Protein AF-S5MJY9-F1 (afdb_monomer)

Radius of gyration: 31.31 Å; Cα contacts (8 Å, |Δi|>4): 792; chains: 1; bounding box: 81×75×82 Å

Mean predicted aligned error: 17.92 Å

Foldseek 3Di:
DDPPDVVLVLLLVLLVQQQQQLQHPVFFDDWDDDQFKTKTQGNDRVSHPQVSNCPRPQFVHWDDDPSMIITGRHLCGVSSSVSNVVVVVVVVPPDPDDCPPDDPVRVVLVLLLQLCVVCLVLLLQLLVLQLVLLVCVFPVNNNFPDCPPHDLVVTDPVNSVSNCRNPVSLLLVLLSSQLSLLVVLVHDNVLSSVLSCVLSPPVQVVPWAFPDACPPVPRDTQTQGRPSQASLLSNVLSVQLRVQLVVCVVPDDSVCNVPVSSVRSSVVSSCCSRVPVRSVVLVVLVVVLVVLVVLLPDPLLRSLLVLLLCVVVCVSNSSNSSNVVVVQVCLVPVLDFDLNVLSLQLLLLLLLLLLVLQLVQDPDPVSNVQSVVVSCSSQSQVSRSSSCSSHDVVQVQLNNLSSNLSSVLSSVCSNVVQTFSHQGTHRLSSLSRHPDNVSSVVSVVSSNSSSNSSSVSSNVPDDDDPVRVVVSVVVVVVVVVLVPDPVVVVVVVVVVVVVVVVVVVVVLVVLVVVLVVLVVVQVVCVVVVHDDDPVSVVVSVVSVVVSVVVLVVVVVVLVVVVVVVVVVCVVPVVPDPPCVCVVVVVSVVVVVVSVVVVVVVPVVPPDD

Secondary structure (DSSP, 8-state):
-----HHHHHHHHHHHHHHHHTT-GGGEEEEEE-SSEEEEEES-GGG--HHHHTTSTT--EEEEETTEEEEE--TTHHHHHHHHHHHHHHTT-----------HHHHHHHHHHHHHGGGHHHHHHHHHHHHHHHHHTSTTT-SS---TTS-GGGS-HHHHHHHHHHHHHHHTHHHHHHHHHHHHTT--HHHHHHHHHHHT-GGGTT-EEEEEEEETTTTEEEEEE--TT-HHHHHHHHHHHHHHHHHHHHHS-HHHHHHHHHHHHHHHHHHHIIIIIHHHHHHHHHHHHHHHHHHHTSTTTHHHHHHHHHHHHHHHHTHHHHHHHHHHHHHHHS---BHHHHHHHHHHHHHHHHHHHHHHH--SHHHHHHHHHHHHHHHHH---HHHIIIIIHHHSHHHHHHHHHHHHHHHHHHHTT--BSS---SGGGGGGG-SSHHHHHHHHHHHHHHHHHHHHHHHHH----HHHHHHHHHHHHHHHHHTT-HHHHHHHHHHHHHHHHHHHHHHHHHHHHHHHHHHHHHHHHHTTTPPPPHHHHHHHHHHHHHHHHHHHHHHHHHHHHHHHHHHHHHHTTTT-TTTHHHHHHHHHHHHHHHHHHHHHHHGGGS--

Organism: NCBI:txid1276221

pLDDT: mean 74.19, std 19.92, range [26.19, 97.75]

Nearest PDB structures (foldseek):
  3bp3-assembly2_B  TM=9.284E-01  e=5.208E-05  Escherichia coli
  3bp8-assembly1_C  TM=9.398E-01  e=2.180E-04  unclassified
  1o2f-assembly1_B  TM=9.412E-01  e=4.078E-04  Escherichia coli
  3ipj-assembly2_B  TM=7.601E-01  e=9.317E-05  Clostridioides difficile 630

InterPro domains:
  IPR001996 Phosphotransferase system, IIB component, type 1 [PS51098] (12-94)
  IPR003352 Phosphotransferase system, EIIC [PF02378] (167-403)
  IPR013013 Phosphotransferase system, EIIC component, type 1 [PS51103] (123-477)
  IPR018113 Phosphotransferase system EIIB, cysteine phosphorylation site [PF00367] (17-48)
  IPR018113 Phosphotransferase system EIIB, cysteine phosphorylation site [PS01035] (27-44)
  IPR018113 Phosphotransferase system EIIB, cysteine phosphorylation site [cd00212] (14-88)
  IPR036878 Glucose permease domain IIB [G3DSA:3.30.1360.60] (13-91)
  IPR036878 Glucose permease domain IIB [SSF55604] (15-88)
  IPR050558 Phosphotransferase System Sugar-Specific Components [PTHR30175] (14-471)

Structure (mmCIF, N/CA/C/O backbone):
data_AF-S5MJY9-F1
#
_entry.id   AF-S5MJY9-F1
#
loop_
_atom_site.group_PDB
_atom_site.id
_atom_site.type_symbol
_atom_site.label_atom_id
_atom_site.label_alt_id
_atom_site.label_comp_id
_atom_site.label_asym_id
_atom_site.label_entity_id
_atom_site.label_seq_id
_atom_site.pdbx_PDB_ins_code
_atom_site.Cartn_x
_atom_site.Cartn_y
_atom_site.Cartn_z
_atom_site.occupancy
_atom_site.B_iso_or_equiv
_atom_site.auth_seq_id
_atom_site.auth_comp_id
_atom_site.auth_asym_id
_atom_site.auth_atom_id
_atom_site.pdbx_PDB_model_num
ATOM 1 N N . MET A 1 1 ? -41.085 -11.713 9.126 1.00 28.88 1 MET A N 1
ATOM 2 C CA . MET A 1 1 ? -41.321 -11.732 10.589 1.00 28.88 1 MET A CA 1
ATOM 3 C C . MET A 1 1 ? -40.002 -11.989 11.305 1.00 28.88 1 MET A C 1
ATOM 5 O O . MET A 1 1 ? -39.492 -13.099 11.266 1.00 28.88 1 MET A O 1
ATOM 9 N N . ILE A 1 2 ? -39.405 -10.947 11.882 1.00 28.89 2 ILE A N 1
ATOM 10 C CA . ILE A 1 2 ? -38.107 -11.015 12.566 1.00 28.89 2 ILE A CA 1
ATOM 11 C C . ILE A 1 2 ? -38.368 -11.459 14.010 1.00 28.89 2 ILE A C 1
ATOM 13 O O . ILE A 1 2 ? -38.967 -10.708 14.780 1.00 28.89 2 ILE A O 1
ATOM 17 N N . LYS A 1 3 ? -37.931 -12.665 14.394 1.00 26.31 3 LYS A N 1
ATOM 18 C CA . LYS A 1 3 ? -37.813 -13.045 15.812 1.00 26.31 3 LYS A CA 1
ATOM 19 C C . LYS A 1 3 ? -36.799 -12.090 16.457 1.00 26.31 3 LYS A C 1
ATOM 21 O O . LYS A 1 3 ? -35.594 -12.275 16.306 1.00 26.31 3 LYS A O 1
ATOM 26 N N . LYS A 1 4 ? -37.281 -11.041 17.136 1.00 31.94 4 LYS A N 1
ATOM 27 C CA . LYS A 1 4 ? -36.462 -10.196 18.021 1.00 31.94 4 LYS A CA 1
ATOM 28 C C . LYS A 1 4 ? -35.763 -11.108 19.030 1.00 31.94 4 LYS A C 1
ATOM 30 O O . LYS A 1 4 ? -36.401 -11.892 19.731 1.00 31.94 4 LYS A O 1
ATOM 35 N N . ASN A 1 5 ? -34.440 -11.043 19.036 1.00 39.78 5 ASN A N 1
ATOM 36 C CA . ASN A 1 5 ? -33.565 -11.950 19.756 1.00 39.78 5 ASN A CA 1
ATOM 37 C C . ASN A 1 5 ? -33.589 -11.590 21.258 1.00 39.78 5 ASN A C 1
ATOM 39 O O . ASN A 1 5 ? -32.766 -10.806 21.713 1.00 39.78 5 ASN A O 1
ATOM 43 N N . LYS A 1 6 ? -34.541 -12.134 22.037 1.00 44.94 6 LYS A N 1
ATOM 44 C CA . LYS A 1 6 ? -34.719 -11.844 23.485 1.00 44.94 6 LYS A CA 1
ATOM 45 C C . LYS A 1 6 ? -33.417 -11.921 24.310 1.00 44.94 6 LYS A C 1
ATOM 47 O O . LYS A 1 6 ? -33.302 -11.255 25.334 1.00 44.94 6 LYS A O 1
ATOM 52 N N . ASN A 1 7 ? -32.427 -12.697 23.861 1.00 47.22 7 ASN A N 1
ATOM 53 C CA . ASN A 1 7 ? -31.137 -12.835 24.540 1.00 47.22 7 ASN A CA 1
ATOM 54 C C . ASN A 1 7 ? -30.179 -11.649 24.331 1.00 47.22 7 ASN A C 1
ATOM 56 O O . ASN A 1 7 ? -29.387 -11.378 25.230 1.00 47.22 7 ASN A O 1
ATOM 60 N N . SER A 1 8 ? -30.226 -10.922 23.205 1.00 54.69 8 SER A N 1
ATOM 61 C CA . SER A 1 8 ? -29.362 -9.740 23.018 1.00 54.69 8 SER A CA 1
ATOM 62 C C . SER A 1 8 ? -29.788 -8.570 23.901 1.00 54.69 8 SER A C 1
ATOM 64 O O . SER A 1 8 ? -28.935 -7.823 24.379 1.00 54.69 8 SER A O 1
ATOM 66 N N . ASP A 1 9 ? -31.091 -8.454 24.159 1.00 69.19 9 ASP A N 1
ATOM 67 C CA . ASP A 1 9 ? -31.656 -7.391 24.992 1.00 69.19 9 ASP A CA 1
ATOM 68 C C . ASP A 1 9 ? -31.249 -7.565 26.461 1.00 69.19 9 ASP A C 1
ATOM 70 O O . ASP A 1 9 ? -30.910 -6.587 27.122 1.00 69.19 9 ASP A O 1
ATOM 74 N N . LYS A 1 10 ? -31.156 -8.811 26.951 1.00 80.06 10 LYS A N 1
ATOM 75 C CA . LYS A 1 10 ? -30.715 -9.111 28.323 1.00 80.06 10 LYS A CA 1
ATOM 76 C C . LYS A 1 10 ? -29.320 -8.548 28.627 1.00 80.06 10 LYS A C 1
ATOM 78 O O . LYS A 1 10 ? -29.133 -7.900 29.650 1.00 80.06 10 LYS A O 1
ATOM 83 N N . PHE A 1 11 ? -28.344 -8.764 27.740 1.00 83.00 11 PHE A N 1
ATOM 84 C CA . PHE A 1 11 ? -26.969 -8.292 27.959 1.00 83.00 11 PHE A CA 1
ATOM 85 C C . PHE A 1 11 ? -26.837 -6.771 27.823 1.00 83.00 11 PHE A C 1
ATOM 87 O O . PHE A 1 11 ? -26.055 -6.166 28.551 1.00 83.00 11 PHE A O 1
ATOM 94 N N . LEU A 1 12 ? -27.613 -6.148 26.928 1.00 80.81 12 LEU A N 1
ATOM 95 C CA . LEU A 1 12 ? -27.668 -4.689 26.779 1.00 80.81 12 LEU A CA 1
ATOM 96 C C . LEU A 1 12 ? -28.290 -4.002 27.999 1.00 80.81 12 LEU A C 1
ATOM 98 O O . LEU A 1 12 ? -27.778 -2.976 28.440 1.00 80.81 12 LEU A O 1
ATOM 102 N N . LEU A 1 13 ? -29.355 -4.572 28.566 1.00 83.44 13 LEU A N 1
ATOM 103 C CA . LEU A 1 13 ? -29.974 -4.071 29.796 1.00 83.44 13 LEU A CA 1
ATOM 104 C C . LEU A 1 13 ? -28.995 -4.146 30.969 1.00 83.44 13 LEU A C 1
ATOM 106 O O . LEU A 1 13 ? -28.732 -3.135 31.611 1.00 83.44 13 LEU A O 1
ATOM 110 N N . THR A 1 14 ? -28.366 -5.305 31.171 1.00 83.69 14 THR A N 1
ATOM 111 C CA . THR A 1 14 ? -27.340 -5.491 32.207 1.00 83.69 14 THR A CA 1
ATOM 112 C C . THR A 1 14 ? -26.150 -4.549 32.026 1.00 83.69 14 THR A C 1
ATOM 114 O O . THR A 1 14 ? -25.664 -3.989 33.003 1.00 83.69 14 THR A O 1
ATOM 117 N N . ALA A 1 15 ? -25.685 -4.329 30.795 1.00 86.31 15 ALA A N 1
ATOM 118 C CA . ALA A 1 15 ? -24.607 -3.383 30.519 1.00 86.31 15 ALA A CA 1
ATOM 119 C C . ALA A 1 15 ? -24.987 -1.935 30.884 1.00 86.31 15 ALA A C 1
ATOM 121 O O . ALA A 1 15 ? -24.182 -1.233 31.493 1.00 86.31 15 ALA A O 1
ATOM 122 N N . ASN A 1 16 ? -26.211 -1.502 30.561 1.00 84.56 16 ASN A N 1
ATOM 123 C CA . ASN A 1 16 ? -26.717 -0.178 30.939 1.00 84.56 16 ASN A CA 1
ATOM 124 C C . ASN A 1 16 ? -26.863 -0.023 32.457 1.00 84.56 16 ASN A C 1
ATOM 126 O O . ASN A 1 16 ? -26.457 0.999 33.005 1.00 84.56 16 ASN A O 1
ATOM 130 N N . GLU A 1 17 ? -27.407 -1.028 33.145 1.00 85.50 17 GLU A N 1
ATOM 131 C CA . GLU A 1 17 ? -27.534 -1.015 34.606 1.00 85.50 17 GLU A CA 1
ATOM 132 C C . GLU A 1 17 ? -26.165 -0.925 35.284 1.00 85.50 17 GLU A C 1
ATOM 134 O O . GLU A 1 17 ? -25.964 -0.070 36.146 1.00 85.50 17 GLU A O 1
ATOM 139 N N . ILE A 1 18 ? -25.194 -1.736 34.848 1.00 87.75 18 ILE A N 1
ATOM 140 C CA . ILE A 1 18 ? -23.821 -1.667 35.361 1.00 87.75 18 ILE A CA 1
ATOM 141 C C . ILE A 1 18 ? -23.256 -0.259 35.148 1.00 87.75 18 ILE A C 1
ATOM 143 O O . ILE A 1 18 ? -22.799 0.354 36.108 1.00 87.75 18 ILE A O 1
ATOM 147 N N . LEU A 1 19 ? -23.335 0.284 33.928 1.00 86.44 19 LEU A N 1
ATOM 148 C CA . LEU A 1 19 ? -22.771 1.597 33.599 1.00 86.44 19 LEU A CA 1
ATOM 149 C C . LEU A 1 19 ? -23.392 2.732 34.433 1.00 86.44 19 LEU A C 1
ATOM 151 O O . LEU A 1 19 ? -22.675 3.612 34.910 1.00 86.44 19 LEU A O 1
ATOM 155 N N . ASN A 1 20 ? -24.706 2.695 34.651 1.00 84.94 20 ASN A N 1
ATOM 156 C CA . ASN A 1 20 ? -25.418 3.696 35.446 1.00 84.94 20 ASN A CA 1
ATOM 157 C C . ASN A 1 20 ? -25.049 3.634 36.933 1.00 84.94 20 ASN A C 1
ATOM 159 O O . ASN A 1 20 ? -25.000 4.663 37.606 1.00 84.94 20 ASN A O 1
ATOM 163 N N . HIS A 1 21 ? -24.780 2.439 37.458 1.00 86.50 21 HIS A N 1
ATOM 164 C CA . HIS A 1 21 ? -24.498 2.238 38.878 1.00 86.50 21 HIS A CA 1
ATOM 165 C C . HIS A 1 21 ? -23.015 2.339 39.249 1.00 86.50 21 HIS A C 1
ATOM 167 O O . HIS A 1 21 ? -22.713 2.429 40.436 1.00 86.50 21 HIS A O 1
ATOM 173 N N . ILE A 1 22 ? -22.104 2.400 38.273 1.00 85.12 22 ILE A N 1
ATOM 174 C CA . ILE A 1 22 ? -20.676 2.684 38.501 1.00 85.12 22 ILE A CA 1
ATOM 175 C C . ILE A 1 22 ? -20.312 4.168 38.335 1.00 85.12 22 ILE A C 1
ATOM 177 O O . ILE A 1 22 ? -19.131 4.489 38.296 1.00 85.12 22 ILE A O 1
ATOM 181 N N . GLY A 1 23 ? -21.287 5.076 38.217 1.00 76.50 23 GLY A N 1
ATOM 182 C CA . GLY A 1 23 ? -21.035 6.516 38.050 1.00 76.50 23 GLY A CA 1
ATOM 183 C C . GLY A 1 23 ? -20.932 6.996 36.597 1.00 76.50 23 GLY A C 1
ATOM 184 O O . GLY A 1 23 ? -20.524 8.131 36.352 1.00 76.50 23 GLY A O 1
ATOM 185 N N . GLY A 1 24 ? -21.317 6.161 35.627 1.00 81.19 24 GLY A N 1
ATOM 186 C CA . GLY A 1 24 ? -21.329 6.503 34.205 1.00 81.19 24 GLY A CA 1
ATOM 187 C C . GLY A 1 24 ? -19.962 6.402 33.521 1.00 81.19 24 GLY A C 1
ATOM 188 O O . GLY A 1 24 ? -18.955 6.014 34.111 1.00 81.19 24 GLY A O 1
ATOM 189 N N . LYS A 1 25 ? -19.924 6.771 32.233 1.00 79.00 25 LYS A N 1
ATOM 190 C CA . LYS A 1 25 ? -18.731 6.665 31.369 1.00 79.00 25 LYS A CA 1
ATOM 191 C C . LYS A 1 25 ? -17.527 7.474 31.865 1.00 79.00 25 LYS A C 1
ATOM 193 O O . LYS A 1 25 ? -16.395 7.109 31.582 1.00 79.00 25 LYS A O 1
ATOM 198 N N . ASN A 1 26 ? -17.769 8.553 32.606 1.00 79.94 26 ASN A N 1
ATOM 199 C CA . ASN A 1 26 ? -16.713 9.457 33.061 1.00 79.94 26 ASN A CA 1
ATOM 200 C C . ASN A 1 26 ? -16.031 8.983 34.355 1.00 79.94 26 ASN A C 1
ATOM 202 O O . ASN A 1 26 ? -15.102 9.642 34.808 1.00 79.94 26 ASN A O 1
ATOM 206 N N . ASN A 1 27 ? -16.491 7.880 34.961 1.00 84.25 27 ASN A N 1
ATOM 207 C CA . ASN A 1 27 ? -16.015 7.425 36.267 1.00 84.25 27 ASN A CA 1
ATOM 208 C C . ASN A 1 27 ? -15.015 6.254 36.216 1.00 84.25 27 ASN A C 1
ATOM 210 O O . ASN A 1 27 ? -14.669 5.685 37.250 1.00 84.25 27 ASN A O 1
ATOM 214 N N . PHE A 1 28 ? -14.543 5.871 35.030 1.00 81.69 28 PHE A N 1
ATOM 215 C CA . PHE A 1 28 ? -13.513 4.845 34.878 1.00 81.69 28 PHE A CA 1
ATOM 216 C C . PHE A 1 28 ? -12.541 5.204 33.753 1.00 81.69 28 PHE A C 1
ATOM 218 O O . PHE A 1 28 ? -12.928 5.817 32.759 1.00 81.69 28 PHE A O 1
ATOM 225 N N . SER A 1 29 ? -11.274 4.826 33.911 1.00 75.06 29 SER A N 1
ATOM 226 C CA . SER A 1 29 ? -10.211 5.073 32.926 1.00 75.06 29 SER A CA 1
ATOM 227 C C . SER A 1 29 ? -10.003 3.897 31.974 1.00 75.06 29 SER A C 1
ATOM 229 O O . SER A 1 29 ? -9.661 4.095 30.810 1.00 75.06 29 SER A O 1
ATOM 231 N N . GLU A 1 30 ? -10.252 2.673 32.443 1.00 77.81 30 GLU A N 1
ATOM 232 C CA . GLU A 1 30 ? -10.036 1.441 31.686 1.00 77.81 30 GLU A CA 1
ATOM 233 C C . GLU A 1 30 ? -11.197 0.459 31.902 1.00 77.81 30 GLU A C 1
ATOM 235 O O . GLU A 1 30 ? -11.711 0.319 33.015 1.00 77.81 30 GLU A O 1
ATOM 240 N N . LEU A 1 31 ? -11.588 -0.234 30.828 1.00 82.88 31 LEU A N 1
ATOM 241 C CA . LEU A 1 31 ? -12.566 -1.322 30.827 1.00 82.88 31 LEU A CA 1
ATOM 242 C C . LEU A 1 31 ? -11.971 -2.522 30.094 1.00 82.88 31 LEU A C 1
ATOM 244 O O . LEU A 1 31 ? -11.645 -2.438 28.910 1.00 82.88 31 LEU A O 1
ATOM 248 N N . TYR A 1 32 ? -11.889 -3.655 30.779 1.00 76.50 32 TYR A N 1
ATOM 249 C CA . TYR A 1 32 ? -11.455 -4.915 30.187 1.00 76.50 32 TYR A CA 1
ATOM 250 C C . TYR A 1 32 ? -12.132 -6.104 30.877 1.00 76.50 32 TYR A C 1
ATOM 252 O O . TYR A 1 32 ? -12.863 -5.950 31.855 1.00 76.50 32 TYR A O 1
ATOM 260 N N . ASN A 1 33 ? -11.949 -7.312 30.350 1.00 77.56 33 ASN A N 1
ATOM 261 C CA . ASN A 1 33 ? -12.525 -8.514 30.939 1.00 77.56 33 ASN A CA 1
ATOM 262 C C . ASN A 1 33 ? -11.542 -9.682 30.908 1.00 77.56 33 ASN A C 1
ATOM 264 O O . ASN A 1 33 ? -10.740 -9.805 29.988 1.00 77.56 33 ASN A O 1
ATOM 268 N N . CYS A 1 34 ? -11.629 -10.556 31.907 1.00 75.25 34 CYS A N 1
ATOM 269 C CA . CYS A 1 34 ? -10.997 -11.872 31.877 1.00 75.25 34 CYS A CA 1
ATOM 270 C C . CYS A 1 34 ? -12.037 -12.943 31.501 1.00 75.25 34 CYS A C 1
ATOM 272 O O . CYS A 1 34 ? -13.076 -12.629 30.919 1.00 75.25 34 CYS A O 1
ATOM 274 N N . VAL A 1 35 ? -11.771 -14.209 31.837 1.00 61.62 35 VAL A N 1
ATOM 275 C CA . VAL A 1 35 ? -12.654 -15.345 31.516 1.00 61.62 35 VAL A CA 1
ATOM 276 C C . VAL A 1 35 ? -13.998 -15.271 32.259 1.00 61.62 35 VAL A C 1
ATOM 278 O O . VAL A 1 35 ? -15.023 -15.662 31.712 1.00 61.62 35 VAL A O 1
ATOM 281 N N . THR A 1 36 ? -14.022 -14.757 33.496 1.00 75.12 36 THR A N 1
ATOM 282 C CA . THR A 1 36 ? -15.230 -14.771 34.351 1.00 75.12 36 THR A CA 1
ATOM 283 C C . THR A 1 36 ? -15.596 -13.427 34.978 1.00 75.12 36 THR A C 1
ATOM 285 O O . THR A 1 36 ? -16.669 -13.319 35.585 1.00 75.12 36 THR A O 1
ATOM 288 N N . ARG A 1 37 ? -14.751 -12.395 34.835 1.00 80.88 37 ARG A N 1
ATOM 289 C CA . ARG A 1 37 ? -14.968 -11.065 35.434 1.00 80.88 37 ARG A CA 1
ATOM 290 C C . ARG A 1 37 ? -14.817 -9.931 34.421 1.00 80.88 37 ARG A C 1
ATOM 292 O O . ARG A 1 37 ? -13.933 -9.981 33.567 1.00 80.88 37 ARG A O 1
ATOM 299 N N . ILE A 1 38 ? -15.647 -8.901 34.563 1.00 86.06 38 ILE A N 1
ATOM 300 C CA . ILE A 1 38 ? -15.457 -7.582 33.945 1.00 86.06 38 ILE A CA 1
ATOM 301 C C . ILE A 1 38 ? -14.761 -6.683 34.959 1.00 86.06 38 ILE A C 1
ATOM 303 O O . ILE A 1 38 ? -15.067 -6.746 36.148 1.00 86.06 38 ILE A O 1
ATOM 307 N N . ARG A 1 39 ? -13.812 -5.879 34.494 1.00 86.44 39 ARG A N 1
ATOM 308 C CA . ARG A 1 39 ? -12.921 -5.069 35.316 1.00 86.44 39 ARG A CA 1
ATOM 309 C C . ARG A 1 39 ? -12.991 -3.617 34.871 1.00 86.44 39 ARG A C 1
ATOM 311 O O . ARG A 1 39 ? -12.838 -3.326 33.684 1.00 86.44 39 ARG A O 1
ATOM 318 N N . PHE A 1 40 ? -13.219 -2.733 35.834 1.00 87.50 40 PHE A N 1
ATOM 319 C CA . PHE A 1 40 ? -13.223 -1.288 35.646 1.00 87.50 40 PHE A CA 1
ATOM 320 C C . PHE A 1 40 ? -12.165 -0.666 36.543 1.00 87.50 40 PHE A C 1
ATOM 322 O O . PHE A 1 40 ? -12.193 -0.890 37.750 1.00 87.50 40 PHE A O 1
ATOM 329 N N . LYS A 1 41 ? -11.276 0.149 35.984 1.00 84.88 41 LYS A N 1
ATOM 330 C CA . LYS A 1 41 ? -10.368 0.984 36.777 1.00 84.88 41 LYS A CA 1
ATOM 331 C C . LYS A 1 41 ? -11.089 2.283 37.123 1.00 84.88 41 LYS A C 1
ATOM 333 O O . LYS A 1 41 ? -11.251 3.143 36.258 1.00 84.88 41 LYS A O 1
ATOM 338 N N . ILE A 1 42 ? -11.617 2.364 38.340 1.00 87.19 42 ILE A N 1
ATOM 339 C CA . ILE A 1 42 ? -12.538 3.418 38.779 1.00 87.19 42 ILE A CA 1
ATOM 340 C C . ILE A 1 42 ? -11.752 4.656 39.219 1.00 87.19 42 ILE A C 1
ATOM 342 O O . ILE A 1 42 ? -10.747 4.536 39.911 1.00 87.19 42 ILE A O 1
ATOM 346 N N . ILE A 1 43 ? -12.225 5.839 38.820 1.00 82.31 43 ILE A N 1
ATOM 347 C CA . ILE A 1 43 ? -11.622 7.131 39.184 1.00 82.31 43 ILE A CA 1
ATOM 348 C C . ILE A 1 43 ? -12.141 7.591 40.551 1.00 82.31 43 ILE A C 1
ATOM 350 O O . ILE A 1 43 ? -11.353 7.973 41.409 1.00 82.31 43 ILE A O 1
ATOM 354 N N . ASP A 1 44 ? -13.457 7.531 40.768 1.00 83.94 44 ASP A N 1
ATOM 355 C CA . ASP A 1 44 ? -14.102 7.942 42.017 1.00 83.94 44 ASP A CA 1
ATOM 356 C C . ASP A 1 44 ? -15.015 6.820 42.547 1.00 83.94 44 ASP A C 1
ATOM 358 O O . ASP A 1 44 ? -16.028 6.447 41.941 1.00 83.94 44 ASP A O 1
ATOM 362 N N . LYS A 1 45 ? -14.618 6.245 43.690 1.00 85.75 45 LYS A N 1
ATOM 363 C CA . LYS A 1 45 ? -15.293 5.095 44.312 1.00 85.75 45 LYS A CA 1
ATOM 364 C C . LYS A 1 45 ? -16.641 5.468 44.927 1.00 85.75 45 LYS A C 1
ATOM 366 O O . LYS A 1 45 ? -17.511 4.603 44.997 1.00 85.75 45 LYS A O 1
ATOM 371 N N . GLU A 1 46 ? -16.854 6.724 45.317 1.00 83.69 46 GLU A N 1
ATOM 372 C CA . GLU A 1 46 ? -18.091 7.159 45.986 1.00 83.69 46 GLU A CA 1
ATOM 373 C C . GLU A 1 46 ? -19.294 7.134 45.038 1.00 83.69 46 GLU A C 1
ATOM 375 O O . GLU A 1 46 ? -20.432 6.894 45.445 1.00 83.69 46 GLU A O 1
ATOM 380 N N . LYS A 1 47 ? -19.044 7.292 43.736 1.00 82.38 47 LYS A N 1
ATOM 381 C CA . LYS A 1 47 ? -20.071 7.192 42.692 1.00 82.38 47 LYS A CA 1
ATOM 382 C C . LYS A 1 47 ? -20.515 5.752 42.397 1.00 82.38 47 LYS A C 1
ATOM 384 O O . LYS A 1 47 ? -21.490 5.561 41.666 1.00 82.38 47 LYS A O 1
ATOM 389 N N . VAL A 1 48 ? -19.832 4.738 42.938 1.00 86.31 48 VAL A N 1
ATOM 390 C CA . VAL A 1 48 ? -20.131 3.320 42.685 1.00 86.31 48 VAL A CA 1
ATOM 391 C C . VAL A 1 48 ? -21.130 2.777 43.707 1.00 86.31 48 VAL A C 1
ATOM 393 O O . VAL A 1 48 ? -20.826 2.581 44.881 1.00 86.31 48 VAL A O 1
ATOM 396 N N . LYS A 1 49 ? -22.326 2.415 43.242 1.00 87.62 49 LYS A N 1
ATOM 397 C CA . LYS A 1 49 ? -23.391 1.821 44.066 1.00 87.62 49 LYS A CA 1
ATOM 398 C C . LYS A 1 49 ? -23.259 0.295 44.144 1.00 87.62 49 LYS A C 1
ATOM 400 O O . LYS A 1 49 ? -24.030 -0.427 43.510 1.00 87.62 49 LYS A O 1
ATOM 405 N N . LEU A 1 50 ? -22.307 -0.215 44.934 1.00 83.25 50 LEU A N 1
ATOM 406 C CA . LEU A 1 50 ? -22.005 -1.661 45.005 1.00 83.25 50 LEU A CA 1
ATOM 407 C C . LEU A 1 50 ? -23.210 -2.553 45.301 1.00 83.25 50 LEU A C 1
ATOM 409 O O . LEU A 1 50 ? -23.390 -3.579 44.648 1.00 83.25 50 LEU A O 1
ATOM 413 N N . GLU A 1 51 ? -24.026 -2.168 46.278 1.00 80.50 51 GLU A N 1
ATOM 414 C CA . GLU A 1 51 ? -25.171 -2.971 46.717 1.00 80.50 51 GLU A CA 1
ATOM 415 C C . GLU A 1 51 ? -26.253 -3.094 45.639 1.00 80.50 51 GLU A C 1
ATOM 417 O O . GLU A 1 51 ? -27.014 -4.060 45.624 1.00 80.50 51 GLU A O 1
ATOM 422 N N . VAL A 1 52 ? -26.296 -2.150 44.694 1.00 84.00 52 VAL A N 1
ATOM 423 C CA . VAL A 1 52 ? -27.190 -2.218 43.534 1.00 84.00 52 VAL A CA 1
ATOM 424 C C . VAL A 1 52 ? -26.577 -3.096 42.447 1.00 84.00 52 VAL A C 1
ATOM 426 O O . VAL A 1 52 ? -27.259 -3.963 41.909 1.00 84.00 52 VAL A O 1
ATOM 429 N N . VAL A 1 53 ? -25.274 -2.952 42.185 1.00 83.38 53 VAL A N 1
ATOM 430 C CA . VAL A 1 53 ? -24.560 -3.764 41.183 1.00 83.38 53 VAL A CA 1
ATOM 431 C C . VAL A 1 53 ? -24.606 -5.257 41.528 1.00 83.38 53 VAL A C 1
ATOM 433 O O . VAL A 1 53 ? -24.809 -6.079 40.637 1.00 83.38 53 VAL A O 1
ATOM 436 N N . LYS A 1 54 ? -24.492 -5.626 42.811 1.00 82.94 54 LYS A N 1
ATOM 437 C CA . LYS A 1 54 ? -24.612 -7.025 43.272 1.00 82.94 54 LYS A CA 1
ATOM 438 C C . LYS A 1 54 ? -25.994 -7.642 43.021 1.00 82.94 54 LYS A C 1
ATOM 440 O O . LYS A 1 54 ? -26.088 -8.859 42.927 1.00 82.94 54 LYS A O 1
ATOM 445 N N . LYS A 1 55 ? -27.054 -6.830 42.938 1.00 84.12 55 LYS A N 1
ATOM 446 C CA . LYS A 1 55 ? -28.442 -7.295 42.755 1.00 84.12 55 LYS A CA 1
ATOM 447 C C . LYS A 1 55 ? -28.833 -7.479 41.287 1.00 84.12 55 LYS A C 1
ATOM 449 O O . LYS A 1 55 ? -29.927 -7.966 41.009 1.00 84.12 55 LYS A O 1
ATOM 454 N N . ILE A 1 56 ? -27.964 -7.103 40.349 1.00 85.00 56 ILE A N 1
ATOM 455 C CA . ILE A 1 56 ? -28.219 -7.261 38.917 1.00 85.00 56 ILE A CA 1
ATOM 456 C C . ILE A 1 56 ? -28.265 -8.767 38.578 1.00 85.00 56 ILE A C 1
ATOM 458 O O . ILE A 1 56 ? -27.320 -9.479 38.914 1.00 85.00 56 ILE A O 1
ATOM 462 N N . PRO A 1 57 ? -29.288 -9.281 37.861 1.00 77.81 57 PRO A N 1
ATOM 463 C CA . PRO A 1 57 ? -29.520 -10.727 37.696 1.00 77.81 57 PRO A CA 1
ATOM 464 C C . PRO A 1 57 ? -28.375 -11.548 37.079 1.00 77.81 57 PRO A C 1
ATOM 466 O O . PRO A 1 57 ? -28.328 -12.765 37.236 1.00 77.81 57 PRO A O 1
ATOM 469 N N . LEU A 1 58 ? -27.483 -10.910 36.314 1.00 83.12 58 LEU A N 1
ATOM 470 C CA . LEU A 1 58 ? -26.321 -11.552 35.687 1.00 83.12 58 LEU A CA 1
ATOM 471 C C . LEU A 1 58 ? -25.030 -11.413 36.512 1.00 83.12 58 LEU A C 1
ATOM 473 O O . LEU A 1 58 ? -24.019 -12.018 36.158 1.00 83.12 58 LEU A O 1
ATOM 477 N N . VAL A 1 59 ? -25.045 -10.640 37.597 1.00 85.00 59 VAL A N 1
ATOM 478 C CA . VAL A 1 59 ? -23.890 -10.425 38.468 1.00 85.00 59 VAL A CA 1
ATOM 479 C C . VAL A 1 59 ? -23.910 -11.462 39.587 1.00 85.00 59 VAL A C 1
ATOM 481 O O . VAL A 1 59 ? -24.825 -11.517 40.397 1.00 85.00 59 VAL A O 1
ATOM 484 N N . LYS A 1 60 ? -22.876 -12.301 39.632 1.00 79.75 60 LYS A N 1
ATOM 485 C CA . LYS A 1 60 ? -22.676 -13.335 40.659 1.00 79.75 60 LYS A CA 1
ATOM 486 C C . LYS A 1 60 ? -21.895 -12.828 41.870 1.00 79.75 60 LYS A C 1
ATOM 488 O O . LYS A 1 60 ? -21.861 -13.491 42.898 1.00 79.75 60 LYS A O 1
ATOM 493 N N . GLY A 1 61 ? -21.232 -11.682 41.743 1.00 78.69 61 GLY A N 1
ATOM 494 C CA . GLY A 1 61 ? -20.458 -11.074 42.817 1.00 78.69 61 GLY A CA 1
ATOM 495 C C . GLY A 1 61 ? -19.690 -9.846 42.348 1.00 78.69 61 GLY A C 1
ATOM 496 O O . GLY A 1 61 ? -19.513 -9.630 41.150 1.00 78.69 61 GLY A O 1
ATOM 497 N N . VAL A 1 62 ? -19.230 -9.041 43.300 1.00 85.44 62 VAL A N 1
ATOM 498 C CA . VAL A 1 62 ? -18.434 -7.836 43.049 1.00 85.44 62 VAL A CA 1
ATOM 499 C C . VAL A 1 62 ? -17.292 -7.804 44.058 1.00 85.44 62 VAL A C 1
ATOM 501 O O . VAL A 1 62 ? -17.532 -7.984 45.250 1.00 85.44 62 VAL A O 1
ATOM 504 N N . VAL A 1 63 ? -16.066 -7.606 43.582 1.00 81.44 63 VAL A N 1
ATOM 505 C CA . VAL A 1 63 ? -14.840 -7.597 44.390 1.00 81.44 63 VAL A CA 1
ATOM 506 C C . VAL A 1 63 ? -14.014 -6.371 44.022 1.00 81.44 63 VAL A C 1
ATOM 508 O O . VAL A 1 63 ? -13.926 -6.018 42.849 1.00 81.44 63 VAL A O 1
ATOM 511 N N . TRP A 1 64 ? -13.393 -5.739 45.013 1.00 83.56 64 TRP A N 1
ATOM 512 C CA . TRP A 1 64 ? -12.413 -4.679 44.790 1.00 83.56 64 TRP A CA 1
ATOM 513 C C . TRP A 1 64 ? -10.995 -5.232 44.807 1.00 83.56 64 TRP A C 1
ATOM 515 O O . TRP A 1 64 ? -10.669 -6.079 45.638 1.00 83.56 64 TRP A O 1
ATOM 525 N N . ASN A 1 65 ? -10.150 -4.721 43.916 1.00 75.19 65 ASN A N 1
ATOM 526 C CA . ASN A 1 65 ? -8.712 -4.948 43.934 1.00 75.19 65 ASN A CA 1
ATOM 527 C C . ASN A 1 65 ? -7.988 -3.614 43.699 1.00 75.19 65 ASN A C 1
ATOM 529 O O . ASN A 1 65 ? -7.838 -3.177 42.559 1.00 75.19 65 ASN A O 1
ATOM 533 N N . GLY A 1 66 ? -7.606 -2.930 44.781 1.00 80.56 66 GLY A N 1
ATOM 534 C CA . GLY A 1 66 ? -7.097 -1.556 44.712 1.00 80.56 66 GLY A CA 1
ATOM 535 C C . GLY A 1 66 ? -8.158 -0.592 44.171 1.00 80.56 66 GLY A C 1
ATOM 536 O O . GLY A 1 66 ? -9.236 -0.455 44.758 1.00 80.56 66 GLY A O 1
ATOM 537 N N . ASP A 1 67 ? -7.862 0.054 43.043 1.00 80.31 67 ASP A N 1
ATOM 538 C CA . ASP A 1 67 ? -8.778 0.964 42.331 1.00 80.31 67 ASP A CA 1
ATOM 539 C C . ASP A 1 67 ? -9.614 0.267 41.251 1.00 80.31 67 ASP A C 1
ATOM 541 O O . ASP A 1 67 ? -10.393 0.894 40.531 1.00 80.31 67 ASP A O 1
ATOM 545 N N . GLU A 1 68 ? -9.486 -1.054 41.147 1.00 83.06 68 GLU A N 1
ATOM 546 C CA . GLU A 1 68 ? -10.205 -1.850 40.169 1.00 83.06 68 GLU A CA 1
ATOM 547 C C . GLU A 1 68 ? -11.454 -2.501 40.774 1.00 83.06 68 GLU A C 1
ATOM 549 O O . GLU A 1 68 ? -11.382 -3.300 41.713 1.00 83.06 68 GLU A O 1
ATOM 554 N N . LEU A 1 69 ? -12.611 -2.197 40.190 1.00 87.62 69 LEU A N 1
ATOM 555 C CA . LEU A 1 69 ? -13.878 -2.861 40.463 1.00 87.62 69 LEU A CA 1
ATOM 556 C C . LEU A 1 69 ? -14.013 -4.094 39.563 1.00 87.62 69 LEU A C 1
ATOM 558 O O . LEU A 1 69 ? -14.115 -3.973 38.340 1.00 87.62 69 LEU A O 1
ATOM 562 N N . GLN A 1 70 ? -14.070 -5.283 40.162 1.00 85.62 70 GLN A N 1
ATOM 563 C CA . GLN A 1 70 ? -14.257 -6.552 39.458 1.00 85.62 70 GLN A CA 1
ATOM 564 C C . GLN A 1 70 ? -15.681 -7.074 39.640 1.00 85.62 70 GLN A C 1
ATOM 566 O O . GLN A 1 70 ? -16.079 -7.475 40.732 1.00 85.62 70 GLN A O 1
ATOM 571 N N . ILE A 1 71 ? -16.441 -7.138 38.551 1.00 87.25 71 ILE A N 1
ATOM 572 C CA . ILE A 1 71 ? -17.801 -7.679 38.514 1.00 87.25 71 ILE A CA 1
ATOM 573 C C . ILE A 1 71 ? -17.745 -9.105 37.962 1.00 87.25 71 ILE A C 1
ATOM 575 O O . ILE A 1 71 ? -17.353 -9.334 36.817 1.00 87.25 71 ILE A O 1
ATOM 579 N N . ILE A 1 72 ? -18.135 -10.080 38.776 1.00 85.38 72 ILE A N 1
ATOM 580 C CA . ILE A 1 72 ? -18.157 -11.503 38.431 1.00 85.38 72 ILE A CA 1
ATOM 581 C C . ILE A 1 72 ? -19.472 -11.803 37.708 1.00 85.38 72 ILE A C 1
ATOM 583 O O . ILE A 1 72 ? -20.537 -11.702 38.306 1.00 85.38 72 ILE A O 1
ATOM 587 N N . ILE A 1 73 ? -19.408 -12.209 36.439 1.00 80.81 73 ILE A N 1
ATOM 588 C CA . ILE A 1 73 ? -20.592 -12.581 35.630 1.00 80.81 73 ILE A CA 1
ATOM 589 C C . ILE A 1 73 ? -20.539 -14.075 35.266 1.00 80.81 73 ILE A C 1
ATOM 591 O O . ILE A 1 73 ? -21.562 -14.756 35.194 1.00 80.81 73 ILE A O 1
ATOM 595 N N . GLY A 1 74 ? -19.334 -14.637 35.111 1.00 78.12 74 GLY A N 1
ATOM 596 C CA . GLY A 1 74 ? -19.122 -16.018 34.668 1.00 78.12 74 GLY A CA 1
ATOM 597 C C . GLY A 1 74 ? -19.031 -16.130 33.144 1.00 78.12 74 GLY A C 1
ATOM 598 O O . GLY A 1 74 ? -18.476 -15.248 32.498 1.00 78.12 74 GLY A O 1
ATOM 599 N N . ALA A 1 75 ? -19.573 -17.209 32.569 1.00 73.06 75 ALA A N 1
ATOM 600 C CA . ALA A 1 75 ? -19.405 -17.558 31.151 1.00 73.06 75 ALA A CA 1
ATOM 601 C C . ALA A 1 75 ? -19.955 -16.519 30.149 1.00 73.06 75 ALA A C 1
ATOM 603 O O . ALA A 1 75 ? -19.565 -16.519 28.985 1.00 73.06 75 ALA A O 1
ATOM 604 N N . ASP A 1 76 ? -20.844 -15.623 30.587 1.00 79.81 76 ASP A N 1
ATOM 605 C CA . ASP A 1 76 ? -21.440 -14.583 29.740 1.00 79.81 76 ASP A CA 1
ATOM 606 C C . ASP A 1 76 ? -20.697 -13.234 29.787 1.00 79.81 76 ASP A C 1
ATOM 608 O O . ASP A 1 76 ? -21.148 -12.263 29.173 1.00 79.81 76 ASP A O 1
ATOM 612 N N . VAL A 1 77 ? -19.548 -13.155 30.474 1.00 83.12 77 VAL A N 1
ATOM 613 C CA . VAL A 1 77 ? -18.748 -11.923 30.616 1.00 83.12 77 VAL A CA 1
ATOM 614 C C . VAL A 1 77 ? -18.493 -11.228 29.283 1.00 83.12 77 VAL A C 1
ATOM 616 O O . VAL A 1 77 ? -18.674 -10.018 29.166 1.00 83.12 77 VAL A O 1
ATOM 619 N N . GLU A 1 78 ? -18.097 -11.988 28.267 1.00 76.00 78 GLU A N 1
ATOM 620 C CA . GLU A 1 78 ? -17.678 -11.416 26.991 1.00 76.00 78 GLU A CA 1
ATOM 621 C C . GLU A 1 78 ? -18.858 -10.755 26.259 1.00 76.00 78 GLU A C 1
ATOM 623 O O . GLU A 1 78 ? -18.710 -9.715 25.612 1.00 76.00 78 GLU A O 1
ATOM 628 N N . LYS A 1 79 ? -20.066 -11.312 26.421 1.00 81.31 79 LYS A N 1
ATOM 629 C CA . LYS A 1 79 ? -21.301 -10.772 25.837 1.00 81.31 79 LYS A CA 1
ATOM 630 C C . LYS A 1 79 ? -21.695 -9.459 26.507 1.00 81.31 79 LYS A C 1
ATOM 632 O O . LYS A 1 79 ? -22.053 -8.509 25.812 1.00 81.31 79 LYS A O 1
ATOM 637 N N . VAL A 1 80 ? -21.579 -9.383 27.835 1.00 83.62 80 VAL A N 1
ATOM 638 C CA . VAL A 1 80 ? -21.850 -8.151 28.595 1.00 83.62 80 VAL A CA 1
ATOM 639 C C . VAL A 1 80 ? -20.800 -7.078 28.289 1.00 83.62 80 VAL A C 1
ATOM 641 O O . VAL A 1 80 ? -21.167 -5.927 28.061 1.00 83.62 80 VAL A O 1
ATOM 644 N N . LYS A 1 81 ? -19.516 -7.442 28.170 1.00 82.94 81 LYS A N 1
ATOM 645 C CA . LYS A 1 81 ? -18.453 -6.507 27.761 1.00 82.94 81 LYS A CA 1
ATOM 646 C C . LYS A 1 81 ? -18.682 -5.963 26.352 1.00 82.94 81 LYS A C 1
ATOM 648 O O . LYS A 1 81 ? -18.602 -4.760 26.138 1.00 82.94 81 LYS A O 1
ATOM 653 N N . THR A 1 82 ? -19.056 -6.821 25.405 1.00 80.25 82 THR A N 1
ATOM 654 C CA . THR A 1 82 ? -19.387 -6.394 24.033 1.00 80.25 82 THR A CA 1
ATOM 655 C C . THR A 1 82 ? -20.579 -5.427 24.010 1.00 80.25 82 THR A C 1
ATOM 657 O O . THR A 1 82 ? -20.618 -4.498 23.202 1.00 80.25 82 THR A O 1
ATOM 660 N N . ALA A 1 83 ? -21.569 -5.627 24.885 1.00 83.06 83 ALA A N 1
ATOM 661 C CA . ALA A 1 83 ? -22.700 -4.712 25.025 1.00 83.06 83 ALA A CA 1
ATOM 662 C C . ALA A 1 83 ? -22.280 -3.358 25.630 1.00 83.06 83 ALA A C 1
ATOM 664 O O . ALA A 1 83 ? -22.693 -2.320 25.112 1.00 83.06 83 ALA A O 1
ATOM 665 N N . LEU A 1 84 ? -21.416 -3.361 26.653 1.00 83.00 84 LEU A N 1
ATOM 666 C CA . LEU A 1 84 ? -20.812 -2.151 27.228 1.00 83.00 84 LEU A CA 1
ATOM 667 C C . LEU A 1 84 ? -20.030 -1.354 26.177 1.00 83.00 84 LEU A C 1
ATOM 669 O O . LEU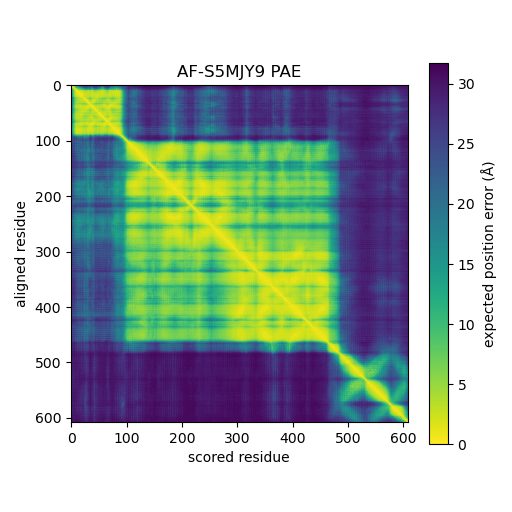 A 1 84 ? -20.273 -0.157 26.024 1.00 83.00 84 LEU A O 1
ATOM 673 N N . ASP A 1 85 ? -19.168 -2.010 25.394 1.00 78.94 85 ASP A N 1
ATOM 674 C CA . ASP A 1 85 ? -18.401 -1.356 24.325 1.00 78.94 85 ASP A CA 1
ATOM 675 C C . ASP A 1 85 ? -19.317 -0.653 23.317 1.00 78.94 85 ASP A C 1
ATOM 677 O O . ASP A 1 85 ? -19.063 0.487 22.930 1.00 78.94 85 ASP A O 1
ATOM 681 N N . LYS A 1 86 ? -20.424 -1.296 22.920 1.00 79.94 86 LYS A N 1
ATOM 682 C CA . LYS A 1 86 ? -21.407 -0.699 22.000 1.00 79.94 86 LYS A CA 1
ATOM 683 C C . LYS A 1 86 ? -22.068 0.550 22.581 1.00 79.94 86 LYS A C 1
ATOM 685 O O . LYS A 1 86 ? -22.238 1.532 21.860 1.00 79.94 86 LYS A O 1
ATOM 690 N N . ILE A 1 87 ? -22.434 0.536 23.863 1.00 80.00 87 ILE A N 1
ATOM 691 C CA . ILE A 1 87 ? -23.036 1.696 24.546 1.00 80.00 87 ILE A CA 1
ATOM 692 C C . ILE A 1 87 ? -22.020 2.850 24.630 1.00 80.00 87 ILE A C 1
ATOM 694 O O . ILE A 1 87 ? -22.339 4.012 24.352 1.00 80.00 87 ILE A O 1
ATOM 698 N N . ILE A 1 88 ? -20.762 2.531 24.935 1.00 76.81 88 ILE A N 1
ATOM 699 C CA . ILE A 1 88 ? -19.660 3.497 25.029 1.00 76.81 88 ILE A CA 1
ATOM 700 C C . ILE A 1 88 ? -19.319 4.105 23.657 1.00 76.81 88 ILE A C 1
ATOM 702 O O . ILE A 1 88 ? -19.011 5.297 23.583 1.00 76.81 88 ILE A O 1
ATOM 706 N N . GLN A 1 89 ? -19.398 3.329 22.573 1.00 67.50 89 GLN A N 1
ATOM 707 C CA . GLN A 1 89 ? -19.152 3.804 21.205 1.00 67.50 89 GLN A CA 1
ATOM 708 C C . GLN A 1 89 ? -20.316 4.640 20.650 1.00 67.50 89 GLN A C 1
ATOM 710 O O . GLN A 1 89 ? -20.087 5.692 20.049 1.00 67.50 89 GLN A O 1
ATOM 715 N N . ASN A 1 90 ? -21.566 4.238 20.897 1.00 59.34 90 ASN A N 1
ATOM 716 C CA . ASN A 1 90 ? -22.743 4.972 20.417 1.00 59.34 90 ASN A CA 1
ATOM 717 C C . ASN A 1 90 ? -22.930 6.325 21.119 1.00 59.34 90 ASN A C 1
ATOM 719 O O . ASN A 1 90 ? -23.375 7.277 20.486 1.00 59.34 90 ASN A O 1
ATOM 723 N N . SER A 1 91 ? -22.525 6.456 22.385 1.00 51.59 91 SER A N 1
ATOM 724 C CA . SER A 1 91 ? -22.546 7.742 23.106 1.00 51.59 91 SER A CA 1
ATOM 725 C C . SER A 1 91 ? -21.555 8.784 22.561 1.00 51.59 91 SER A C 1
ATOM 727 O O . SER A 1 91 ? -21.753 9.974 22.779 1.00 51.59 91 SER A O 1
ATOM 729 N N . ASN A 1 92 ? -20.531 8.371 21.800 1.00 40.16 92 ASN A N 1
ATOM 730 C CA . ASN A 1 92 ? -19.639 9.287 21.070 1.00 40.16 92 ASN A CA 1
ATOM 731 C C . ASN A 1 92 ? -20.196 9.707 19.698 1.00 40.16 92 ASN A C 1
ATOM 733 O O . ASN A 1 92 ? -19.623 10.571 19.037 1.00 40.16 92 ASN A O 1
ATOM 737 N N . SER A 1 93 ? -21.302 9.108 19.256 1.00 31.16 93 SER A N 1
ATOM 738 C CA . SER A 1 93 ? -21.903 9.357 17.946 1.00 31.16 93 SER A CA 1
ATOM 739 C C . SER A 1 93 ? -23.092 10.306 18.081 1.00 31.16 93 SER A C 1
ATOM 741 O O . SER A 1 93 ? -24.236 9.951 17.813 1.00 31.16 93 SER A O 1
ATOM 743 N N . GLY A 1 94 ? -22.823 11.542 18.500 1.00 32.97 94 GLY A N 1
ATOM 744 C CA . GLY A 1 94 ? -23.778 12.639 18.390 1.00 32.97 94 GLY A CA 1
ATOM 745 C C . GLY A 1 94 ? -23.937 13.068 16.931 1.00 32.97 94 GLY A C 1
ATOM 746 O O . GLY A 1 94 ? -23.375 14.079 16.531 1.00 32.97 94 GLY A O 1
ATOM 747 N N . SER A 1 95 ? -24.670 12.305 16.118 1.00 26.75 95 SER A N 1
ATOM 748 C CA . SER A 1 95 ? -25.343 12.847 14.933 1.00 26.75 95 SER A CA 1
ATOM 749 C C . SER A 1 95 ? -26.451 11.909 14.460 1.00 26.75 95 SER A C 1
ATOM 751 O O . SER A 1 95 ? -26.208 10.766 14.076 1.00 26.75 95 SER A O 1
ATOM 753 N N . THR A 1 96 ? -27.676 12.423 14.429 1.00 29.23 96 THR A N 1
ATOM 754 C CA . THR A 1 96 ? -28.761 11.889 13.607 1.00 29.23 96 THR A CA 1
ATOM 755 C C . THR A 1 96 ? -28.389 12.148 12.148 1.00 29.23 96 THR A C 1
ATOM 757 O O . THR A 1 96 ? -28.754 13.170 11.572 1.00 29.23 96 THR A O 1
ATOM 760 N N . THR A 1 97 ? -27.581 11.278 11.544 1.00 26.19 97 THR A N 1
ATOM 761 C CA . THR A 1 97 ? -27.262 11.392 10.120 1.00 26.19 97 THR A CA 1
ATOM 762 C C . THR A 1 97 ? -28.415 10.797 9.320 1.00 26.19 97 THR A C 1
ATOM 764 O O . THR A 1 97 ? -28.654 9.590 9.346 1.00 26.19 97 THR A O 1
ATOM 767 N N . GLN A 1 98 ? -29.141 11.653 8.594 1.00 27.64 98 GLN A N 1
ATOM 768 C CA . GLN A 1 98 ? -29.987 11.218 7.485 1.00 27.64 98 GLN A CA 1
ATOM 769 C C . GLN A 1 98 ? -29.185 10.253 6.602 1.00 27.64 98 GLN A C 1
ATOM 771 O O . GLN A 1 98 ? -28.080 10.571 6.158 1.00 27.64 98 GLN A O 1
ATOM 776 N N . LEU A 1 99 ? -29.747 9.066 6.368 1.00 31.56 99 LEU A N 1
ATOM 777 C CA . LEU A 1 99 ? -29.186 8.010 5.529 1.00 31.56 99 LEU A CA 1
ATOM 778 C C . LEU A 1 99 ? -29.160 8.458 4.060 1.00 31.56 99 LEU A C 1
ATOM 780 O O . LEU A 1 99 ? -29.975 8.033 3.243 1.00 31.56 99 LEU A O 1
ATOM 784 N N . ILE A 1 100 ? -28.202 9.308 3.698 1.00 38.66 100 ILE A N 1
ATOM 785 C CA . ILE A 1 100 ? -27.831 9.507 2.300 1.00 38.66 100 ILE A CA 1
ATOM 786 C C . ILE A 1 100 ? -27.228 8.179 1.841 1.00 38.66 100 ILE A C 1
ATOM 788 O O . ILE A 1 100 ? -26.157 7.789 2.316 1.00 38.66 100 ILE A O 1
ATOM 792 N N . LYS A 1 101 ? -27.922 7.464 0.942 1.00 42.28 101 LYS A N 1
ATOM 793 C CA . LYS A 1 101 ? -27.424 6.232 0.310 1.00 42.28 101 LYS A CA 1
ATOM 794 C C . LYS A 1 101 ? -26.047 6.512 -0.285 1.00 42.28 101 LYS A C 1
ATOM 796 O O . LYS A 1 101 ? -25.918 7.116 -1.346 1.00 42.28 101 LYS A O 1
ATOM 801 N N . THR A 1 102 ? -25.005 6.100 0.424 1.00 53.16 102 THR A N 1
ATOM 802 C CA . THR A 1 102 ? -23.634 6.259 -0.043 1.00 53.16 102 THR A CA 1
ATOM 803 C C . THR A 1 102 ? -23.437 5.268 -1.190 1.00 53.16 102 THR A C 1
ATOM 805 O O . THR A 1 102 ? -23.677 4.073 -0.981 1.00 53.16 102 THR A O 1
ATOM 808 N N . PRO A 1 103 ? -23.053 5.724 -2.394 1.00 72.94 103 PRO A N 1
ATOM 809 C CA . PRO A 1 103 ? -22.909 4.838 -3.542 1.00 72.94 103 PRO A CA 1
ATOM 810 C C . PRO A 1 103 ? -21.831 3.776 -3.280 1.00 72.94 103 PRO A C 1
ATOM 812 O O . PRO A 1 103 ? -20.891 4.007 -2.517 1.00 72.94 103 PRO A O 1
ATOM 815 N N . ILE A 1 104 ? -21.973 2.600 -3.901 1.00 73.94 104 ILE A N 1
ATOM 816 C CA . ILE A 1 104 ? -21.142 1.412 -3.624 1.00 73.94 104 ILE A CA 1
ATOM 817 C C . ILE A 1 104 ? -19.653 1.698 -3.844 1.00 73.94 104 ILE A C 1
ATOM 819 O O . ILE A 1 104 ? -18.843 1.356 -2.985 1.00 73.94 104 ILE A O 1
ATOM 823 N N . TYR A 1 105 ? -19.299 2.419 -4.914 1.00 71.00 105 TYR A N 1
ATOM 824 C CA . TYR A 1 105 ? -17.910 2.809 -5.180 1.00 71.00 105 TYR A CA 1
ATOM 825 C C . TYR A 1 105 ? -17.297 3.615 -4.023 1.00 71.00 105 TYR A C 1
ATOM 827 O O . TYR A 1 105 ? -16.116 3.480 -3.726 1.00 71.00 105 TYR A O 1
ATOM 835 N N . ARG A 1 106 ? -18.103 4.424 -3.322 1.00 66.00 106 ARG A N 1
ATOM 836 C CA . ARG A 1 106 ? -17.649 5.239 -2.190 1.00 66.00 106 ARG A CA 1
ATOM 837 C C . ARG A 1 106 ? -17.485 4.403 -0.922 1.00 66.00 106 ARG A C 1
ATOM 839 O O . ARG A 1 106 ? -16.596 4.691 -0.131 1.00 66.00 106 ARG A O 1
ATOM 846 N N . LYS A 1 107 ? -18.287 3.348 -0.741 1.00 70.12 107 LYS A N 1
ATOM 847 C CA . LYS A 1 107 ? -18.078 2.364 0.337 1.00 70.12 107 LYS A CA 1
ATOM 848 C C . LYS A 1 107 ? -16.792 1.569 0.118 1.00 70.12 107 LYS A C 1
ATOM 850 O O . LYS A 1 107 ? -16.013 1.435 1.054 1.00 70.12 107 LYS A O 1
ATOM 855 N N . LEU A 1 108 ? -16.559 1.111 -1.113 1.00 75.75 108 LEU A N 1
ATOM 856 C CA . LEU A 1 108 ? -15.329 0.418 -1.493 1.00 75.75 108 LEU A CA 1
ATOM 857 C C . LEU A 1 108 ? -14.104 1.323 -1.313 1.00 75.75 108 LEU A C 1
ATOM 859 O O . LEU A 1 108 ? -13.139 0.920 -0.677 1.00 75.75 108 LEU A O 1
ATOM 863 N N . LEU A 1 109 ? -14.171 2.569 -1.786 1.00 67.94 109 LEU A N 1
ATOM 864 C CA . LEU A 1 109 ? -13.097 3.544 -1.601 1.00 67.94 109 LEU A CA 1
ATOM 865 C C . LEU A 1 109 ? -12.801 3.793 -0.116 1.00 67.94 109 LEU A C 1
ATOM 867 O O . LEU A 1 109 ? -11.643 3.787 0.285 1.00 67.94 109 LEU A O 1
ATOM 871 N N . ASN A 1 110 ? -13.832 3.965 0.716 1.00 69.31 110 ASN A N 1
ATOM 872 C CA . ASN A 1 110 ? -13.650 4.143 2.158 1.00 69.31 110 ASN A CA 1
ATOM 873 C C . ASN A 1 110 ? -13.016 2.912 2.823 1.00 69.31 110 ASN A C 1
ATOM 875 O O . ASN A 1 110 ? -12.231 3.072 3.752 1.00 69.31 110 ASN A O 1
ATOM 879 N N . PHE A 1 111 ? -13.351 1.704 2.361 1.00 81.38 111 PHE A N 1
ATOM 880 C CA . PHE A 1 111 ? -12.714 0.472 2.821 1.00 81.38 111 PHE A CA 1
ATOM 881 C C . PHE A 1 111 ? -11.224 0.449 2.460 1.00 81.38 111 PHE A C 1
ATOM 883 O O . PHE A 1 111 ? -10.395 0.287 3.351 1.00 81.38 111 PHE A O 1
ATOM 890 N N . VAL A 1 112 ? -10.878 0.703 1.194 1.00 77.25 112 VAL A N 1
ATOM 891 C CA . VAL A 1 112 ? -9.478 0.760 0.736 1.00 77.25 112 VAL A CA 1
ATOM 892 C C . VAL A 1 112 ? -8.691 1.800 1.534 1.00 77.25 112 VAL A C 1
ATOM 894 O O . VAL A 1 112 ? -7.632 1.492 2.068 1.00 77.25 112 VAL A O 1
ATOM 897 N N . ILE A 1 113 ? -9.236 3.006 1.708 1.00 67.00 113 ILE A N 1
ATOM 898 C CA . ILE A 1 113 ? -8.607 4.062 2.515 1.00 67.00 113 ILE A CA 1
ATOM 899 C C . ILE A 1 113 ? -8.379 3.585 3.956 1.00 67.00 113 ILE A C 1
ATOM 901 O O . ILE A 1 113 ? -7.290 3.767 4.491 1.00 67.00 113 ILE A O 1
ATOM 905 N N . ALA A 1 114 ? -9.371 2.954 4.586 1.00 74.75 114 ALA A N 1
ATOM 906 C CA . ALA A 1 114 ? -9.251 2.500 5.969 1.00 74.75 114 ALA A CA 1
ATOM 907 C C . ALA A 1 114 ? -8.223 1.371 6.154 1.00 74.75 114 ALA A C 1
ATOM 909 O O . ALA A 1 114 ? -7.595 1.293 7.209 1.00 74.75 114 ALA A O 1
ATOM 910 N N . VAL A 1 115 ? -8.045 0.516 5.144 1.00 84.50 115 VAL A N 1
ATOM 911 C CA . VAL A 1 115 ? -7.054 -0.569 5.161 1.00 84.50 115 VAL A CA 1
ATOM 912 C C . VAL A 1 115 ? -5.645 -0.049 4.882 1.00 84.50 115 VAL A C 1
ATOM 914 O O . VAL A 1 115 ? -4.697 -0.482 5.535 1.00 84.50 115 VAL A O 1
ATOM 917 N N . VAL A 1 116 ? -5.503 0.896 3.951 1.00 78.88 116 VAL A N 1
ATOM 918 C CA . VAL A 1 116 ? -4.196 1.319 3.433 1.00 78.88 116 VAL A CA 1
ATOM 919 C C . VAL A 1 116 ? -3.592 2.495 4.200 1.00 78.88 116 VAL A C 1
ATOM 921 O O . VAL A 1 116 ? -2.398 2.485 4.486 1.00 78.88 116 VAL A O 1
ATOM 924 N N . VAL A 1 117 ? -4.383 3.506 4.575 1.00 73.25 117 VAL A N 1
ATOM 925 C CA . VAL A 1 117 ? -3.860 4.733 5.213 1.00 73.25 117 VAL A CA 1
ATOM 926 C C . VAL A 1 117 ? -3.037 4.463 6.481 1.00 73.25 117 VAL A C 1
ATOM 928 O O . VAL A 1 117 ? -1.977 5.076 6.618 1.00 73.25 117 VAL A O 1
ATOM 931 N N . PRO A 1 118 ? -3.428 3.546 7.391 1.00 80.50 118 PRO A N 1
ATOM 932 C CA . PRO A 1 118 ? -2.611 3.253 8.570 1.00 80.50 118 PRO A CA 1
ATOM 933 C C . PRO A 1 118 ? -1.231 2.658 8.239 1.00 80.50 118 PRO A C 1
ATOM 935 O O . PRO A 1 118 ? -0.342 2.697 9.083 1.00 80.50 118 PRO A O 1
ATOM 938 N N . CYS A 1 119 ? -1.037 2.131 7.026 1.00 82.00 119 CYS A N 1
ATOM 939 C CA . CYS A 1 119 ? 0.238 1.595 6.550 1.00 82.00 119 CYS A CA 1
ATOM 940 C C . CYS A 1 119 ? 1.129 2.640 5.867 1.00 82.00 119 CYS A C 1
ATOM 942 O O . CYS A 1 119 ? 2.273 2.324 5.562 1.00 82.00 119 CYS A O 1
ATOM 944 N N . LEU A 1 120 ? 0.671 3.879 5.654 1.00 74.00 120 LEU A N 1
ATOM 945 C CA . LEU A 1 120 ? 1.483 4.919 5.009 1.00 74.00 120 LEU A CA 1
ATOM 946 C C . LEU A 1 120 ? 2.865 5.127 5.657 1.00 74.00 120 LEU A C 1
ATOM 948 O O . LEU A 1 120 ? 3.836 5.196 4.907 1.00 74.00 120 LEU A O 1
ATOM 952 N N . PRO A 1 121 ? 3.016 5.165 7.001 1.00 79.75 121 PRO A N 1
ATOM 953 C CA . PRO A 1 121 ? 4.337 5.288 7.624 1.00 79.75 121 PRO A CA 1
ATOM 954 C C . PRO A 1 121 ? 5.285 4.137 7.267 1.00 79.75 121 PRO A C 1
ATOM 956 O O . PRO A 1 121 ? 6.465 4.371 7.024 1.00 79.75 121 PRO A O 1
ATOM 959 N N . LEU A 1 122 ? 4.760 2.909 7.189 1.00 83.31 122 LEU A N 1
ATOM 960 C CA . LEU A 1 122 ? 5.526 1.739 6.761 1.00 83.31 122 LEU A CA 1
ATOM 961 C C . LEU A 1 122 ? 5.978 1.901 5.306 1.00 83.31 122 LEU A C 1
ATOM 963 O O . LEU A 1 122 ? 7.152 1.713 5.020 1.00 83.31 122 LEU A O 1
ATOM 967 N N . MET A 1 123 ? 5.072 2.305 4.413 1.00 78.50 123 MET A N 1
ATOM 968 C CA . MET A 1 123 ? 5.378 2.502 2.990 1.00 78.50 123 MET A CA 1
ATOM 969 C C . MET A 1 123 ? 6.405 3.617 2.765 1.00 78.50 123 MET A C 1
ATOM 971 O O . MET A 1 123 ? 7.267 3.502 1.896 1.00 78.50 123 MET A O 1
ATOM 975 N N . PHE A 1 124 ? 6.343 4.689 3.563 1.00 72.88 124 PHE A N 1
ATOM 976 C CA . PHE A 1 124 ? 7.361 5.737 3.550 1.00 72.88 124 PHE A CA 1
ATOM 977 C C . PHE A 1 124 ? 8.724 5.193 3.966 1.00 72.88 124 PHE A C 1
ATOM 979 O O . PHE A 1 124 ? 9.711 5.452 3.285 1.00 72.88 124 PHE A O 1
ATOM 986 N N . TYR A 1 125 ? 8.778 4.427 5.054 1.00 82.31 125 TYR A N 1
ATOM 987 C CA . TYR A 1 125 ? 10.023 3.838 5.531 1.00 82.31 125 TYR A CA 1
ATOM 988 C C . TYR A 1 125 ? 10.636 2.882 4.502 1.00 82.31 125 TYR A C 1
ATOM 990 O O . TYR A 1 125 ? 11.796 3.043 4.133 1.00 82.31 125 TYR A O 1
ATOM 998 N N . THR A 1 126 ? 9.862 1.920 3.996 1.00 78.94 126 THR A N 1
ATOM 999 C CA . THR A 1 126 ? 10.356 0.908 3.046 1.00 78.94 126 THR A CA 1
ATOM 1000 C C . THR A 1 126 ? 10.796 1.536 1.740 1.00 78.94 126 THR A C 1
ATOM 1002 O O . THR A 1 126 ? 11.844 1.192 1.197 1.00 78.94 126 THR A O 1
ATOM 1005 N N . GLY A 1 127 ? 10.015 2.501 1.263 1.00 75.00 127 GLY A N 1
ATOM 1006 C CA . GLY A 1 127 ? 10.312 3.232 0.053 1.00 75.00 127 GLY A CA 1
ATOM 1007 C C . GLY A 1 127 ? 11.590 4.062 0.153 1.00 75.00 127 GLY A C 1
ATOM 1008 O O . GLY A 1 127 ? 12.465 3.956 -0.704 1.00 75.00 127 GLY A O 1
ATOM 1009 N N . LEU A 1 128 ? 11.735 4.858 1.216 1.00 78.19 128 LEU A N 1
ATOM 1010 C CA . LEU A 1 128 ? 12.939 5.663 1.436 1.00 78.19 128 LEU A CA 1
ATOM 1011 C C . LEU A 1 128 ? 14.181 4.784 1.635 1.00 78.19 128 LEU A C 1
ATOM 1013 O O . LEU A 1 128 ? 15.224 5.081 1.057 1.00 78.19 128 LEU A O 1
ATOM 1017 N N . SER A 1 129 ? 14.065 3.680 2.379 1.00 81.94 129 SER A N 1
ATOM 1018 C CA . SER A 1 129 ? 15.147 2.700 2.541 1.00 81.94 129 SER A CA 1
ATOM 1019 C C . SER A 1 129 ? 15.588 2.106 1.204 1.00 81.94 129 SER A C 1
ATOM 1021 O O . SER A 1 129 ? 16.788 2.040 0.937 1.00 81.94 129 SER A O 1
ATOM 1023 N N . SER A 1 130 ? 14.637 1.750 0.334 1.00 76.81 130 SER A N 1
ATOM 1024 C CA . SER A 1 130 ? 14.953 1.233 -1.003 1.00 76.81 130 SER A CA 1
ATOM 1025 C C . SER A 1 130 ? 15.630 2.279 -1.885 1.00 76.81 130 SER A C 1
ATOM 1027 O O . SER A 1 130 ? 16.623 2.008 -2.556 1.00 76.81 130 SER A O 1
ATOM 1029 N N . GLY A 1 131 ? 15.159 3.523 -1.810 1.00 75.75 131 GLY A N 1
ATOM 1030 C CA . GLY A 1 131 ? 15.783 4.659 -2.474 1.00 75.75 131 GLY A CA 1
ATOM 1031 C C . GLY A 1 131 ? 17.237 4.896 -2.068 1.00 75.75 131 GLY A C 1
ATOM 1032 O O . GLY A 1 131 ? 18.097 5.112 -2.921 1.00 75.75 131 GLY A O 1
ATOM 1033 N N . ILE A 1 132 ? 17.522 4.827 -0.765 1.00 81.50 132 ILE A N 1
ATOM 1034 C CA . ILE A 1 132 ? 18.881 4.952 -0.223 1.00 81.50 132 ILE A CA 1
ATOM 1035 C C . ILE A 1 132 ? 19.751 3.781 -0.691 1.00 81.50 132 ILE A C 1
ATOM 1037 O O . ILE A 1 132 ? 20.874 4.007 -1.140 1.00 81.50 132 ILE A O 1
ATOM 1041 N N . SER A 1 133 ? 19.238 2.548 -0.638 1.00 79.81 133 SER A N 1
ATOM 1042 C CA . SER A 1 133 ? 19.963 1.362 -1.112 1.00 79.81 133 SER A CA 1
ATOM 1043 C C . SER A 1 133 ? 20.306 1.457 -2.604 1.00 79.81 133 SER A C 1
ATOM 1045 O O . SER A 1 133 ? 21.443 1.185 -2.998 1.00 79.81 133 SER A O 1
ATOM 1047 N N . ALA A 1 134 ? 19.371 1.935 -3.430 1.00 75.38 134 ALA A N 1
ATOM 1048 C CA . ALA A 1 134 ? 19.594 2.160 -4.855 1.00 75.38 134 ALA A CA 1
ATOM 1049 C C . ALA A 1 134 ? 20.655 3.238 -5.124 1.00 75.38 134 ALA A C 1
ATOM 1051 O O . ALA A 1 134 ? 21.521 3.048 -5.977 1.00 75.38 134 ALA A O 1
ATOM 1052 N N . LEU A 1 135 ? 20.622 4.352 -4.382 1.00 78.12 135 LEU A N 1
ATOM 1053 C CA . LEU A 1 135 ? 21.616 5.420 -4.503 1.00 78.12 135 LEU A CA 1
ATOM 1054 C C . LEU A 1 135 ? 23.023 4.908 -4.170 1.00 78.12 135 LEU A C 1
ATOM 1056 O O . LEU A 1 135 ? 23.952 5.131 -4.943 1.00 78.12 135 LEU A O 1
ATOM 1060 N N . LE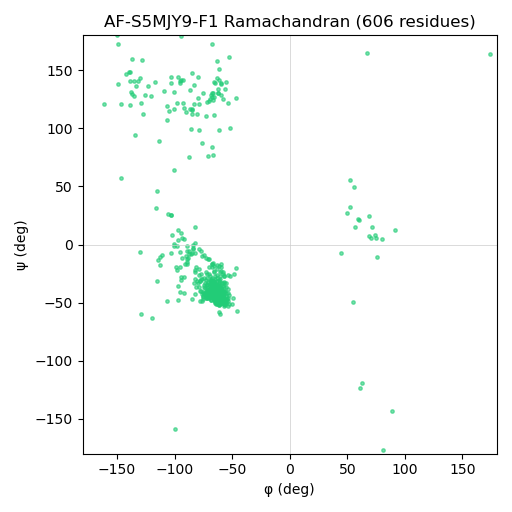U A 1 136 ? 23.177 4.199 -3.051 1.00 83.25 136 LEU A N 1
ATOM 1061 C CA . LEU A 1 136 ? 24.469 3.670 -2.598 1.00 83.25 136 LEU A CA 1
ATOM 1062 C C . LEU A 1 136 ? 25.021 2.571 -3.516 1.00 83.25 136 LEU A C 1
ATOM 1064 O O . LEU A 1 136 ? 26.239 2.446 -3.652 1.00 83.25 136 LEU A O 1
ATOM 1068 N N . SER A 1 137 ? 24.131 1.835 -4.188 1.00 76.88 137 SER A N 1
ATOM 1069 C CA . SER A 1 137 ? 24.486 0.795 -5.162 1.00 76.88 137 SER A CA 1
ATOM 1070 C C . SER A 1 137 ? 24.750 1.343 -6.569 1.00 76.88 137 SER A C 1
ATOM 1072 O O . SER A 1 137 ? 25.093 0.582 -7.473 1.00 76.88 137 SER A O 1
ATOM 1074 N N . SER A 1 138 ? 24.577 2.651 -6.785 1.00 73.31 138 SER A N 1
ATOM 1075 C CA . SER A 1 138 ? 24.828 3.291 -8.077 1.00 73.31 138 SER A CA 1
ATOM 1076 C C . SER A 1 138 ? 26.299 3.136 -8.492 1.00 73.31 138 SER A C 1
ATOM 1078 O O . SER A 1 138 ? 27.173 3.310 -7.638 1.00 73.31 138 SER A O 1
ATOM 1080 N N . PRO A 1 139 ? 26.611 2.910 -9.787 1.00 67.19 139 PRO A N 1
ATOM 1081 C CA . PRO A 1 139 ? 27.983 2.746 -10.279 1.00 67.19 139 PRO A CA 1
ATOM 1082 C C . PRO A 1 139 ? 28.946 3.881 -9.903 1.00 67.19 139 PRO A C 1
ATOM 1084 O O . PRO A 1 139 ? 30.148 3.660 -9.823 1.00 67.19 139 PRO A O 1
ATOM 1087 N N . GLY A 1 140 ? 28.432 5.096 -9.673 1.00 68.06 140 GLY A N 1
ATOM 1088 C CA . GLY A 1 140 ? 29.245 6.247 -9.266 1.00 68.06 140 GLY A CA 1
ATOM 1089 C C . GLY A 1 140 ? 29.585 6.306 -7.772 1.00 68.06 140 GLY A C 1
ATOM 1090 O O . GLY A 1 140 ? 30.513 7.016 -7.401 1.00 68.06 140 GLY A O 1
ATOM 1091 N N . ILE A 1 141 ? 28.838 5.596 -6.920 1.00 77.19 141 ILE A N 1
ATOM 1092 C CA . ILE A 1 141 ? 29.055 5.564 -5.464 1.00 77.19 141 ILE A CA 1
ATOM 1093 C C . ILE A 1 141 ? 29.656 4.218 -5.051 1.00 77.19 141 ILE A C 1
ATOM 1095 O O . ILE A 1 141 ? 30.650 4.196 -4.334 1.00 77.19 141 ILE A O 1
ATOM 1099 N N . GLY A 1 142 ? 29.072 3.108 -5.514 1.00 76.69 142 GLY A N 1
ATOM 1100 C CA . GLY A 1 142 ? 29.619 1.756 -5.361 1.00 76.69 142 GLY A CA 1
ATOM 1101 C C . GLY A 1 142 ? 29.834 1.297 -3.916 1.00 76.69 142 GLY A C 1
ATOM 1102 O O . GLY A 1 142 ? 30.648 0.408 -3.684 1.00 76.69 142 GLY A O 1
ATOM 1103 N N . LEU A 1 143 ? 29.144 1.905 -2.945 1.00 78.44 143 LEU A N 1
ATOM 1104 C CA . LEU A 1 143 ? 29.307 1.591 -1.520 1.00 78.44 143 LEU A CA 1
ATOM 1105 C C . LEU A 1 143 ? 28.571 0.314 -1.114 1.00 78.44 143 LEU A C 1
ATOM 1107 O O . LEU A 1 143 ? 28.890 -0.267 -0.080 1.00 78.44 143 LEU A O 1
ATOM 1111 N N . THR A 1 144 ? 27.574 -0.097 -1.898 1.00 80.12 144 THR A N 1
ATOM 1112 C CA . THR A 1 144 ? 26.752 -1.279 -1.634 1.00 80.12 144 THR A CA 1
ATOM 1113 C C . THR A 1 144 ? 26.529 -2.085 -2.906 1.00 80.12 144 THR A C 1
ATOM 1115 O O . THR A 1 144 ? 26.652 -1.579 -4.021 1.00 80.12 144 THR A O 1
ATOM 1118 N N . GLN A 1 145 ? 26.171 -3.353 -2.739 1.00 75.25 145 GLN A N 1
ATOM 1119 C CA . GLN A 1 145 ? 25.742 -4.230 -3.820 1.00 75.25 145 GLN A CA 1
ATOM 1120 C C . GLN A 1 145 ? 24.220 -4.382 -3.803 1.00 75.25 145 GLN A C 1
ATOM 1122 O O . GLN A 1 145 ? 23.610 -4.477 -2.738 1.00 75.25 145 GLN A O 1
ATOM 1127 N N . SER A 1 146 ? 23.610 -4.473 -4.988 1.00 70.31 146 SER A N 1
ATOM 1128 C CA . SER A 1 146 ? 22.202 -4.865 -5.096 1.00 70.31 146 SER A CA 1
ATOM 1129 C C . SER A 1 146 ? 22.009 -6.282 -4.552 1.00 70.31 146 SER A C 1
ATOM 1131 O O . SER A 1 146 ? 22.724 -7.203 -4.953 1.00 70.31 146 SER A O 1
ATOM 1133 N N . GLY A 1 147 ? 21.024 -6.457 -3.668 1.00 68.62 147 GLY A N 1
ATOM 1134 C CA . GLY A 1 147 ? 20.626 -7.774 -3.163 1.00 68.62 147 GLY A CA 1
ATOM 1135 C C . GLY A 1 147 ? 19.680 -8.546 -4.083 1.00 68.62 147 GLY A C 1
ATOM 1136 O O . GLY A 1 147 ? 19.394 -9.716 -3.838 1.00 68.62 147 GLY A O 1
ATOM 1137 N N . TRP A 1 148 ? 19.189 -7.927 -5.159 1.00 67.19 148 TRP A N 1
ATOM 1138 C CA . TRP A 1 148 ? 18.281 -8.589 -6.092 1.00 67.19 148 TRP A CA 1
ATOM 1139 C C . TRP A 1 148 ? 19.011 -9.665 -6.901 1.00 67.19 148 TRP A C 1
ATOM 1141 O O . TRP A 1 148 ? 19.995 -9.382 -7.578 1.00 67.19 148 TRP A O 1
ATOM 1151 N N . GLY A 1 149 ? 18.506 -10.901 -6.841 1.00 64.25 149 GLY A N 1
ATOM 1152 C CA . GLY A 1 149 ? 19.079 -12.044 -7.559 1.00 64.25 149 GLY A CA 1
ATOM 1153 C C . GLY A 1 149 ? 20.306 -12.676 -6.894 1.00 64.25 149 GLY A C 1
ATOM 1154 O O . GLY A 1 149 ? 20.875 -13.596 -7.471 1.00 64.25 149 GLY A O 1
ATOM 1155 N N . LYS A 1 150 ? 20.695 -12.226 -5.692 1.00 70.44 150 LYS A N 1
ATOM 1156 C CA . LYS A 1 150 ? 21.798 -12.805 -4.913 1.00 70.44 150 LYS A CA 1
ATOM 1157 C C . LYS A 1 150 ? 21.302 -13.379 -3.583 1.00 70.44 150 LYS A C 1
ATOM 1159 O O . LYS A 1 150 ? 20.470 -12.748 -2.924 1.00 70.44 150 LYS A O 1
ATOM 1164 N N . PRO A 1 151 ? 21.806 -14.543 -3.142 1.00 77.50 151 PRO A N 1
ATOM 1165 C CA . PRO A 1 151 ? 21.626 -15.000 -1.771 1.00 77.50 151 PRO A CA 1
ATOM 1166 C C . PRO A 1 151 ? 22.121 -13.945 -0.776 1.00 77.50 151 PRO A C 1
ATOM 1168 O O . PRO A 1 151 ? 23.179 -13.349 -0.961 1.00 77.50 151 PRO A O 1
ATOM 1171 N N . LEU A 1 152 ? 21.386 -13.749 0.322 1.00 80.56 152 LEU A N 1
ATOM 1172 C CA . LEU A 1 152 ? 21.720 -12.726 1.321 1.00 80.56 152 LEU A CA 1
ATOM 1173 C C . LEU A 1 152 ? 23.140 -12.894 1.896 1.00 80.56 152 LEU A C 1
ATOM 1175 O O . LEU A 1 152 ? 23.787 -11.907 2.221 1.00 80.56 152 LEU A O 1
ATOM 1179 N N . GLY A 1 153 ? 23.623 -14.137 1.997 1.00 82.00 153 GLY A N 1
ATOM 1180 C CA . GLY A 1 153 ? 24.964 -14.453 2.496 1.00 82.00 153 GLY A CA 1
ATOM 1181 C C . GLY A 1 153 ? 26.113 -14.076 1.554 1.00 82.00 153 GLY A C 1
ATOM 1182 O O . GLY A 1 153 ? 27.259 -14.088 1.989 1.00 82.00 153 GLY A O 1
ATOM 1183 N N . GLU A 1 154 ? 25.829 -13.742 0.293 1.00 84.44 154 GLU A N 1
ATOM 1184 C CA . GLU A 1 154 ? 26.835 -13.264 -0.669 1.00 84.44 154 GLU A CA 1
ATOM 1185 C C . GLU A 1 154 ? 27.023 -11.741 -0.628 1.00 84.44 154 GLU A C 1
ATOM 1187 O O . GLU A 1 154 ? 27.963 -11.212 -1.222 1.00 84.44 154 GLU A O 1
ATOM 1192 N N . LEU A 1 155 ? 26.133 -11.023 0.058 1.00 85.44 155 LEU A N 1
ATOM 1193 C CA . LEU A 1 155 ? 26.232 -9.580 0.243 1.00 85.44 155 LEU A CA 1
ATOM 1194 C C . LEU A 1 155 ? 27.131 -9.262 1.439 1.00 85.44 155 LEU A C 1
ATOM 1196 O O . LEU A 1 155 ? 27.140 -9.980 2.440 1.00 85.44 155 LEU A O 1
ATOM 1200 N N . ASP A 1 156 ? 27.851 -8.142 1.375 1.00 89.94 156 ASP A N 1
ATOM 1201 C CA . ASP A 1 156 ? 28.510 -7.607 2.563 1.00 89.94 156 ASP A CA 1
ATOM 1202 C C . ASP A 1 156 ? 27.471 -7.202 3.624 1.00 89.94 156 ASP A C 1
ATOM 1204 O O . ASP A 1 156 ? 26.305 -6.938 3.318 1.00 89.94 156 ASP A O 1
ATOM 1208 N N . LEU A 1 157 ? 27.899 -7.132 4.887 1.00 89.69 157 LEU A N 1
ATOM 1209 C CA . LEU A 1 157 ? 27.004 -6.899 6.023 1.00 89.69 157 LEU A CA 1
ATOM 1210 C C . LEU A 1 157 ? 26.159 -5.623 5.871 1.00 89.69 157 LEU A C 1
ATOM 1212 O O . LEU A 1 157 ? 24.996 -5.605 6.275 1.00 89.69 157 LEU A O 1
ATOM 1216 N N . PHE A 1 158 ? 26.728 -4.560 5.297 1.00 90.00 158 PHE A N 1
ATOM 1217 C CA . PHE A 1 158 ? 26.036 -3.285 5.146 1.00 90.00 158 PHE A CA 1
ATOM 1218 C C . PHE A 1 158 ? 25.001 -3.343 4.017 1.00 90.00 158 PHE A C 1
ATOM 1220 O O . PHE A 1 158 ? 23.851 -2.945 4.224 1.00 90.00 158 PHE A O 1
ATOM 1227 N N . SER A 1 159 ? 25.357 -3.929 2.871 1.00 87.69 159 SER A N 1
ATOM 1228 C CA . SER A 1 159 ? 24.415 -4.203 1.778 1.00 87.69 159 SER A CA 1
ATOM 1229 C C . SER A 1 159 ? 23.288 -5.139 2.214 1.00 87.69 159 SER A C 1
ATOM 1231 O O . SER A 1 159 ? 22.122 -4.855 1.946 1.00 87.69 159 SER A O 1
ATOM 1233 N N . ALA A 1 160 ? 23.600 -6.210 2.949 1.00 88.31 160 ALA A N 1
ATOM 1234 C CA . ALA A 1 160 ? 22.610 -7.141 3.489 1.00 88.31 160 ALA A CA 1
ATOM 1235 C C . ALA A 1 160 ? 21.649 -6.449 4.466 1.00 88.31 160 ALA A C 1
ATOM 1237 O O . ALA A 1 160 ? 20.436 -6.651 4.393 1.00 88.31 160 ALA A O 1
ATOM 1238 N N . PHE A 1 161 ? 22.168 -5.594 5.354 1.00 88.94 161 PHE A N 1
ATOM 1239 C CA . PHE A 1 161 ? 21.348 -4.802 6.268 1.00 88.94 161 PHE A CA 1
ATOM 1240 C C . PHE A 1 161 ? 20.385 -3.888 5.504 1.00 88.94 161 PHE A C 1
ATOM 1242 O O . PHE A 1 161 ? 19.183 -3.907 5.772 1.00 88.94 161 PHE A O 1
ATOM 1249 N N . LEU A 1 162 ? 20.870 -3.113 4.533 1.00 86.50 162 LEU A N 1
ATOM 1250 C CA . LEU A 1 162 ? 20.008 -2.230 3.742 1.00 86.50 162 LEU A CA 1
ATOM 1251 C C . LEU A 1 162 ? 18.974 -3.015 2.932 1.00 86.50 162 LEU A C 1
ATOM 1253 O O . LEU A 1 162 ? 17.799 -2.647 2.946 1.00 86.50 162 LEU A O 1
ATOM 1257 N N . PHE A 1 163 ? 19.385 -4.127 2.318 1.00 83.88 163 PHE A N 1
ATOM 1258 C CA . PHE A 1 163 ? 18.499 -5.009 1.562 1.00 83.88 163 PHE A CA 1
ATOM 1259 C C . PHE A 1 163 ? 17.368 -5.574 2.432 1.00 83.88 163 PHE A C 1
ATOM 1261 O O . PHE A 1 163 ? 16.208 -5.575 2.026 1.00 83.88 163 PHE A O 1
ATOM 1268 N N . LEU A 1 164 ? 17.657 -5.994 3.668 1.00 87.00 164 LEU A N 1
ATOM 1269 C CA . LEU A 1 164 ? 16.620 -6.441 4.605 1.00 87.00 164 LEU A CA 1
ATOM 1270 C C . LEU A 1 164 ? 15.619 -5.325 4.932 1.00 87.00 164 LEU A C 1
ATOM 1272 O O . LEU A 1 164 ? 14.409 -5.567 4.930 1.00 87.00 164 LEU A O 1
ATOM 1276 N N . ASN A 1 165 ? 16.105 -4.107 5.185 1.00 83.50 165 ASN A N 1
ATOM 1277 C CA . ASN A 1 165 ? 15.250 -2.968 5.528 1.00 83.50 165 ASN A CA 1
ATOM 1278 C C . ASN A 1 165 ? 14.321 -2.557 4.374 1.00 83.50 165 ASN A C 1
ATOM 1280 O O . ASN A 1 165 ? 13.178 -2.175 4.631 1.00 83.50 165 ASN A O 1
ATOM 1284 N N . GLU A 1 166 ? 14.763 -2.664 3.116 1.00 77.81 166 GLU A N 1
ATOM 1285 C CA . GLU A 1 166 ? 13.866 -2.455 1.972 1.00 77.81 166 GLU A CA 1
ATOM 1286 C C . GLU A 1 166 ? 12.922 -3.644 1.741 1.00 77.81 166 GLU A C 1
ATOM 1288 O O . GLU A 1 166 ? 11.718 -3.452 1.553 1.00 77.81 166 GLU A O 1
ATOM 1293 N N . ARG A 1 167 ? 13.427 -4.882 1.790 1.00 78.75 167 ARG A N 1
ATOM 1294 C CA . ARG A 1 167 ? 12.691 -6.066 1.328 1.00 78.75 167 ARG A CA 1
ATOM 1295 C C . ARG A 1 167 ? 11.569 -6.461 2.273 1.00 78.75 167 ARG A C 1
ATOM 1297 O O . ARG A 1 167 ? 10.469 -6.774 1.814 1.00 78.75 167 ARG A O 1
ATOM 1304 N N . VAL A 1 168 ? 11.828 -6.447 3.581 1.00 83.69 168 VAL A N 1
ATOM 1305 C CA . VAL A 1 168 ? 10.893 -6.977 4.586 1.00 83.69 168 VAL A CA 1
ATOM 1306 C C . VAL A 1 168 ? 9.568 -6.229 4.564 1.00 83.69 168 VAL A C 1
ATOM 1308 O O . VAL A 1 168 ? 8.511 -6.855 4.615 1.00 83.69 168 VAL A O 1
ATOM 1311 N N . GLY A 1 169 ? 9.587 -4.901 4.462 1.00 79.12 169 GLY A N 1
ATOM 1312 C CA . GLY A 1 169 ? 8.336 -4.159 4.542 1.00 79.12 169 GLY A CA 1
ATOM 1313 C C . GLY A 1 169 ? 7.492 -4.210 3.263 1.00 79.12 169 GLY A C 1
ATOM 1314 O O . GLY A 1 169 ? 6.271 -4.144 3.377 1.00 79.12 169 GLY A O 1
ATOM 1315 N N . PHE A 1 170 ? 8.083 -4.434 2.080 1.00 75.56 170 PHE A N 1
ATOM 1316 C CA . PHE A 1 170 ? 7.304 -4.777 0.878 1.00 75.56 170 PHE A CA 1
ATOM 1317 C C . PHE A 1 170 ? 6.729 -6.195 0.964 1.00 75.56 170 PHE A C 1
ATOM 1319 O O . PHE A 1 170 ? 5.550 -6.398 0.687 1.00 75.56 170 PHE A O 1
ATOM 1326 N N . MET A 1 171 ? 7.537 -7.158 1.409 1.00 79.88 171 MET A N 1
ATOM 1327 C CA . MET A 1 171 ? 7.155 -8.568 1.542 1.00 79.88 171 MET A CA 1
ATOM 1328 C C . MET A 1 171 ? 6.038 -8.793 2.574 1.00 79.88 171 MET A C 1
ATOM 1330 O O . MET A 1 171 ? 5.181 -9.652 2.401 1.00 79.88 171 MET A O 1
ATOM 1334 N N . LEU A 1 172 ? 6.024 -8.014 3.657 1.00 86.19 172 LEU A N 1
ATOM 1335 C CA . LEU A 1 172 ? 5.025 -8.135 4.722 1.00 86.19 172 LEU A CA 1
ATOM 1336 C C . LEU A 1 172 ? 3.865 -7.144 4.587 1.00 86.19 172 LEU A C 1
ATOM 1338 O O . LEU A 1 172 ? 2.984 -7.128 5.445 1.00 86.19 172 LEU A O 1
ATOM 1342 N N . LEU A 1 173 ? 3.809 -6.334 3.524 1.00 85.50 173 LEU A N 1
ATOM 1343 C CA . LEU A 1 173 ? 2.766 -5.318 3.353 1.00 85.50 173 LEU A CA 1
ATOM 1344 C C . LEU A 1 173 ? 1.351 -5.923 3.407 1.00 85.50 173 LEU A C 1
ATOM 1346 O O . LEU A 1 173 ? 0.457 -5.370 4.054 1.00 85.50 173 LEU A O 1
ATOM 1350 N N . GLY A 1 174 ? 1.172 -7.103 2.804 1.00 88.62 174 GLY A N 1
ATOM 1351 C CA . GLY A 1 174 ? -0.076 -7.864 2.859 1.00 88.62 174 GLY A CA 1
ATOM 1352 C C . GLY A 1 174 ? -0.517 -8.204 4.287 1.00 88.62 174 GLY A C 1
ATOM 1353 O O . GLY A 1 174 ? -1.705 -8.113 4.597 1.00 88.62 174 GLY A O 1
ATOM 1354 N N . VAL A 1 175 ? 0.426 -8.482 5.194 1.00 93.19 175 VAL A N 1
ATOM 1355 C CA . VAL A 1 175 ? 0.136 -8.780 6.606 1.00 93.19 175 VAL A CA 1
ATOM 1356 C C . VAL A 1 175 ? -0.493 -7.583 7.306 1.00 93.19 175 VAL A C 1
ATOM 1358 O O . VAL A 1 175 ? -1.499 -7.725 8.005 1.00 93.19 175 VAL A O 1
ATOM 1361 N N . PHE A 1 176 ? 0.053 -6.387 7.087 1.00 92.12 176 PHE A N 1
ATOM 1362 C CA . PHE A 1 176 ? -0.490 -5.165 7.676 1.00 92.12 176 PHE A CA 1
ATOM 1363 C C . PHE A 1 176 ? -1.868 -4.817 7.104 1.00 92.12 176 PHE A C 1
ATOM 1365 O O . PHE A 1 176 ? -2.751 -4.374 7.842 1.00 92.12 176 PHE A O 1
ATOM 1372 N N . PHE A 1 177 ? -2.095 -5.068 5.812 1.00 91.50 177 PHE A N 1
ATOM 1373 C CA . PHE A 1 177 ? -3.411 -4.870 5.201 1.00 91.50 177 PHE A CA 1
ATOM 1374 C C . PHE A 1 177 ? -4.427 -5.878 5.738 1.00 91.50 177 PHE A C 1
ATOM 1376 O O . PHE A 1 177 ? -5.563 -5.500 6.027 1.00 91.50 177 PHE A O 1
ATOM 1383 N N . GLY A 1 178 ? -4.025 -7.133 5.945 1.00 94.62 178 GLY A N 1
ATOM 1384 C CA . GLY A 1 178 ? -4.844 -8.139 6.615 1.00 94.62 178 GLY A CA 1
ATOM 1385 C C . GLY A 1 178 ? -5.231 -7.703 8.030 1.00 94.62 178 GLY A C 1
ATOM 1386 O O . GLY A 1 178 ? -6.416 -7.630 8.364 1.00 94.62 178 GLY A O 1
ATOM 1387 N N . PHE A 1 179 ? -4.254 -7.263 8.827 1.00 95.62 179 PHE A N 1
ATOM 1388 C CA . PHE A 1 179 ? -4.485 -6.715 10.166 1.00 95.62 179 PHE A CA 1
ATOM 1389 C C . PHE A 1 179 ? -5.475 -5.539 10.163 1.00 95.62 179 PHE A C 1
ATOM 1391 O O . PHE A 1 179 ? -6.457 -5.544 10.911 1.00 95.62 179 PHE A O 1
ATOM 1398 N N . ASN A 1 180 ? -5.271 -4.546 9.291 1.00 93.25 180 ASN A N 1
ATOM 1399 C CA . ASN A 1 180 ? -6.172 -3.396 9.184 1.00 93.25 180 ASN A CA 1
ATOM 1400 C C . ASN A 1 180 ? -7.560 -3.789 8.669 1.00 93.25 180 ASN A C 1
ATOM 1402 O O . ASN A 1 180 ? -8.552 -3.188 9.074 1.00 93.25 180 ASN A O 1
ATOM 1406 N N . THR A 1 181 ? -7.656 -4.818 7.828 1.00 95.88 181 THR A N 1
ATOM 1407 C CA . THR A 1 181 ? -8.931 -5.376 7.364 1.00 95.88 181 THR A CA 1
ATOM 1408 C C . THR A 1 181 ? -9.701 -5.998 8.526 1.00 95.88 181 THR A C 1
ATOM 1410 O O . THR A 1 181 ? -10.872 -5.675 8.735 1.00 95.88 181 THR A O 1
ATOM 1413 N N . VAL A 1 182 ? -9.050 -6.823 9.350 1.00 97.12 182 VAL A N 1
ATOM 1414 C CA . VAL A 1 182 ? -9.671 -7.392 10.558 1.00 97.12 182 VAL A CA 1
ATOM 1415 C C . VAL A 1 182 ? -10.094 -6.289 11.528 1.00 97.12 182 VAL A C 1
ATOM 1417 O O . VAL A 1 182 ? -11.208 -6.330 12.058 1.00 97.12 182 VAL A O 1
ATOM 1420 N N . LYS A 1 183 ? -9.259 -5.256 11.692 1.00 94.25 183 LYS A N 1
ATOM 1421 C CA . LYS A 1 183 ? -9.582 -4.062 12.483 1.00 94.25 183 LYS A CA 1
ATOM 1422 C C . LYS A 1 183 ? -10.811 -3.333 11.951 1.00 94.25 183 LYS A C 1
ATOM 1424 O O . LYS A 1 183 ? -11.713 -3.032 12.727 1.00 94.25 183 LYS A O 1
ATOM 1429 N N . TYR A 1 184 ? -10.881 -3.097 10.642 1.00 91.00 184 TYR A N 1
ATOM 1430 C CA . TYR A 1 184 ? -12.005 -2.425 9.987 1.00 91.00 184 TYR A CA 1
ATOM 1431 C C . TYR A 1 184 ? -13.325 -3.155 10.235 1.00 91.00 184 TYR A C 1
ATOM 1433 O O . TYR A 1 184 ? -14.344 -2.535 10.541 1.00 91.00 184 TYR A O 1
ATOM 1441 N N . PHE A 1 185 ? -13.308 -4.485 10.151 1.00 92.25 185 PHE A N 1
ATOM 1442 C CA . PHE A 1 185 ? -14.495 -5.290 10.401 1.00 92.25 185 PHE A CA 1
ATOM 1443 C C . PHE A 1 185 ? -14.759 -5.562 11.884 1.00 92.25 185 PHE A C 1
ATOM 1445 O O . PHE A 1 185 ? -15.761 -6.213 12.160 1.00 92.25 185 PHE A O 1
ATOM 1452 N N . ASN A 1 186 ? -13.965 -5.055 12.836 1.00 89.12 186 ASN A N 1
ATOM 1453 C CA . ASN A 1 186 ? -14.061 -5.355 14.274 1.00 89.12 186 ASN A CA 1
ATOM 1454 C C . ASN A 1 186 ? -13.971 -6.867 14.577 1.00 89.12 186 ASN A C 1
ATOM 1456 O O . ASN A 1 186 ? -14.856 -7.439 15.228 1.00 89.12 186 ASN A O 1
ATOM 1460 N N . GLY A 1 187 ? -12.964 -7.536 14.015 1.00 91.00 187 GLY A N 1
ATOM 1461 C CA . GLY A 1 187 ? -12.604 -8.919 14.336 1.00 91.00 187 GLY A CA 1
ATOM 1462 C C . GLY A 1 187 ? -11.512 -9.026 15.406 1.00 91.00 187 GLY A C 1
ATOM 1463 O O . GLY A 1 187 ? -11.004 -8.016 15.891 1.00 91.00 187 GLY A O 1
ATOM 1464 N N . ASP A 1 188 ? -11.144 -10.259 15.760 1.00 93.44 188 ASP A N 1
ATOM 1465 C CA . ASP A 1 188 ? -10.022 -10.528 16.666 1.00 93.44 188 ASP A CA 1
ATOM 1466 C C . ASP A 1 188 ? -8.690 -10.254 15.956 1.00 93.44 188 ASP A C 1
ATOM 1468 O O . ASP A 1 188 ? -8.300 -10.972 15.033 1.00 93.44 188 ASP A O 1
ATOM 1472 N N . LEU A 1 189 ? -8.005 -9.193 16.383 1.00 95.62 189 LEU A N 1
ATOM 1473 C CA . LEU A 1 189 ? -6.776 -8.713 15.757 1.00 95.62 189 LEU A CA 1
ATOM 1474 C C . LEU A 1 189 ? -5.614 -9.702 15.869 1.00 95.62 189 LEU A C 1
ATOM 1476 O O . LEU A 1 189 ? -4.817 -9.788 14.939 1.00 95.62 189 LEU A O 1
ATOM 1480 N N . ILE A 1 190 ? -5.507 -10.439 16.978 1.00 95.81 190 ILE A N 1
ATOM 1481 C CA . ILE A 1 190 ? -4.382 -11.353 17.221 1.00 95.81 190 ILE A CA 1
ATOM 1482 C C . ILE A 1 190 ? -4.523 -12.574 16.315 1.00 95.81 190 ILE A C 1
ATOM 1484 O O . ILE A 1 190 ? -3.576 -12.960 15.632 1.00 95.81 190 ILE A O 1
ATOM 1488 N N . LEU A 1 191 ? -5.726 -13.143 16.245 1.00 95.62 191 LEU A N 1
ATOM 1489 C CA . LEU A 1 191 ? -6.006 -14.275 15.360 1.00 95.62 191 LEU A CA 1
ATOM 1490 C C . LEU A 1 191 ? -5.959 -13.873 13.880 1.00 95.62 191 LEU A C 1
ATOM 1492 O O . LEU A 1 191 ? -5.448 -14.623 13.052 1.00 95.62 191 LEU A O 1
ATOM 1496 N N . GLY A 1 192 ? -6.430 -12.671 13.546 1.00 95.94 192 GLY A N 1
ATOM 1497 C CA . GLY A 1 192 ? -6.302 -12.107 12.203 1.00 95.94 192 GLY A CA 1
ATOM 1498 C C . GLY A 1 192 ? -4.849 -11.919 11.763 1.00 95.94 192 GLY A C 1
ATOM 1499 O O . GLY A 1 192 ? -4.487 -12.225 10.623 1.00 95.94 192 GLY A O 1
ATOM 1500 N N . LEU A 1 193 ? -4.000 -11.457 12.685 1.00 95.69 193 LEU A N 1
ATOM 1501 C CA . LEU A 1 193 ? -2.564 -11.338 12.464 1.00 95.69 193 LEU A CA 1
ATOM 1502 C C . LEU A 1 193 ? -1.916 -12.711 12.268 1.00 95.69 193 LEU A C 1
ATOM 1504 O O . LEU A 1 193 ? -1.106 -12.858 11.360 1.00 95.69 193 LEU A O 1
ATOM 1508 N N . LEU A 1 194 ? -2.306 -13.720 13.055 1.00 95.88 194 LEU A N 1
ATOM 1509 C CA . LEU A 1 194 ? -1.829 -15.096 12.891 1.00 95.88 194 LEU A CA 1
ATOM 1510 C C . LEU A 1 194 ? -2.166 -15.651 11.501 1.00 95.88 194 LEU A C 1
ATOM 1512 O O . LEU A 1 194 ? -1.285 -16.201 10.842 1.00 95.88 194 LEU A O 1
ATOM 1516 N N . VAL A 1 195 ? -3.409 -15.477 11.032 1.00 96.38 195 VAL A N 1
ATOM 1517 C CA . VAL A 1 195 ? -3.820 -15.884 9.674 1.00 96.38 195 VAL A CA 1
ATOM 1518 C C . VAL A 1 195 ? -2.910 -15.238 8.633 1.00 96.38 195 VAL A C 1
ATOM 1520 O O . VAL A 1 195 ? -2.358 -15.920 7.774 1.00 96.38 195 VAL A O 1
ATOM 1523 N N . SER A 1 196 ? -2.703 -13.929 8.756 1.00 94.75 196 SER A N 1
ATOM 1524 C CA . SER A 1 196 ? -1.892 -13.162 7.816 1.00 94.75 196 SER A CA 1
ATOM 1525 C C . SER A 1 196 ? -0.419 -13.592 7.836 1.00 94.75 196 SER A C 1
ATOM 1527 O O . SER A 1 196 ? 0.131 -13.923 6.795 1.00 94.75 196 SER A O 1
ATOM 1529 N N . LEU A 1 197 ? 0.212 -13.682 9.009 1.00 93.50 197 LEU A N 1
ATOM 1530 C CA . LEU A 1 197 ? 1.609 -14.118 9.143 1.00 93.50 197 LEU A CA 1
ATOM 1531 C C . LEU A 1 197 ? 1.838 -15.543 8.634 1.00 93.50 197 LEU A C 1
ATOM 1533 O O . LEU A 1 197 ? 2.905 -15.840 8.107 1.00 93.50 197 LEU A O 1
ATOM 1537 N N . THR A 1 198 ? 0.844 -16.422 8.774 1.00 93.75 198 THR A N 1
ATOM 1538 C CA . THR A 1 198 ? 0.950 -17.798 8.276 1.00 93.75 198 THR A CA 1
ATOM 1539 C C . THR A 1 198 ? 0.954 -17.832 6.746 1.00 93.75 198 THR A C 1
ATOM 1541 O O . THR A 1 198 ? 1.738 -18.573 6.158 1.00 93.75 198 THR A O 1
ATOM 1544 N N . LEU A 1 199 ? 0.138 -16.998 6.090 1.00 92.00 199 LEU A N 1
ATOM 1545 C CA . LEU A 1 199 ? 0.113 -16.878 4.624 1.00 92.00 199 LEU A CA 1
ATOM 1546 C C . LEU A 1 199 ? 1.424 -16.324 4.050 1.00 92.00 199 LEU A C 1
ATOM 1548 O O . LEU A 1 199 ? 1.796 -16.684 2.937 1.00 92.00 199 LEU A O 1
ATOM 1552 N N . SER A 1 200 ? 2.141 -15.494 4.814 1.00 89.06 200 SER A N 1
ATOM 1553 C CA . SER A 1 200 ? 3.472 -14.970 4.474 1.00 89.06 200 SER A CA 1
ATOM 1554 C C . SER A 1 200 ? 4.606 -15.676 5.232 1.00 89.06 200 SER A C 1
ATOM 1556 O O . SER A 1 200 ? 5.634 -15.056 5.512 1.00 89.06 200 SER A O 1
ATOM 1558 N N . SER A 1 201 ? 4.406 -16.923 5.670 1.00 86.81 201 SER A N 1
ATOM 1559 C CA . SER A 1 201 ? 5.368 -17.590 6.549 1.00 86.81 201 SER A CA 1
ATOM 1560 C C . SER A 1 201 ? 6.725 -17.749 5.868 1.00 86.81 201 SER A C 1
ATOM 1562 O O . SER A 1 201 ? 6.818 -18.295 4.769 1.00 86.81 201 SER A O 1
ATOM 1564 N N . GLY A 1 202 ? 7.795 -17.355 6.566 1.00 80.31 202 GLY A N 1
ATOM 1565 C CA . GLY A 1 202 ? 9.167 -17.572 6.104 1.00 80.31 202 GLY A CA 1
ATOM 1566 C C . GLY A 1 202 ? 9.514 -19.050 5.904 1.00 80.31 202 GLY A C 1
ATOM 1567 O O . GLY A 1 202 ? 10.368 -19.369 5.087 1.00 80.31 202 GLY A O 1
ATOM 1568 N N . LEU A 1 203 ? 8.795 -19.960 6.574 1.00 85.06 203 LEU A N 1
ATOM 1569 C CA . LEU A 1 203 ? 8.944 -21.410 6.392 1.00 85.06 203 LEU A CA 1
ATOM 1570 C C . LEU A 1 203 ? 8.513 -21.885 4.995 1.00 85.06 203 LEU A C 1
ATOM 1572 O O . LEU A 1 203 ? 8.874 -22.984 4.589 1.00 85.06 203 LEU A O 1
ATOM 1576 N N . LEU A 1 204 ? 7.731 -21.074 4.277 1.00 83.19 204 LEU A N 1
ATOM 1577 C CA . LEU A 1 204 ? 7.276 -21.350 2.917 1.00 83.19 204 LEU A CA 1
ATOM 1578 C C . LEU A 1 204 ? 8.136 -20.650 1.852 1.00 83.19 204 LEU A C 1
ATOM 1580 O O . LEU A 1 204 ? 7.868 -20.805 0.662 1.00 83.19 204 LEU A O 1
ATOM 1584 N N . MET A 1 205 ? 9.157 -19.873 2.237 1.00 75.38 205 MET A N 1
ATOM 1585 C CA . MET A 1 205 ? 10.040 -19.227 1.261 1.00 75.38 205 MET A CA 1
ATOM 1586 C C . MET A 1 205 ? 10.866 -20.267 0.509 1.00 75.38 205 MET A C 1
ATOM 1588 O O . MET A 1 205 ? 11.540 -21.097 1.113 1.00 75.38 205 MET A O 1
ATOM 1592 N N . GLY A 1 206 ? 10.817 -20.205 -0.823 1.00 71.38 206 GLY A N 1
ATOM 1593 C CA . GLY A 1 206 ? 11.499 -21.168 -1.691 1.00 71.38 206 GLY A CA 1
ATOM 1594 C C . GLY A 1 206 ? 10.882 -22.569 -1.680 1.00 71.38 206 GLY A C 1
ATOM 1595 O O . GLY A 1 206 ? 11.442 -23.470 -2.293 1.00 71.38 206 GLY A O 1
ATOM 1596 N N . GLN A 1 207 ? 9.744 -22.756 -1.005 1.00 80.94 207 GLN A N 1
ATOM 1597 C CA . GLN A 1 207 ? 8.993 -24.006 -0.988 1.00 80.94 207 GLN A CA 1
ATOM 1598 C C . GLN A 1 207 ? 7.701 -23.824 -1.778 1.00 80.94 207 GLN A C 1
ATOM 1600 O O . GLN A 1 207 ? 6.962 -22.853 -1.585 1.00 80.94 207 GLN A O 1
ATOM 1605 N N . SER A 1 208 ? 7.414 -24.768 -2.665 1.00 85.19 208 SER A N 1
ATOM 1606 C CA . SER A 1 208 ? 6.180 -24.765 -3.436 1.00 85.19 208 SER A CA 1
ATOM 1607 C C . SER A 1 208 ? 5.742 -26.182 -3.765 1.00 85.19 208 SER A C 1
ATOM 1609 O O . SER A 1 208 ? 6.557 -27.014 -4.153 1.00 85.19 208 SER A O 1
ATOM 1611 N N . TRP A 1 209 ? 4.443 -26.440 -3.655 1.00 88.75 209 TRP A N 1
ATOM 1612 C CA . TRP A 1 209 ? 3.834 -27.691 -4.098 1.00 88.75 209 TRP A CA 1
ATOM 1613 C C . TRP A 1 209 ? 3.054 -27.434 -5.376 1.00 88.75 209 TRP A C 1
ATOM 1615 O O . TRP A 1 209 ? 2.006 -26.784 -5.342 1.00 88.75 209 TRP A O 1
ATOM 1625 N N . VAL A 1 210 ? 3.590 -27.914 -6.496 1.00 87.19 210 VAL A N 1
ATOM 1626 C CA . VAL A 1 210 ? 2.993 -27.739 -7.821 1.00 87.19 210 VAL A CA 1
ATOM 1627 C C . VAL A 1 210 ? 1.703 -28.553 -7.913 1.00 87.19 210 VAL A C 1
ATOM 1629 O O . VAL A 1 210 ? 1.675 -29.748 -7.633 1.00 87.19 210 VAL A O 1
ATOM 1632 N N . LEU A 1 211 ? 0.617 -27.874 -8.269 1.00 85.50 211 LEU A N 1
ATOM 1633 C CA . LEU A 1 211 ? -0.705 -28.442 -8.517 1.00 85.50 211 LEU A CA 1
ATOM 1634 C C . LEU A 1 211 ? -0.921 -28.714 -10.006 1.00 85.50 211 LEU A C 1
ATOM 1636 O O . LEU A 1 211 ? -1.523 -29.719 -10.368 1.00 85.50 211 LEU A O 1
ATOM 1640 N N . ILE A 1 212 ? -0.478 -27.784 -10.855 1.00 83.94 212 ILE A N 1
ATOM 1641 C CA . ILE A 1 212 ? -0.606 -27.863 -12.310 1.00 83.94 212 ILE A CA 1
ATOM 1642 C C . ILE A 1 212 ? 0.700 -27.362 -12.910 1.00 83.94 212 ILE A C 1
ATOM 1644 O O . ILE A 1 212 ? 1.079 -26.208 -12.703 1.00 83.94 212 ILE A O 1
ATOM 1648 N N . GLU A 1 213 ? 1.360 -28.226 -13.669 1.00 82.81 213 GLU A N 1
ATOM 1649 C CA . GLU A 1 213 ? 2.505 -27.852 -14.489 1.00 82.81 213 GLU A CA 1
ATOM 1650 C C . GLU A 1 213 ? 2.032 -27.179 -15.780 1.00 82.81 213 GLU A C 1
ATOM 1652 O O . GLU A 1 213 ? 1.015 -27.563 -16.360 1.00 82.81 213 GLU A O 1
ATOM 1657 N N . ASN A 1 214 ? 2.793 -26.186 -16.242 1.00 80.31 214 ASN A N 1
ATOM 1658 C CA . ASN A 1 214 ? 2.618 -25.557 -17.550 1.00 80.31 214 ASN A CA 1
ATOM 1659 C C . ASN A 1 214 ? 1.180 -25.066 -17.840 1.00 80.31 214 ASN A C 1
ATOM 1661 O O . ASN A 1 214 ? 0.560 -25.421 -18.851 1.00 80.31 214 ASN A O 1
ATOM 1665 N N . ILE A 1 215 ? 0.636 -24.226 -16.954 1.00 78.81 215 ILE A N 1
ATOM 1666 C CA . ILE A 1 215 ? -0.661 -23.582 -17.178 1.00 78.81 215 ILE A CA 1
ATOM 1667 C C . ILE A 1 215 ? -0.634 -22.801 -18.502 1.00 78.81 215 ILE A C 1
ATOM 1669 O O . ILE A 1 215 ? 0.286 -22.037 -18.769 1.00 78.81 215 ILE A O 1
ATOM 1673 N N . PHE A 1 216 ? -1.681 -22.965 -19.318 1.00 75.75 216 PHE A N 1
ATOM 1674 C CA . PHE A 1 216 ? -1.868 -22.273 -20.603 1.00 75.75 216 PHE A CA 1
ATOM 1675 C C . PHE A 1 216 ? -0.719 -22.463 -21.614 1.00 75.75 216 PHE A C 1
ATOM 1677 O O . PHE A 1 216 ? -0.648 -21.719 -22.590 1.00 75.75 216 PHE A O 1
ATOM 1684 N N . GLY A 1 217 ? 0.171 -23.443 -21.417 1.00 71.12 217 GLY A N 1
ATOM 1685 C CA . GLY A 1 217 ? 1.334 -23.638 -22.286 1.00 71.12 217 GLY A CA 1
ATOM 1686 C C . GLY A 1 217 ? 2.424 -22.570 -22.123 1.00 71.12 217 GLY A C 1
ATOM 1687 O O . GLY A 1 217 ? 3.282 -22.457 -22.995 1.00 71.12 217 GLY A O 1
ATOM 1688 N N . THR A 1 218 ? 2.393 -21.766 -21.050 1.00 66.94 218 THR A N 1
ATOM 1689 C CA . THR A 1 218 ? 3.318 -20.635 -20.833 1.00 66.94 218 THR A CA 1
ATOM 1690 C C . THR A 1 218 ? 4.601 -21.010 -20.090 1.00 66.94 218 THR A C 1
ATOM 1692 O O . THR A 1 218 ? 5.442 -20.148 -19.849 1.00 66.94 218 THR A O 1
ATOM 1695 N N . GLY A 1 219 ? 4.755 -22.275 -19.690 1.00 70.69 219 GLY A N 1
ATOM 1696 C CA . GLY A 1 219 ? 5.849 -22.742 -18.835 1.00 70.69 219 GLY A CA 1
ATOM 1697 C C . GLY A 1 219 ? 5.705 -22.336 -17.365 1.00 70.69 219 GLY A C 1
ATOM 1698 O O . GLY A 1 219 ? 6.636 -22.530 -16.592 1.00 70.69 219 GLY A O 1
ATOM 1699 N N . GLN A 1 220 ? 4.561 -21.771 -16.962 1.00 73.38 220 GLN A N 1
ATOM 1700 C CA . GLN A 1 220 ? 4.312 -21.335 -15.586 1.00 73.38 220 GLN A CA 1
ATOM 1701 C C . GLN A 1 220 ? 3.533 -22.384 -14.789 1.00 73.38 220 GLN A C 1
ATOM 1703 O O . GLN A 1 220 ? 2.630 -23.040 -15.307 1.00 73.38 220 GLN A O 1
ATOM 1708 N N . GLU A 1 221 ? 3.859 -22.511 -13.507 1.00 82.38 221 GLU A N 1
ATOM 1709 C CA . GLU A 1 221 ? 3.278 -23.511 -12.610 1.00 82.38 221 GLU A CA 1
ATOM 1710 C C . GLU A 1 221 ? 2.229 -22.898 -11.673 1.00 82.38 221 GLU A C 1
ATOM 1712 O O . GLU A 1 221 ? 2.429 -21.817 -11.106 1.00 82.38 221 GLU A O 1
ATOM 1717 N N . LEU A 1 222 ? 1.120 -23.616 -11.455 1.00 84.69 222 LEU A N 1
ATOM 1718 C CA . LEU A 1 222 ? 0.240 -23.358 -10.314 1.00 84.69 222 LEU A CA 1
ATOM 1719 C C . LEU A 1 222 ? 0.824 -24.072 -9.117 1.00 84.69 222 LEU A C 1
ATOM 1721 O O . LEU A 1 222 ? 0.906 -25.296 -9.139 1.00 84.69 222 LEU A O 1
ATOM 1725 N N . ALA A 1 223 ? 1.153 -23.353 -8.055 1.00 84.94 223 ALA A N 1
ATOM 1726 C CA . ALA A 1 223 ? 1.670 -23.990 -6.859 1.00 84.94 223 ALA A CA 1
ATOM 1727 C C . ALA A 1 223 ? 1.102 -23.377 -5.585 1.00 84.94 223 ALA A C 1
ATOM 1729 O O . ALA A 1 223 ? 0.833 -22.177 -5.513 1.00 84.94 223 ALA A O 1
ATOM 1730 N N . ILE A 1 224 ? 0.971 -24.216 -4.562 1.00 86.88 224 ILE A N 1
ATOM 1731 C CA . ILE A 1 224 ? 0.756 -23.770 -3.189 1.00 86.88 224 ILE A CA 1
ATOM 1732 C C . ILE A 1 224 ? 2.111 -23.323 -2.653 1.00 86.88 224 ILE A C 1
ATOM 1734 O O . ILE A 1 224 ? 3.053 -24.110 -2.623 1.00 86.88 224 ILE A O 1
ATOM 1738 N N . LYS A 1 225 ? 2.208 -22.062 -2.242 1.00 86.75 225 LYS A N 1
ATOM 1739 C CA . LYS A 1 225 ? 3.435 -21.433 -1.737 1.00 86.75 225 LYS A CA 1
ATOM 1740 C C . LYS A 1 225 ? 3.099 -20.345 -0.717 1.00 86.75 225 LYS A C 1
ATOM 1742 O O . LYS A 1 225 ? 1.925 -20.100 -0.435 1.00 86.75 225 LYS A O 1
ATOM 1747 N N . GLY A 1 226 ? 4.122 -19.690 -0.172 1.00 87.38 226 GLY A N 1
ATOM 1748 C CA . GLY A 1 226 ? 3.938 -18.421 0.535 1.00 87.38 226 GLY A CA 1
ATOM 1749 C C . GLY A 1 226 ? 3.338 -17.358 -0.393 1.00 87.38 226 GLY A C 1
ATOM 1750 O O . GLY A 1 226 ? 3.703 -17.269 -1.565 1.00 87.38 226 GLY A O 1
ATOM 1751 N N . TYR A 1 227 ? 2.397 -16.569 0.122 1.00 86.12 227 TYR A N 1
ATOM 1752 C CA . TYR A 1 227 ? 1.648 -15.567 -0.648 1.00 86.12 227 TYR A CA 1
ATOM 1753 C C . TYR A 1 227 ? 2.095 -14.128 -0.356 1.00 86.12 227 TYR A C 1
ATOM 1755 O O . TYR A 1 227 ? 1.314 -13.199 -0.533 1.00 86.12 227 TYR A O 1
ATOM 1763 N N . ASP A 1 228 ? 3.342 -13.920 0.067 1.00 79.50 228 ASP A N 1
ATOM 1764 C CA . ASP A 1 228 ? 3.949 -12.628 0.434 1.00 79.50 228 ASP A CA 1
ATOM 1765 C C . ASP A 1 228 ? 3.791 -11.521 -0.630 1.00 79.50 228 ASP A C 1
ATOM 1767 O O . ASP A 1 228 ? 3.691 -10.343 -0.293 1.00 79.50 228 ASP A O 1
ATOM 1771 N N . GLY A 1 229 ? 3.663 -11.885 -1.909 1.00 73.38 229 GLY A N 1
ATOM 1772 C CA . GLY A 1 229 ? 3.421 -10.945 -3.012 1.00 73.38 229 GLY A CA 1
ATOM 1773 C C . GLY A 1 229 ? 1.954 -10.599 -3.317 1.00 73.38 229 GLY A C 1
ATOM 1774 O O . GLY A 1 229 ? 1.716 -9.714 -4.139 1.00 73.38 229 GLY A O 1
ATOM 1775 N N . SER A 1 230 ? 0.963 -11.260 -2.704 1.00 83.19 230 SER A N 1
ATOM 1776 C CA . SER A 1 230 ? -0.451 -11.129 -3.100 1.00 83.19 230 SER A CA 1
ATOM 1777 C C . SER A 1 230 ? -1.310 -10.458 -2.032 1.00 83.19 230 SER A C 1
ATOM 1779 O O . SER A 1 230 ? -1.951 -11.101 -1.201 1.00 83.19 230 SER A O 1
ATOM 1781 N N . ILE A 1 231 ? -1.386 -9.127 -2.095 1.00 85.12 231 ILE A N 1
ATOM 1782 C CA . ILE A 1 231 ? -2.193 -8.301 -1.179 1.00 85.12 231 ILE A CA 1
ATOM 1783 C C . ILE A 1 231 ? -3.663 -8.759 -1.127 1.00 85.12 231 ILE A C 1
ATOM 1785 O O . ILE A 1 231 ? -4.282 -8.756 -0.058 1.00 85.12 231 ILE A O 1
ATOM 1789 N N . LEU A 1 232 ? -4.223 -9.170 -2.269 1.00 85.00 232 LEU A N 1
ATOM 1790 C CA . LEU A 1 232 ? -5.617 -9.602 -2.371 1.00 85.00 232 LEU A CA 1
ATOM 1791 C C . LEU A 1 232 ? -5.898 -10.825 -1.495 1.00 85.00 232 LEU A C 1
ATOM 1793 O O . LEU A 1 232 ? -6.918 -10.840 -0.802 1.00 85.00 232 LEU A O 1
ATOM 1797 N N . ILE A 1 233 ? -4.987 -11.804 -1.463 1.00 90.19 233 ILE A N 1
ATOM 1798 C CA . ILE A 1 233 ? -5.144 -13.010 -0.639 1.00 90.19 233 ILE A CA 1
ATOM 1799 C C . ILE A 1 233 ? -5.282 -12.630 0.837 1.00 90.19 233 ILE A C 1
ATOM 1801 O O . ILE A 1 233 ? -6.216 -13.092 1.491 1.00 90.19 233 ILE A O 1
ATOM 1805 N N . PHE A 1 234 ? -4.442 -11.729 1.357 1.00 92.56 234 PHE A N 1
ATOM 1806 C CA . PHE A 1 234 ? -4.530 -11.305 2.762 1.00 92.56 234 PHE A CA 1
ATOM 1807 C C . PHE A 1 234 ? -5.841 -10.594 3.082 1.00 92.56 234 PHE A C 1
ATOM 1809 O O . PHE A 1 234 ? -6.443 -10.861 4.126 1.00 92.56 234 PHE A O 1
ATOM 1816 N N . ILE A 1 235 ? -6.299 -9.698 2.201 1.00 91.62 235 ILE A N 1
ATOM 1817 C CA . ILE A 1 235 ? -7.552 -8.961 2.401 1.00 91.62 235 ILE A CA 1
ATOM 1818 C C . ILE A 1 235 ? -8.730 -9.936 2.425 1.00 91.62 235 ILE A C 1
ATOM 1820 O O . ILE A 1 235 ? -9.513 -9.929 3.377 1.00 91.62 235 ILE A O 1
ATOM 1824 N N . PHE A 1 236 ? -8.850 -10.810 1.425 1.00 92.50 236 PHE A N 1
ATOM 1825 C CA . PHE A 1 236 ? -9.950 -11.771 1.365 1.00 92.50 236 PHE A CA 1
ATOM 1826 C C . PHE A 1 236 ? -9.904 -12.780 2.516 1.00 92.50 236 PHE A C 1
ATOM 1828 O O . PHE A 1 236 ? -10.946 -13.054 3.112 1.00 92.50 236 PHE A O 1
ATOM 1835 N N . ALA A 1 237 ? -8.719 -13.263 2.896 1.00 95.56 237 ALA A N 1
ATOM 1836 C CA . ALA A 1 237 ? -8.560 -14.230 3.979 1.00 95.56 237 ALA A CA 1
ATOM 1837 C C . ALA A 1 237 ? -8.942 -13.595 5.316 1.00 95.56 237 ALA A C 1
ATOM 1839 O O . ALA A 1 237 ? -9.641 -14.203 6.122 1.00 95.56 237 ALA A O 1
ATOM 1840 N N . SER A 1 238 ? -8.570 -12.331 5.515 1.00 96.75 238 SER A N 1
ATOM 1841 C CA . SER A 1 238 ? -8.945 -11.546 6.691 1.00 96.75 238 SER A CA 1
ATOM 1842 C C . SER A 1 238 ? -10.451 -11.306 6.765 1.00 96.75 238 SER A C 1
ATOM 1844 O O . SER A 1 238 ? -11.049 -11.470 7.826 1.00 96.75 238 SER A O 1
ATOM 1846 N N . ILE A 1 239 ? -11.097 -10.970 5.644 1.00 96.25 239 ILE A N 1
ATOM 1847 C CA . ILE A 1 239 ? -12.559 -10.822 5.578 1.00 96.25 239 ILE A CA 1
ATOM 1848 C C . ILE A 1 239 ? -13.237 -12.151 5.922 1.00 96.25 239 ILE A C 1
ATOM 1850 O O . ILE A 1 239 ? -14.111 -12.196 6.794 1.00 96.25 239 ILE A O 1
ATOM 1854 N N . ALA A 1 240 ? -12.817 -13.232 5.265 1.00 96.75 240 ALA A N 1
ATOM 1855 C CA . ALA A 1 240 ? -13.358 -14.567 5.471 1.00 96.75 240 ALA A CA 1
ATOM 1856 C C . ALA A 1 240 ? -13.167 -15.024 6.924 1.00 96.75 240 ALA A C 1
ATOM 1858 O O . ALA A 1 240 ? -14.112 -15.522 7.533 1.00 96.75 240 ALA A O 1
ATOM 1859 N N . PHE A 1 241 ? -12.002 -14.752 7.518 1.00 97.75 241 PHE A N 1
ATOM 1860 C CA . PHE A 1 241 ? -11.720 -14.988 8.930 1.00 97.75 241 PHE A CA 1
ATOM 1861 C C . PHE A 1 241 ? -12.711 -14.287 9.852 1.00 97.75 241 PHE A C 1
ATOM 1863 O O . PHE A 1 241 ? -13.300 -14.945 10.709 1.00 97.75 241 PHE A O 1
ATOM 1870 N N . VAL A 1 242 ? -12.961 -12.987 9.674 1.00 97.00 242 VAL A N 1
ATOM 1871 C CA . VAL A 1 242 ? -13.876 -12.260 10.569 1.00 97.00 242 VAL A CA 1
ATOM 1872 C C . VAL A 1 242 ? -15.288 -12.843 10.522 1.00 97.00 242 VAL A C 1
ATOM 1874 O O . VAL A 1 242 ? -15.928 -13.001 11.567 1.00 97.00 242 VAL A O 1
ATOM 1877 N N . TYR A 1 243 ? -15.785 -13.184 9.332 1.00 96.69 243 TYR A N 1
ATOM 1878 C CA . TYR A 1 243 ? -17.111 -13.787 9.195 1.00 96.69 243 TYR A CA 1
ATOM 1879 C C . TYR A 1 243 ? -17.157 -15.221 9.724 1.00 96.69 243 TYR A C 1
ATOM 1881 O O . TYR A 1 243 ? -18.089 -15.558 10.455 1.00 96.69 243 TYR A O 1
ATOM 1889 N N . MET A 1 244 ? -16.141 -16.035 9.434 1.00 96.25 244 MET A N 1
ATOM 1890 C CA . MET A 1 244 ? -16.033 -17.408 9.926 1.00 96.25 244 MET A CA 1
ATOM 1891 C C . MET A 1 244 ? -15.957 -17.444 11.451 1.00 96.25 244 MET A C 1
ATOM 1893 O O . MET A 1 244 ? -16.723 -18.156 12.090 1.00 96.25 244 MET A O 1
ATOM 1897 N N . HIS A 1 245 ? -15.102 -16.623 12.057 1.00 95.44 245 HIS A N 1
ATOM 1898 C CA . HIS A 1 245 ? -14.950 -16.546 13.507 1.00 95.44 245 HIS A CA 1
ATOM 1899 C C . HIS A 1 245 ? -16.268 -16.186 14.203 1.00 95.44 245 HIS A C 1
ATOM 1901 O O . HIS A 1 245 ? -16.658 -16.815 15.189 1.00 95.44 245 HIS A O 1
ATOM 1907 N N . ARG A 1 246 ? -17.011 -15.217 13.654 1.00 94.25 246 ARG A N 1
ATOM 1908 C CA . ARG A 1 246 ? -18.346 -14.856 14.153 1.00 94.25 246 ARG A CA 1
ATOM 1909 C C . ARG A 1 246 ? -19.337 -15.993 14.004 1.00 94.25 246 ARG A C 1
ATOM 1911 O O . ARG A 1 246 ? -20.091 -16.246 14.937 1.00 94.25 246 ARG A O 1
ATOM 1918 N N . TRP A 1 247 ? -19.338 -16.652 12.851 1.00 95.69 247 TRP A N 1
ATOM 1919 C CA . TRP A 1 247 ? -20.238 -17.757 12.565 1.00 95.69 247 TRP A CA 1
ATOM 1920 C C . TRP A 1 247 ? -19.991 -18.940 13.505 1.00 95.69 247 TRP A C 1
ATOM 1922 O O . TRP A 1 247 ? -20.937 -19.379 14.154 1.00 95.69 247 TRP A O 1
ATOM 1932 N N . VAL A 1 248 ? -18.739 -19.371 13.687 1.00 95.12 248 VAL A N 1
ATOM 1933 C CA . VAL A 1 248 ? -18.372 -20.436 14.639 1.00 95.12 248 VAL A CA 1
ATOM 1934 C C . VAL A 1 248 ? -18.865 -20.101 16.048 1.00 95.12 248 VAL A C 1
ATOM 1936 O O . VAL A 1 248 ? -19.509 -20.918 16.704 1.00 95.12 248 VAL A O 1
ATOM 1939 N N . LYS A 1 249 ? -18.680 -18.851 16.484 1.00 90.94 249 LYS A N 1
ATOM 1940 C CA . LYS A 1 249 ? -19.137 -18.379 17.798 1.00 90.94 249 LYS A CA 1
ATOM 1941 C C . LYS A 1 249 ? -20.660 -18.415 17.984 1.00 90.94 249 LYS A C 1
ATOM 1943 O O . LYS A 1 249 ? -21.122 -18.412 19.122 1.00 90.94 249 LYS A O 1
ATOM 1948 N N . THR A 1 250 ? -21.454 -18.428 16.908 1.00 92.25 250 THR A N 1
ATOM 1949 C CA . THR A 1 250 ? -22.925 -18.478 17.026 1.00 92.25 250 THR A CA 1
ATOM 1950 C C . THR A 1 250 ? -23.453 -19.837 17.473 1.00 92.25 250 THR A C 1
ATOM 1952 O O . THR A 1 250 ? -24.483 -19.879 18.143 1.00 92.25 250 THR A O 1
ATOM 1955 N N . TRP A 1 251 ? -22.762 -20.925 17.127 1.00 92.75 251 TRP A N 1
ATOM 1956 C CA . TRP A 1 251 ? -23.189 -22.292 17.434 1.00 92.75 251 TRP A CA 1
ATOM 1957 C C . TRP A 1 251 ? -22.280 -23.004 18.444 1.00 92.75 251 TRP A C 1
ATOM 1959 O O . TRP A 1 251 ? -22.704 -23.987 19.048 1.00 92.75 251 TRP A O 1
ATOM 1969 N N . MET A 1 252 ? -21.056 -22.515 18.670 1.00 92.00 252 MET A N 1
ATOM 1970 C CA . MET A 1 252 ? -20.118 -23.113 19.621 1.00 92.00 252 MET A CA 1
ATOM 1971 C C . MET A 1 252 ? -20.589 -22.935 21.080 1.00 92.00 252 MET A C 1
ATOM 1973 O O . MET A 1 252 ? -20.849 -21.804 21.508 1.00 92.00 252 MET A O 1
ATOM 1977 N N . PRO A 1 253 ? -20.654 -24.010 21.891 1.00 90.75 253 PRO A N 1
ATOM 1978 C CA . PRO A 1 253 ? -21.003 -23.905 23.306 1.00 90.75 253 PRO A CA 1
ATOM 1979 C C . PRO A 1 253 ? -20.028 -23.005 24.078 1.00 90.75 253 PRO A C 1
ATOM 1981 O O . PRO A 1 253 ? -18.810 -23.098 23.921 1.00 90.75 253 PRO A O 1
ATOM 1984 N N . SER A 1 254 ? -20.548 -22.159 24.973 1.00 86.50 254 SER A N 1
ATOM 1985 C CA . SER A 1 254 ? -19.752 -21.128 25.663 1.00 86.50 254 SER A CA 1
ATOM 1986 C C . SER A 1 254 ? -18.598 -21.679 26.502 1.00 86.50 254 SER A C 1
ATOM 1988 O O . SER A 1 254 ? -17.587 -21.003 26.648 1.00 86.50 254 SER A O 1
ATOM 1990 N N . VAL A 1 255 ? -18.737 -22.898 27.036 1.00 87.75 255 VAL A N 1
ATOM 1991 C CA . VAL A 1 255 ? -17.724 -23.552 27.884 1.00 87.75 255 VAL A CA 1
ATOM 1992 C C . VAL A 1 255 ? -16.440 -23.847 27.106 1.00 87.75 255 VAL A C 1
ATOM 1994 O O . VAL A 1 255 ? -15.353 -23.739 27.659 1.00 87.75 255 VAL A O 1
ATOM 1997 N N . ILE A 1 256 ? -16.570 -24.183 25.821 1.00 91.62 256 ILE A N 1
ATOM 1998 C CA . ILE A 1 256 ? -15.451 -24.604 24.967 1.00 91.62 256 ILE A CA 1
ATOM 1999 C C . ILE A 1 256 ? -15.107 -23.568 23.888 1.00 91.62 256 ILE A C 1
ATOM 2001 O O . ILE A 1 256 ? -14.077 -23.679 23.226 1.00 91.62 256 ILE A O 1
ATOM 2005 N N . SER A 1 257 ? -15.942 -22.537 23.717 1.00 86.75 257 SER A N 1
ATOM 2006 C CA . SER A 1 257 ? -15.774 -21.513 22.681 1.00 86.75 257 SER A CA 1
ATOM 2007 C C . SER A 1 257 ? -14.445 -20.769 22.776 1.00 86.75 257 SER A C 1
ATOM 2009 O O . SER A 1 257 ? -13.900 -20.394 21.744 1.00 86.75 257 SER A O 1
ATOM 2011 N N . SER A 1 258 ? -13.902 -20.552 23.973 1.00 83.56 258 SER A N 1
ATOM 2012 C CA . SER A 1 258 ? -12.597 -19.897 24.130 1.00 83.56 258 SER A CA 1
ATOM 2013 C C . SER A 1 258 ? -11.442 -20.717 23.545 1.00 83.56 258 SER A C 1
ATOM 2015 O O . SER A 1 258 ? -10.449 -20.137 23.122 1.00 83.56 258 SER A O 1
ATOM 2017 N N . MET A 1 259 ? -11.578 -22.044 23.492 1.00 87.19 259 MET A N 1
ATOM 2018 C CA . MET A 1 259 ? -10.539 -22.957 23.009 1.00 87.19 259 MET A CA 1
ATOM 2019 C C . MET A 1 259 ? -10.757 -23.344 21.545 1.00 87.19 259 MET A C 1
ATOM 2021 O O . MET A 1 259 ? -9.836 -23.269 20.738 1.00 87.19 259 MET A O 1
ATOM 2025 N N . PHE A 1 260 ? -11.983 -23.726 21.178 1.00 94.25 260 PHE A N 1
ATOM 2026 C CA . PHE A 1 260 ? -12.257 -24.320 19.866 1.00 94.25 260 PHE A CA 1
ATOM 2027 C C . PHE A 1 260 ? -12.649 -23.308 18.793 1.00 94.25 260 PHE A C 1
ATOM 2029 O O . PHE A 1 260 ? -12.374 -23.547 17.619 1.00 94.25 260 PHE A O 1
ATOM 2036 N N . THR A 1 261 ? -13.249 -22.167 19.152 1.00 93.38 261 THR A N 1
ATOM 2037 C CA . THR A 1 261 ? -13.614 -21.151 18.150 1.00 93.38 261 THR A CA 1
ATOM 2038 C C . THR A 1 261 ? -12.386 -20.652 17.381 1.00 93.38 261 THR A C 1
ATOM 2040 O O . THR A 1 261 ? -12.451 -20.629 16.148 1.00 93.38 261 THR A O 1
ATOM 2043 N N . PRO A 1 262 ? -11.247 -20.318 18.027 1.00 94.00 262 PRO A N 1
ATOM 2044 C CA . PRO A 1 262 ? -10.022 -19.963 17.310 1.00 94.00 262 PRO A CA 1
ATOM 2045 C C . PRO A 1 262 ? -9.510 -21.089 16.405 1.00 94.00 262 PRO A C 1
ATOM 2047 O O . PRO A 1 262 ? -9.238 -20.831 15.239 1.00 94.00 262 PRO A O 1
ATOM 2050 N N . ILE A 1 263 ? -9.455 -22.333 16.897 1.00 94.75 263 ILE A N 1
ATOM 2051 C CA . ILE A 1 263 ? -8.937 -23.489 16.142 1.00 94.75 263 ILE A CA 1
ATOM 2052 C C . ILE A 1 263 ? -9.747 -23.718 14.864 1.00 94.75 263 ILE A C 1
ATOM 2054 O O . ILE A 1 263 ? -9.180 -23.813 13.779 1.00 94.75 263 ILE A O 1
ATOM 2058 N N . VAL A 1 264 ? -11.076 -23.763 14.979 1.00 96.12 264 VAL A N 1
ATOM 2059 C CA . VAL A 1 264 ? -11.958 -24.004 13.831 1.00 96.12 264 VAL A CA 1
ATOM 2060 C C . VAL A 1 264 ? -11.914 -22.820 12.869 1.00 96.12 264 VAL A C 1
ATOM 2062 O O . VAL A 1 264 ? -11.742 -23.011 11.670 1.00 96.12 264 VAL A O 1
ATOM 2065 N N . SER A 1 265 ? -12.036 -21.589 13.374 1.00 96.25 265 SER A N 1
ATOM 2066 C CA . SER A 1 265 ? -12.082 -20.409 12.502 1.00 96.25 265 SER A CA 1
ATOM 2067 C C . SER A 1 265 ? -10.765 -20.150 11.774 1.00 96.25 265 SER A C 1
ATOM 2069 O O . SER A 1 265 ? -10.788 -19.910 10.572 1.00 96.25 265 SER A O 1
ATOM 2071 N N . VAL A 1 266 ? -9.622 -20.233 12.458 1.00 96.38 266 VAL A N 1
ATOM 2072 C CA . VAL A 1 266 ? -8.303 -20.041 11.840 1.00 96.38 266 VAL A CA 1
ATOM 2073 C C . VAL A 1 266 ? -7.949 -21.232 10.955 1.00 96.38 266 VAL A C 1
ATOM 2075 O O . VAL A 1 266 ? -7.556 -21.028 9.812 1.00 96.38 266 VAL A O 1
ATOM 2078 N N . GLY A 1 267 ? -8.139 -22.466 11.433 1.00 96.12 267 GLY A N 1
ATOM 2079 C CA . GLY A 1 267 ? -7.789 -23.678 10.689 1.00 96.12 267 GLY A CA 1
ATOM 2080 C C . GLY A 1 267 ? -8.541 -23.801 9.364 1.00 96.12 267 GLY A C 1
ATOM 2081 O O . GLY A 1 267 ? -7.919 -24.010 8.324 1.00 96.12 267 GLY A O 1
ATOM 2082 N N . VAL A 1 268 ? -9.862 -23.586 9.372 1.00 96.62 268 VAL A N 1
ATOM 2083 C CA . VAL A 1 268 ? -10.679 -23.624 8.146 1.00 96.62 268 VAL A CA 1
ATOM 2084 C C . VAL A 1 268 ? -10.266 -22.523 7.174 1.00 96.62 268 VAL A C 1
ATOM 2086 O O . VAL A 1 268 ? -10.205 -22.760 5.971 1.00 96.62 268 VAL A O 1
ATOM 2089 N N . ILE A 1 269 ? -9.957 -21.324 7.671 1.00 96.94 269 ILE A N 1
ATOM 2090 C CA . ILE A 1 269 ? -9.583 -20.205 6.803 1.00 96.94 269 ILE A CA 1
ATOM 2091 C C . ILE A 1 269 ? -8.183 -20.367 6.237 1.00 96.94 269 ILE A C 1
ATOM 2093 O O . ILE A 1 269 ? -7.992 -20.057 5.067 1.00 96.94 269 ILE A O 1
ATOM 2097 N N . LEU A 1 270 ? -7.224 -20.888 6.997 1.00 95.50 270 LEU A N 1
ATOM 2098 C CA . LEU A 1 270 ? -5.900 -21.201 6.468 1.00 95.50 270 LEU A CA 1
ATOM 2099 C C . LEU A 1 270 ? -5.974 -22.306 5.417 1.00 95.50 270 LEU A C 1
ATOM 2101 O O . LEU A 1 270 ? -5.440 -22.123 4.327 1.00 95.50 270 LEU A O 1
ATOM 2105 N N . ALA A 1 271 ? -6.701 -23.393 5.686 1.00 94.31 271 ALA A N 1
ATOM 2106 C CA . ALA A 1 271 ? -6.917 -24.447 4.698 1.00 94.31 271 ALA A CA 1
ATOM 2107 C C . ALA A 1 271 ? -7.595 -23.893 3.434 1.00 94.31 271 ALA A C 1
ATOM 2109 O O . ALA A 1 271 ? -7.094 -24.068 2.327 1.00 94.31 271 ALA A O 1
ATOM 2110 N N . GLY A 1 272 ? -8.685 -23.140 3.591 1.00 95.00 272 GLY A N 1
ATOM 2111 C CA . GLY A 1 272 ? -9.361 -22.491 2.468 1.00 95.00 272 GLY A CA 1
ATOM 2112 C C . GLY A 1 272 ? -8.458 -21.509 1.717 1.00 95.00 272 GLY A C 1
ATOM 2113 O O . GLY A 1 272 ? -8.506 -21.450 0.494 1.00 95.00 272 GLY A O 1
ATOM 2114 N N . SER A 1 273 ? -7.595 -20.773 2.415 1.00 93.94 273 SER A N 1
ATOM 2115 C CA . SER A 1 273 ? -6.689 -19.803 1.796 1.00 93.94 273 SER A CA 1
ATOM 2116 C C . SER A 1 273 ? -5.559 -20.481 1.022 1.00 93.94 273 SER A C 1
ATOM 2118 O O . SER A 1 273 ? -5.275 -20.056 -0.090 1.00 93.94 273 SER A O 1
ATOM 2120 N N . PHE A 1 274 ? -4.953 -21.550 1.545 1.00 91.38 274 PHE A N 1
ATOM 2121 C CA . PHE A 1 274 ? -3.873 -22.266 0.856 1.00 91.38 274 PHE A CA 1
ATOM 2122 C C . PHE A 1 274 ? -4.359 -23.160 -0.281 1.00 91.38 274 PHE A C 1
ATOM 2124 O O . PHE A 1 274 ? -3.733 -23.164 -1.335 1.00 91.38 274 PHE A O 1
ATOM 2131 N N . PHE A 1 275 ? -5.449 -23.904 -0.081 1.00 90.12 275 PHE A N 1
ATOM 2132 C CA . PHE A 1 275 ? -5.893 -24.933 -1.029 1.00 90.12 275 PHE A CA 1
ATOM 2133 C C . PHE A 1 275 ? -6.951 -24.449 -2.021 1.00 90.12 275 PHE A C 1
ATOM 2135 O O . PHE A 1 275 ? -7.143 -25.085 -3.052 1.00 90.12 275 PHE A O 1
ATOM 2142 N N . LEU A 1 276 ? -7.645 -23.345 -1.729 1.00 91.06 276 LEU A N 1
ATOM 2143 C CA . LEU A 1 276 ? -8.716 -22.837 -2.586 1.00 91.06 276 LEU A CA 1
ATOM 2144 C C . LEU A 1 276 ? -8.401 -21.426 -3.081 1.00 91.06 276 LEU A C 1
ATOM 2146 O O . LEU A 1 276 ? -8.218 -21.197 -4.271 1.00 91.06 276 LEU A O 1
ATOM 2150 N N . MET A 1 277 ? -8.310 -20.471 -2.159 1.00 90.56 277 MET A N 1
ATOM 2151 C CA . MET A 1 277 ? -8.241 -19.051 -2.488 1.00 90.56 277 MET A CA 1
ATOM 2152 C C . MET A 1 277 ? -6.920 -18.678 -3.158 1.00 90.56 277 MET A C 1
ATOM 2154 O O . MET A 1 277 ? -6.925 -17.925 -4.123 1.00 90.56 277 MET A O 1
ATOM 2158 N N . GLY A 1 278 ? -5.813 -19.232 -2.674 1.00 88.81 278 GLY A N 1
ATOM 2159 C CA . GLY A 1 278 ? -4.480 -19.020 -3.212 1.00 88.81 278 GLY A CA 1
ATOM 2160 C C . GLY A 1 278 ? -4.348 -19.483 -4.661 1.00 88.81 278 GLY A C 1
ATOM 2161 O O . GLY A 1 278 ? -4.108 -18.632 -5.510 1.00 88.81 278 GLY A O 1
ATOM 2162 N N . PRO A 1 279 ? -4.615 -20.761 -4.993 1.00 87.75 279 PRO A N 1
ATOM 2163 C CA . PRO A 1 279 ? -4.602 -21.236 -6.375 1.00 87.75 279 PRO A CA 1
ATOM 2164 C C . PRO A 1 279 ? -5.560 -20.459 -7.288 1.00 87.75 279 PRO A C 1
ATOM 2166 O O . PRO A 1 279 ? -5.190 -20.112 -8.405 1.00 87.75 279 PRO A O 1
ATOM 2169 N N . ILE A 1 280 ? -6.767 -20.119 -6.815 1.00 89.69 280 ILE A N 1
ATOM 2170 C CA . ILE A 1 280 ? -7.725 -19.319 -7.596 1.00 89.69 280 ILE A CA 1
ATOM 2171 C C . ILE A 1 280 ? -7.171 -17.917 -7.881 1.00 89.69 280 ILE A C 1
ATOM 2173 O O . ILE A 1 280 ? -7.225 -17.455 -9.019 1.00 89.69 280 ILE A O 1
ATOM 2177 N N . ILE A 1 281 ? -6.637 -17.230 -6.869 1.00 86.94 281 ILE A N 1
ATOM 2178 C CA . ILE A 1 281 ? -6.106 -15.872 -7.033 1.00 86.94 281 ILE A CA 1
ATOM 2179 C C . ILE A 1 281 ? -4.821 -15.894 -7.863 1.00 86.94 281 ILE A C 1
ATOM 2181 O O . ILE A 1 281 ? -4.690 -15.068 -8.759 1.00 86.94 281 ILE A O 1
ATOM 2185 N N . SER A 1 282 ? -3.927 -16.861 -7.659 1.00 83.94 282 SER A N 1
ATOM 2186 C CA . SER A 1 282 ? -2.725 -17.025 -8.482 1.00 83.94 282 SER A CA 1
ATOM 2187 C C . SER A 1 282 ? -3.059 -17.320 -9.943 1.00 83.94 282 SER A C 1
ATOM 2189 O O . SER A 1 282 ? -2.391 -16.792 -10.825 1.00 83.94 282 SER A O 1
ATOM 2191 N N . LEU A 1 283 ? -4.122 -18.082 -10.227 1.00 86.44 283 LEU A N 1
ATOM 2192 C CA . LEU A 1 283 ? -4.607 -18.267 -11.597 1.00 86.44 283 LEU A CA 1
ATOM 2193 C C . LEU A 1 283 ? -5.086 -16.941 -12.205 1.00 86.44 283 LEU A C 1
ATOM 2195 O O . LEU A 1 283 ? -4.738 -16.628 -13.340 1.00 86.44 283 LEU A O 1
ATOM 2199 N N . ILE A 1 284 ? -5.840 -16.136 -11.449 1.00 85.19 284 ILE A N 1
ATOM 2200 C CA . ILE A 1 284 ? -6.280 -14.804 -11.895 1.00 85.19 284 ILE A CA 1
ATOM 2201 C C . ILE A 1 284 ? -5.072 -13.891 -12.149 1.00 85.19 284 ILE A C 1
ATOM 2203 O O . ILE A 1 284 ? -5.016 -13.220 -13.177 1.00 85.19 284 ILE A O 1
ATOM 2207 N N . GLU A 1 285 ? -4.090 -13.877 -11.247 1.00 80.38 285 GLU A N 1
ATOM 2208 C CA . GLU A 1 285 ? -2.846 -13.112 -11.396 1.00 80.38 285 GLU A CA 1
ATOM 2209 C C . GLU A 1 285 ? -2.068 -13.547 -12.645 1.00 80.38 285 GLU A C 1
ATOM 2211 O O . GLU A 1 285 ? -1.572 -12.695 -13.382 1.00 80.38 285 GLU A O 1
ATOM 2216 N N . LEU A 1 286 ? -2.031 -14.850 -12.937 1.00 80.94 286 LEU A N 1
ATOM 2217 C CA . LEU A 1 286 ? -1.404 -15.409 -14.134 1.00 80.94 286 LEU A CA 1
ATOM 2218 C C . LEU A 1 286 ? -2.119 -14.994 -15.423 1.00 80.94 286 LEU A C 1
ATOM 2220 O O . LEU A 1 286 ? -1.477 -14.634 -16.409 1.00 80.94 286 LEU A O 1
ATOM 2224 N N . MET A 1 287 ? -3.453 -15.011 -15.417 1.00 83.88 287 MET A N 1
ATOM 2225 C CA . MET A 1 287 ? -4.269 -14.542 -16.541 1.00 83.88 287 MET A CA 1
ATOM 2226 C C . MET A 1 287 ? -4.053 -13.048 -16.798 1.00 83.88 287 MET A C 1
ATOM 2228 O O . MET A 1 287 ? -3.934 -12.622 -17.943 1.00 83.88 287 MET A O 1
ATOM 2232 N N . ILE A 1 288 ? -3.959 -12.242 -15.737 1.00 82.56 288 ILE A N 1
ATOM 2233 C CA . ILE A 1 288 ? -3.633 -10.817 -15.856 1.00 82.56 288 ILE A CA 1
ATOM 2234 C C . ILE A 1 288 ? -2.218 -10.649 -16.416 1.00 82.56 288 ILE A C 1
ATOM 2236 O O . ILE A 1 288 ? -2.013 -9.825 -17.302 1.00 82.56 288 ILE A O 1
ATOM 2240 N N . ALA A 1 289 ? -1.250 -11.435 -15.944 1.00 79.00 289 ALA A N 1
ATOM 2241 C CA . ALA A 1 289 ? 0.130 -11.346 -16.404 1.00 79.00 289 ALA A CA 1
ATOM 2242 C C . ALA A 1 289 ? 0.303 -11.720 -17.872 1.00 79.00 289 ALA A C 1
ATOM 2244 O O . ALA A 1 289 ? 0.921 -10.969 -18.623 1.00 79.00 289 ALA A O 1
ATOM 2245 N N . THR A 1 290 ? -0.294 -12.825 -18.302 1.00 80.88 290 THR A N 1
ATOM 2246 C CA . THR A 1 290 ? -0.302 -13.238 -19.711 1.00 80.88 290 THR A CA 1
ATOM 2247 C C . THR A 1 290 ? -0.989 -12.203 -20.596 1.00 80.88 290 THR A C 1
ATOM 2249 O O . THR A 1 290 ? -0.424 -11.818 -21.617 1.00 80.88 290 THR A O 1
ATOM 2252 N N . ALA A 1 291 ? -2.137 -11.662 -20.175 1.00 84.19 291 ALA A N 1
ATOM 2253 C CA . ALA A 1 291 ? -2.807 -10.584 -20.900 1.00 84.19 291 ALA A CA 1
ATOM 2254 C C . ALA A 1 291 ? -1.933 -9.322 -21.012 1.00 84.19 291 ALA A C 1
ATOM 2256 O O . ALA A 1 291 ? -1.882 -8.698 -22.069 1.00 84.19 291 ALA A O 1
ATOM 2257 N N . VAL A 1 292 ? -1.222 -8.945 -19.944 1.00 82.31 292 VAL A N 1
ATOM 2258 C CA . VAL A 1 292 ? -0.303 -7.796 -19.947 1.00 82.31 292 VAL A CA 1
ATOM 2259 C C . VAL A 1 292 ? 0.887 -8.024 -20.874 1.00 82.31 292 VAL A C 1
ATOM 2261 O O . VAL A 1 292 ? 1.252 -7.113 -21.612 1.00 82.31 292 VAL A O 1
ATOM 2264 N N . LEU A 1 293 ? 1.482 -9.215 -20.863 1.00 80.69 293 LEU A N 1
ATOM 2265 C CA . LEU A 1 293 ? 2.584 -9.551 -21.765 1.00 80.69 293 LEU A CA 1
ATOM 2266 C C . LEU A 1 293 ? 2.131 -9.486 -23.231 1.00 80.69 293 LEU A C 1
ATOM 2268 O O . LEU A 1 293 ? 2.778 -8.820 -24.029 1.00 80.69 293 LEU A O 1
ATOM 2272 N N . GLN A 1 294 ? 0.960 -10.041 -23.553 1.00 84.06 294 GLN A N 1
ATOM 2273 C CA . GLN A 1 294 ? 0.366 -9.940 -24.893 1.00 84.06 294 GLN A CA 1
ATOM 2274 C C . GLN A 1 294 ? 0.037 -8.495 -25.292 1.00 84.06 294 GLN A C 1
ATOM 2276 O O . GLN A 1 294 ? 0.193 -8.113 -26.449 1.00 84.06 294 GLN A O 1
ATOM 2281 N N . LEU A 1 295 ? -0.414 -7.671 -24.340 1.00 86.19 295 LEU A N 1
ATOM 2282 C CA . LEU A 1 295 ? -0.632 -6.243 -24.567 1.00 86.19 295 LEU A CA 1
ATOM 2283 C C . LEU A 1 295 ? 0.677 -5.541 -24.934 1.00 86.19 295 LEU A C 1
ATOM 2285 O O . LEU A 1 295 ? 0.659 -4.695 -25.820 1.00 86.19 295 LEU A O 1
ATOM 2289 N N . LEU A 1 296 ? 1.798 -5.881 -24.292 1.00 83.94 296 LEU A N 1
ATOM 2290 C CA . LEU A 1 296 ? 3.104 -5.274 -24.577 1.00 83.94 296 LEU A CA 1
ATOM 2291 C C . LEU A 1 296 ? 3.636 -5.600 -25.979 1.00 83.94 296 LEU A C 1
ATOM 2293 O O . LEU A 1 296 ? 4.403 -4.798 -26.510 1.00 83.94 296 LEU A O 1
ATOM 2297 N N . ASP A 1 297 ? 3.194 -6.700 -26.592 1.00 85.00 297 ASP A N 1
ATOM 2298 C CA . ASP A 1 297 ? 3.569 -7.082 -27.960 1.00 85.00 297 ASP A CA 1
ATOM 2299 C C . ASP A 1 297 ? 2.849 -6.258 -29.043 1.00 85.00 297 ASP A C 1
ATOM 2301 O O . ASP A 1 297 ? 3.211 -6.313 -30.222 1.00 85.00 297 ASP A O 1
ATOM 2305 N N . ILE A 1 298 ? 1.838 -5.460 -28.674 1.00 89.38 298 ILE A N 1
ATOM 2306 C CA . ILE A 1 298 ? 1.132 -4.596 -29.625 1.00 89.38 298 ILE A CA 1
ATOM 2307 C C . ILE A 1 298 ? 2.099 -3.515 -30.154 1.00 89.38 298 ILE A C 1
ATOM 2309 O O . ILE A 1 298 ? 2.682 -2.764 -29.360 1.00 89.38 298 ILE A O 1
ATOM 2313 N N . PRO A 1 299 ? 2.239 -3.370 -31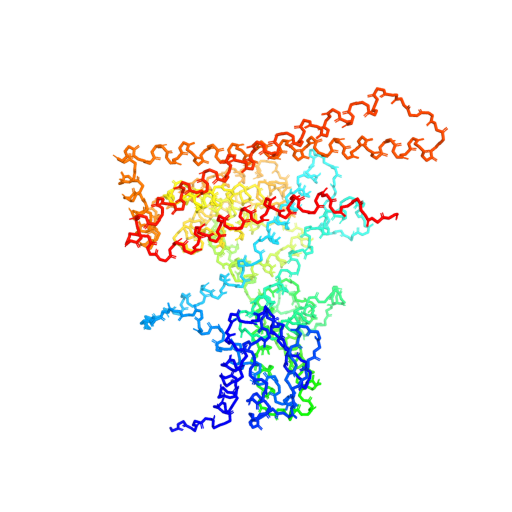.490 1.00 87.44 299 PRO A N 1
ATOM 2314 C CA . PRO A 1 299 ? 3.230 -2.492 -32.103 1.00 87.44 299 PRO A CA 1
ATOM 2315 C C . PRO A 1 299 ? 2.971 -0.997 -31.852 1.00 87.44 299 PRO A C 1
ATOM 2317 O O . PRO A 1 299 ? 1.943 -0.578 -31.314 1.00 87.44 299 PRO A O 1
ATOM 2320 N N . TRP A 1 300 ? 3.943 -0.177 -32.269 1.00 88.06 300 TRP A N 1
ATOM 2321 C CA . TRP A 1 300 ? 3.898 1.295 -32.225 1.00 88.06 300 TRP A CA 1
ATOM 2322 C C . TRP A 1 300 ? 3.727 1.897 -30.821 1.00 88.06 300 TRP A C 1
ATOM 2324 O O . TRP A 1 300 ? 3.289 3.035 -30.677 1.00 88.06 300 TRP A O 1
ATOM 2334 N N . GLY A 1 301 ? 4.060 1.137 -29.776 1.00 91.50 301 GLY A N 1
ATOM 2335 C CA . GLY A 1 301 ? 3.943 1.585 -28.389 1.00 91.50 301 GLY A CA 1
ATOM 2336 C C . GLY A 1 301 ? 2.511 1.618 -27.849 1.00 91.50 301 GLY A C 1
ATOM 2337 O O . GLY A 1 301 ? 2.310 2.040 -26.713 1.00 91.50 301 GLY A O 1
ATOM 2338 N N . ILE A 1 302 ? 1.510 1.141 -28.596 1.00 93.50 302 ILE A N 1
ATOM 2339 C CA . ILE A 1 302 ? 0.112 1.092 -28.130 1.00 93.50 302 ILE A CA 1
ATOM 2340 C C . ILE A 1 302 ? -0.018 0.163 -26.915 1.00 93.50 302 ILE A C 1
ATOM 2342 O O . ILE A 1 302 ? -0.735 0.474 -25.963 1.00 93.50 302 ILE A O 1
ATOM 2346 N N . GLY A 1 303 ? 0.727 -0.942 -26.907 1.00 92.31 303 GLY A N 1
ATOM 2347 C CA . GLY A 1 303 ? 0.827 -1.819 -25.745 1.00 92.31 303 GLY A CA 1
ATOM 2348 C C . GLY A 1 303 ? 1.320 -1.090 -24.501 1.00 92.31 303 GLY A C 1
ATOM 2349 O O . GLY A 1 303 ? 0.670 -1.087 -23.456 1.00 92.31 303 GLY A O 1
ATOM 2350 N N . ALA A 1 304 ? 2.440 -0.384 -24.648 1.00 94.19 304 ALA A N 1
ATOM 2351 C CA . ALA A 1 304 ? 3.042 0.416 -23.589 1.00 94.19 304 ALA A CA 1
ATOM 2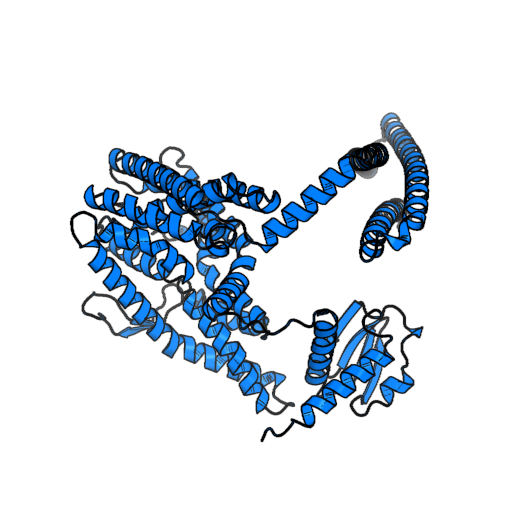352 C C . ALA A 1 304 ? 2.122 1.552 -23.105 1.00 94.19 304 ALA A C 1
ATOM 2354 O O . ALA A 1 304 ? 2.066 1.816 -21.905 1.00 94.19 304 ALA A O 1
ATOM 2355 N N . PHE A 1 305 ? 1.340 2.174 -23.998 1.00 95.88 305 PHE A N 1
ATOM 2356 C CA . PHE A 1 305 ? 0.302 3.144 -23.630 1.00 95.88 305 PHE A CA 1
ATOM 2357 C C . PHE A 1 305 ? -0.711 2.541 -22.657 1.00 95.88 305 PHE A C 1
ATOM 2359 O O . PHE A 1 305 ? -0.959 3.108 -21.593 1.00 95.88 305 PHE A O 1
ATOM 2366 N N . LEU A 1 306 ? -1.290 1.389 -23.010 1.00 93.94 306 LEU A N 1
ATOM 2367 C CA . LEU A 1 306 ? -2.320 0.740 -22.199 1.00 93.94 306 LEU A CA 1
ATOM 2368 C C . LEU A 1 306 ? -1.760 0.281 -20.854 1.00 93.94 306 LEU A C 1
ATOM 2370 O O . LEU A 1 306 ? -2.395 0.500 -19.824 1.00 93.94 306 LEU A O 1
ATOM 2374 N N . ILE A 1 307 ? -0.557 -0.294 -20.845 1.00 92.56 307 ILE A N 1
ATOM 2375 C CA . ILE A 1 307 ? 0.090 -0.727 -19.606 1.00 92.56 307 ILE A CA 1
ATOM 2376 C C . ILE A 1 307 ? 0.405 0.460 -18.702 1.00 92.56 307 ILE A C 1
ATOM 2378 O O . ILE A 1 307 ? 0.020 0.436 -17.537 1.00 92.56 307 ILE A O 1
ATOM 2382 N N . ALA A 1 308 ? 1.027 1.522 -19.214 1.00 95.12 308 ALA A N 1
ATOM 2383 C CA . ALA A 1 308 ? 1.333 2.708 -18.417 1.00 95.12 308 ALA A CA 1
ATOM 2384 C C . ALA A 1 308 ? 0.056 3.405 -17.897 1.00 95.12 308 ALA A C 1
ATOM 2386 O O . ALA A 1 308 ? -0.005 3.814 -16.738 1.00 95.12 308 ALA A O 1
ATOM 2387 N N . LEU A 1 309 ? -1.007 3.459 -18.709 1.00 95.19 309 LEU A N 1
ATOM 2388 C CA . LEU A 1 309 ? -2.316 3.992 -18.314 1.00 95.19 309 LEU A CA 1
ATOM 2389 C C . LEU A 1 309 ? -2.949 3.189 -17.163 1.00 95.19 309 LEU A C 1
ATOM 2391 O O . LEU A 1 309 ? -3.529 3.769 -16.243 1.00 95.19 309 LEU A O 1
ATOM 2395 N N . LEU A 1 310 ? -2.876 1.857 -17.230 1.00 91.62 310 LEU A N 1
ATOM 2396 C CA . LEU A 1 310 ? -3.554 0.950 -16.301 1.00 91.62 310 LEU A CA 1
ATOM 2397 C C . LEU A 1 310 ? -2.708 0.575 -15.085 1.00 91.62 310 LEU A C 1
ATOM 2399 O O . LEU A 1 310 ? -3.275 0.136 -14.084 1.00 91.62 310 LEU A O 1
ATOM 2403 N N . PHE A 1 311 ? -1.391 0.779 -15.122 1.00 92.00 311 PHE A N 1
ATOM 2404 C CA . PHE A 1 311 ? -0.486 0.341 -14.061 1.00 92.00 311 PHE A CA 1
ATOM 2405 C C . PHE A 1 311 ? -0.912 0.865 -12.689 1.00 92.00 311 PHE A C 1
ATOM 2407 O O . PHE A 1 311 ? -1.042 0.103 -11.734 1.00 92.00 311 PHE A O 1
ATOM 2414 N N . GLN A 1 312 ? -1.238 2.151 -12.592 1.00 92.25 312 GLN A N 1
ATOM 2415 C CA . GLN A 1 312 ? -1.612 2.744 -11.317 1.00 92.25 312 GLN A CA 1
ATOM 2416 C C . GLN A 1 312 ? -2.967 2.259 -10.763 1.00 92.25 312 GLN A C 1
ATOM 2418 O O . GLN A 1 312 ? -3.075 2.029 -9.556 1.00 92.25 312 GLN A O 1
ATOM 2423 N N . PRO A 1 313 ? -4.002 2.045 -11.595 1.00 89.31 313 PRO A N 1
ATOM 2424 C CA . PRO A 1 313 ? -5.156 1.237 -11.209 1.00 89.31 313 PRO A CA 1
ATOM 2425 C C . PRO A 1 313 ? -4.797 -0.164 -10.690 1.00 89.31 313 PRO A C 1
ATOM 2427 O O . PRO A 1 313 ? -5.357 -0.583 -9.675 1.00 89.31 313 PRO A O 1
ATOM 2430 N N . LEU A 1 314 ? -3.844 -0.874 -11.309 1.00 86.44 314 LEU A N 1
ATOM 2431 C CA . LEU A 1 314 ? -3.369 -2.162 -10.784 1.00 86.44 314 LEU A CA 1
ATOM 2432 C C . LEU A 1 314 ? -2.685 -2.001 -9.415 1.00 86.44 314 LEU A C 1
ATOM 2434 O O . LEU A 1 314 ? -2.890 -2.850 -8.542 1.00 86.44 314 LEU A O 1
ATOM 2438 N N . VAL A 1 315 ? -1.963 -0.900 -9.175 1.00 86.00 315 VAL A N 1
ATOM 2439 C CA . VAL A 1 315 ? -1.372 -0.580 -7.860 1.00 86.00 315 VAL A CA 1
ATOM 2440 C C . VAL A 1 315 ? -2.435 -0.513 -6.762 1.00 86.00 315 VAL A C 1
ATOM 2442 O O . VAL A 1 315 ? -2.236 -1.078 -5.687 1.00 86.00 315 VAL A O 1
ATOM 2445 N N . LEU A 1 316 ? -3.610 0.061 -7.046 1.00 80.25 316 LEU A N 1
ATOM 2446 C CA . LEU A 1 316 ? -4.729 0.111 -6.090 1.00 80.25 316 LEU A CA 1
ATOM 2447 C C . LEU A 1 316 ? -5.246 -1.274 -5.684 1.00 80.25 316 LEU A C 1
ATOM 2449 O O . LEU A 1 316 ? -5.747 -1.452 -4.576 1.00 80.25 316 LEU A O 1
ATOM 2453 N N . THR A 1 317 ? -5.153 -2.246 -6.589 1.00 75.69 317 THR A N 1
ATOM 2454 C CA . THR A 1 317 ? -5.587 -3.627 -6.332 1.00 75.69 317 THR A CA 1
ATOM 2455 C C . THR A 1 317 ? -4.486 -4.500 -5.732 1.00 75.69 317 THR A C 1
ATOM 2457 O O . THR A 1 317 ? -4.767 -5.607 -5.291 1.00 75.69 317 THR A O 1
ATOM 2460 N N . GLY A 1 318 ? -3.229 -4.047 -5.743 1.00 73.81 318 GLY A N 1
ATOM 2461 C CA . GLY A 1 318 ? -2.071 -4.853 -5.351 1.00 73.81 318 GLY A CA 1
ATOM 2462 C C . GLY A 1 318 ? -1.620 -5.897 -6.382 1.00 73.81 318 GLY A C 1
ATOM 2463 O O . GLY A 1 318 ? -0.508 -6.400 -6.268 1.00 73.81 318 GLY A O 1
ATOM 2464 N N . SER A 1 319 ? -2.409 -6.162 -7.431 1.00 76.75 319 SER A N 1
ATOM 2465 C CA . SER A 1 319 ? -2.085 -7.149 -8.482 1.00 76.75 319 SER A CA 1
ATOM 2466 C C . SER A 1 319 ? -0.788 -6.846 -9.246 1.00 76.75 319 SER A C 1
ATOM 2468 O O . SER A 1 319 ? -0.137 -7.758 -9.754 1.00 76.75 319 SER A O 1
ATOM 2470 N N . HIS A 1 320 ? -0.364 -5.579 -9.274 1.00 83.88 320 HIS A N 1
ATOM 2471 C CA . HIS A 1 320 ? 0.908 -5.161 -9.863 1.00 83.88 320 HIS A CA 1
ATOM 2472 C C . HIS A 1 320 ? 2.138 -5.869 -9.260 1.00 83.88 320 HIS A C 1
ATOM 2474 O O . HIS A 1 320 ? 3.137 -6.006 -9.960 1.00 83.88 320 HIS A O 1
ATOM 2480 N N . MET A 1 321 ? 2.101 -6.332 -8.003 1.00 77.69 321 MET A N 1
ATOM 2481 C CA . MET A 1 321 ? 3.238 -7.022 -7.369 1.00 77.69 321 MET A CA 1
ATOM 2482 C C . MET A 1 321 ? 3.443 -8.426 -7.942 1.00 77.69 321 MET A C 1
ATOM 2484 O O . MET A 1 321 ? 4.568 -8.798 -8.285 1.00 77.69 321 MET A O 1
ATOM 2488 N N . ALA A 1 322 ? 2.351 -9.177 -8.107 1.00 72.44 322 ALA A N 1
ATOM 2489 C CA . ALA A 1 322 ? 2.365 -10.478 -8.770 1.00 72.44 322 ALA A CA 1
ATOM 2490 C C . ALA A 1 322 ? 2.804 -10.331 -10.234 1.00 72.44 322 ALA A C 1
ATOM 2492 O O . ALA A 1 322 ? 3.723 -11.015 -10.684 1.00 72.44 322 ALA A O 1
ATOM 2493 N N . LEU A 1 323 ? 2.221 -9.356 -10.938 1.00 80.81 323 LEU A N 1
ATOM 2494 C CA . LEU A 1 323 ? 2.563 -9.036 -12.321 1.00 80.81 323 LEU A CA 1
ATOM 2495 C C . LEU A 1 323 ? 4.046 -8.680 -12.488 1.00 80.81 323 LEU A C 1
ATOM 2497 O O . LEU A 1 323 ? 4.730 -9.248 -13.334 1.00 80.81 323 LEU A O 1
ATOM 2501 N N . SER A 1 324 ? 4.561 -7.779 -11.650 1.00 83.56 324 SER A N 1
ATOM 2502 C CA . SER A 1 324 ? 5.963 -7.357 -11.703 1.00 83.56 324 SER A CA 1
ATOM 2503 C C . SER A 1 324 ? 6.899 -8.522 -11.395 1.00 83.56 324 SER A C 1
ATOM 2505 O O . SER A 1 324 ? 7.910 -8.676 -12.064 1.00 83.56 324 SER A O 1
ATOM 2507 N N . SER A 1 325 ? 6.543 -9.395 -10.449 1.00 76.06 325 SER A N 1
ATOM 2508 C CA . SER A 1 325 ? 7.344 -10.587 -10.132 1.00 76.06 325 SER A CA 1
ATOM 2509 C C . SER A 1 325 ? 7.446 -11.552 -11.318 1.00 76.06 325 SER A C 1
ATOM 2511 O O . SER A 1 325 ? 8.525 -12.077 -11.588 1.00 76.06 325 SER A O 1
ATOM 2513 N N . ILE A 1 326 ? 6.349 -11.750 -12.056 1.00 76.38 326 ILE A N 1
ATOM 2514 C CA . ILE A 1 326 ? 6.319 -12.592 -13.261 1.00 76.38 326 ILE A CA 1
ATOM 2515 C C . ILE A 1 326 ? 7.204 -11.999 -14.360 1.00 76.38 326 ILE A C 1
ATOM 2517 O O . ILE A 1 326 ? 8.048 -12.701 -14.919 1.00 76.38 326 ILE A O 1
ATOM 2521 N N . VAL A 1 327 ? 7.058 -10.702 -14.639 1.00 81.81 327 VAL A N 1
ATOM 2522 C CA . VAL A 1 327 ? 7.872 -10.023 -15.657 1.00 81.81 327 VAL A CA 1
ATOM 2523 C C . VAL A 1 327 ? 9.351 -10.033 -15.264 1.00 81.81 327 VAL A C 1
ATOM 2525 O O . VAL A 1 327 ? 10.195 -10.346 -16.099 1.00 81.81 327 VAL A O 1
ATOM 2528 N N . LEU A 1 328 ? 9.682 -9.767 -13.997 1.00 81.56 328 LEU A N 1
ATOM 2529 C CA . LEU A 1 328 ? 11.059 -9.812 -13.500 1.00 81.56 328 LEU A CA 1
ATOM 2530 C C . LEU A 1 328 ? 11.683 -11.197 -13.648 1.00 81.56 328 LEU A C 1
ATOM 2532 O O . LEU A 1 328 ? 12.825 -11.312 -14.082 1.00 81.56 328 LEU A O 1
ATOM 2536 N N . SER A 1 329 ? 10.936 -12.248 -13.304 1.00 73.62 329 SER A N 1
ATOM 2537 C CA . SER A 1 329 ? 11.398 -13.627 -13.454 1.00 73.62 329 SER A CA 1
ATOM 2538 C C . SER A 1 329 ? 11.724 -13.940 -14.913 1.00 73.62 329 SER A C 1
ATOM 2540 O O . SER A 1 329 ? 12.789 -14.490 -15.186 1.00 73.62 329 SER A O 1
ATOM 2542 N N . SER A 1 330 ? 10.881 -13.506 -15.855 1.00 74.31 330 SER A N 1
ATOM 2543 C CA . SER A 1 330 ? 11.155 -13.631 -17.291 1.00 74.31 330 SER A CA 1
ATOM 2544 C C . SER A 1 330 ? 12.395 -12.842 -17.723 1.00 74.31 330 SER A C 1
ATOM 2546 O O . SER A 1 330 ? 13.166 -13.341 -18.536 1.00 74.31 330 SER A O 1
ATOM 2548 N N . MET A 1 331 ? 12.614 -11.637 -17.190 1.00 80.31 331 MET A N 1
ATOM 2549 C CA . MET A 1 331 ? 13.809 -10.841 -17.500 1.00 80.31 331 MET A CA 1
ATOM 2550 C C . MET A 1 331 ? 15.094 -11.496 -16.993 1.00 80.31 331 MET A C 1
ATOM 2552 O O . MET A 1 331 ? 16.116 -11.407 -17.658 1.00 80.31 331 MET A O 1
ATOM 2556 N N . ILE A 1 332 ? 15.051 -12.140 -15.824 1.00 76.50 332 ILE A N 1
ATOM 2557 C CA . ILE A 1 332 ? 16.211 -12.819 -15.231 1.00 76.50 332 ILE A CA 1
ATOM 2558 C C . ILE A 1 332 ? 16.495 -14.140 -15.952 1.00 76.50 332 ILE A C 1
ATOM 2560 O O . ILE A 1 332 ? 17.637 -14.423 -16.282 1.00 76.50 332 ILE A O 1
ATOM 2564 N N . THR A 1 333 ? 15.465 -14.955 -16.188 1.00 73.62 333 THR A N 1
ATOM 2565 C CA . THR A 1 333 ? 15.626 -16.317 -16.731 1.00 73.62 333 THR A CA 1
ATOM 2566 C C . THR A 1 333 ? 15.860 -16.344 -18.236 1.00 73.62 333 THR A C 1
ATOM 2568 O O . THR A 1 333 ? 16.626 -17.174 -18.713 1.00 73.62 333 THR A O 1
ATOM 2571 N N . LEU A 1 334 ? 15.211 -15.447 -18.985 1.00 73.62 334 LEU A N 1
ATOM 2572 C CA . LEU A 1 334 ? 15.335 -15.364 -20.443 1.00 73.62 334 LEU A CA 1
ATOM 2573 C C . LEU A 1 334 ? 16.286 -14.244 -20.891 1.00 73.62 334 LEU A C 1
ATOM 2575 O O . LEU A 1 334 ? 16.425 -14.022 -22.091 1.00 73.62 334 LEU A O 1
ATOM 2579 N N . GLU A 1 335 ? 16.876 -13.502 -19.945 1.00 75.81 335 GLU A N 1
ATOM 2580 C CA . GLU A 1 335 ? 17.731 -12.326 -20.182 1.00 75.81 335 GLU A CA 1
ATOM 2581 C C . GLU A 1 335 ? 17.114 -11.283 -21.135 1.00 75.81 335 GLU A C 1
ATOM 2583 O O . GLU A 1 335 ? 17.817 -10.533 -21.816 1.00 75.81 335 GLU A O 1
ATOM 2588 N N . GLN A 1 336 ? 15.779 -11.218 -21.201 1.00 75.31 336 GLN A N 1
ATOM 2589 C CA . GLN A 1 336 ? 15.077 -10.353 -22.146 1.00 75.31 336 GLN A CA 1
ATOM 2590 C C . GLN A 1 336 ? 14.744 -8.984 -21.538 1.00 75.31 336 GLN A C 1
ATOM 2592 O O . GLN A 1 336 ? 14.001 -8.918 -20.557 1.00 75.31 336 GLN A O 1
ATOM 2597 N N . PRO A 1 337 ? 15.211 -7.869 -22.138 1.00 82.19 337 PRO A N 1
ATOM 2598 C CA . PRO A 1 337 ? 14.837 -6.527 -21.707 1.00 82.19 337 PRO A CA 1
ATOM 2599 C C . PRO A 1 337 ? 13.335 -6.258 -21.871 1.00 82.19 337 PRO A C 1
ATOM 2601 O O . PRO A 1 337 ? 12.733 -6.645 -22.876 1.00 82.19 337 PRO A O 1
ATOM 2604 N N . SER A 1 338 ? 12.736 -5.519 -20.935 1.00 86.00 338 SER A N 1
ATOM 2605 C CA . SER A 1 338 ? 11.285 -5.289 -20.905 1.00 86.00 338 SER A CA 1
ATOM 2606 C C . SER A 1 338 ? 10.897 -3.808 -20.923 1.00 86.00 338 SER A C 1
ATOM 2608 O O . SER A 1 338 ? 11.452 -2.985 -20.193 1.00 86.00 338 SER A O 1
ATOM 2610 N N . VAL A 1 339 ? 9.883 -3.481 -21.734 1.00 90.38 339 VAL A N 1
ATOM 2611 C CA . VAL A 1 339 ? 9.203 -2.168 -21.757 1.00 90.38 339 VAL A CA 1
ATOM 2612 C C . VAL A 1 339 ? 8.313 -1.983 -20.520 1.00 90.38 339 VAL A C 1
ATOM 2614 O O . VAL A 1 339 ? 8.035 -0.855 -20.111 1.00 90.38 339 VAL A O 1
ATOM 2617 N N . TYR A 1 340 ? 7.879 -3.080 -19.888 1.00 91.19 340 TYR A N 1
ATOM 2618 C CA . TYR A 1 340 ? 6.991 -3.055 -18.724 1.00 91.19 340 TYR A CA 1
ATOM 2619 C C . TYR A 1 340 ? 7.533 -2.147 -17.619 1.00 91.19 340 TYR A C 1
ATOM 2621 O O . TYR A 1 340 ? 6.843 -1.236 -17.170 1.00 91.19 340 TYR A O 1
ATOM 2629 N N . TYR A 1 341 ? 8.796 -2.338 -17.229 1.00 89.62 341 TYR A N 1
ATOM 2630 C CA . TYR A 1 341 ? 9.401 -1.560 -16.151 1.00 89.62 341 TYR A CA 1
ATOM 2631 C C . TYR A 1 341 ? 9.658 -0.102 -16.518 1.00 89.62 341 TYR A C 1
ATOM 2633 O O . TYR A 1 341 ? 9.596 0.757 -15.643 1.00 89.62 341 TYR A O 1
ATOM 2641 N N . VAL A 1 342 ? 9.819 0.210 -17.806 1.00 92.25 342 VAL A N 1
ATOM 2642 C CA . VAL A 1 342 ? 9.822 1.602 -18.274 1.00 92.25 342 VAL A CA 1
ATOM 2643 C C . VAL A 1 342 ? 8.467 2.251 -17.983 1.00 92.25 342 VAL A C 1
ATOM 2645 O O . VAL A 1 342 ? 8.409 3.345 -17.421 1.00 92.25 342 VAL A O 1
ATOM 2648 N N . CYS A 1 343 ? 7.370 1.549 -18.287 1.00 93.56 343 CYS A N 1
ATOM 2649 C CA . CYS A 1 343 ? 6.007 2.014 -18.014 1.00 93.56 343 CYS A CA 1
ATOM 2650 C C . CYS A 1 343 ? 5.746 2.180 -16.512 1.00 93.56 343 CYS A C 1
ATOM 2652 O O . CYS A 1 343 ? 5.183 3.198 -16.103 1.00 93.56 343 CYS A O 1
ATOM 2654 N N . VAL A 1 344 ? 6.200 1.222 -15.693 1.00 91.75 344 VAL A N 1
ATOM 2655 C CA . VAL A 1 344 ? 6.132 1.298 -14.223 1.00 91.75 344 VAL A CA 1
ATOM 2656 C C . VAL A 1 344 ? 6.768 2.592 -13.728 1.00 91.75 344 VAL A C 1
ATOM 2658 O O . VAL A 1 344 ? 6.117 3.374 -13.036 1.00 91.75 344 VAL A O 1
ATOM 2661 N N . GLN A 1 345 ? 8.004 2.882 -14.130 1.00 91.69 345 GLN A N 1
ATOM 2662 C CA . GLN A 1 345 ? 8.698 4.060 -13.617 1.00 91.69 345 GLN A CA 1
ATOM 2663 C C . GLN A 1 345 ? 8.122 5.375 -14.170 1.00 91.69 345 GLN A C 1
ATOM 2665 O O . GLN A 1 345 ? 7.975 6.345 -13.426 1.00 91.69 345 GLN A O 1
ATOM 2670 N N . ILE A 1 346 ? 7.705 5.415 -15.443 1.00 95.19 346 ILE A N 1
ATOM 2671 C CA . ILE A 1 346 ? 7.007 6.580 -16.021 1.00 95.19 346 ILE A CA 1
ATOM 2672 C C . ILE A 1 346 ? 5.704 6.872 -15.265 1.00 95.19 346 ILE A C 1
ATOM 2674 O O . ILE A 1 346 ? 5.364 8.038 -15.036 1.00 95.19 346 ILE A O 1
ATOM 2678 N N . SER A 1 347 ? 4.972 5.837 -14.845 1.00 95.25 347 SER A N 1
ATOM 2679 C CA . SER A 1 347 ? 3.760 6.012 -14.041 1.00 95.25 347 SER A CA 1
ATOM 2680 C C . SER A 1 347 ? 4.038 6.682 -12.697 1.00 95.25 347 SER A C 1
ATOM 2682 O O . SER A 1 347 ? 3.256 7.539 -12.273 1.00 95.25 347 SER A O 1
ATOM 2684 N N . ALA A 1 348 ? 5.193 6.406 -12.085 1.00 93.94 348 ALA A N 1
ATOM 2685 C CA . ALA A 1 348 ? 5.589 7.050 -10.843 1.00 93.94 348 ALA A CA 1
ATOM 2686 C C . ALA A 1 348 ? 5.839 8.552 -11.020 1.00 93.94 348 ALA A C 1
ATOM 2688 O O . ALA A 1 348 ? 5.291 9.358 -10.261 1.00 93.94 348 ALA A O 1
ATOM 2689 N N . PHE A 1 349 ? 6.558 8.953 -12.072 1.00 96.19 349 PHE A N 1
ATOM 2690 C CA . PHE A 1 349 ? 6.736 10.371 -12.406 1.00 96.19 349 PHE A CA 1
ATOM 2691 C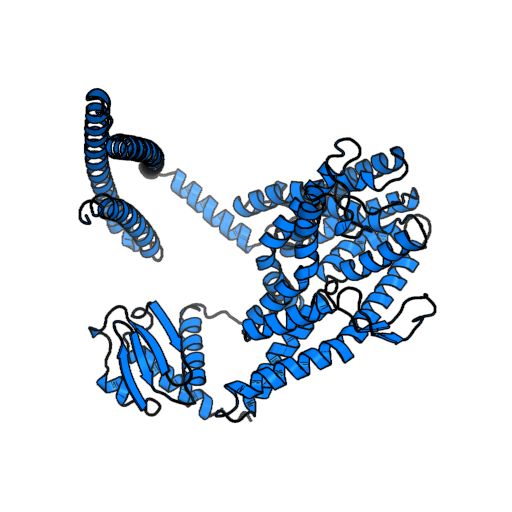 C . PHE A 1 349 ? 5.408 11.085 -12.665 1.00 96.19 349 PHE A C 1
ATOM 2693 O O . PHE A 1 349 ? 5.187 12.192 -12.170 1.00 96.19 349 PHE A O 1
ATOM 2700 N N . ALA A 1 350 ? 4.496 10.446 -13.398 1.00 97.44 350 ALA A N 1
ATOM 2701 C CA . ALA A 1 350 ? 3.186 11.019 -13.676 1.00 97.44 350 ALA A CA 1
ATOM 2702 C C . ALA A 1 350 ? 2.350 11.188 -12.394 1.00 97.44 350 ALA A C 1
ATOM 2704 O O . ALA A 1 350 ? 1.721 12.227 -12.188 1.00 97.44 350 ALA A O 1
ATOM 2705 N N . GLN A 1 351 ? 2.367 10.214 -11.480 1.00 96.56 351 GLN A N 1
ATOM 2706 C CA . GLN A 1 351 ? 1.671 10.349 -10.197 1.00 96.56 351 GLN A CA 1
ATOM 2707 C C . GLN A 1 351 ? 2.302 11.416 -9.301 1.00 96.56 351 GLN A C 1
ATOM 2709 O O . GLN A 1 351 ? 1.559 12.161 -8.656 1.00 96.56 351 GLN A O 1
ATOM 2714 N N . ALA A 1 352 ? 3.631 11.559 -9.309 1.00 95.94 352 ALA A N 1
ATOM 2715 C CA . ALA A 1 352 ? 4.311 12.680 -8.664 1.00 95.94 352 ALA A CA 1
ATOM 2716 C C . ALA A 1 352 ? 3.818 14.016 -9.246 1.00 95.94 352 ALA A C 1
ATOM 2718 O O . ALA A 1 352 ? 3.414 14.911 -8.503 1.00 95.94 352 ALA A O 1
ATOM 2719 N N . GLY A 1 353 ? 3.742 14.130 -10.573 1.00 96.62 353 GLY A N 1
ATOM 2720 C CA . GLY A 1 353 ? 3.216 15.314 -11.251 1.00 96.62 353 GLY A CA 1
ATOM 2721 C C . GLY A 1 353 ? 1.778 15.651 -10.854 1.00 96.62 353 GLY A C 1
ATOM 2722 O O . GLY A 1 353 ? 1.460 16.818 -10.607 1.00 96.62 353 GLY A O 1
ATOM 2723 N N . ALA A 1 354 ? 0.915 14.644 -10.709 1.00 96.81 354 ALA A N 1
ATOM 2724 C CA . ALA A 1 354 ? -0.451 14.837 -10.225 1.00 96.81 354 ALA A CA 1
ATOM 2725 C C . ALA A 1 354 ? -0.504 15.335 -8.767 1.00 96.81 354 ALA A C 1
ATOM 2727 O O . ALA A 1 354 ? -1.297 16.222 -8.436 1.00 96.81 354 ALA A O 1
ATOM 2728 N N . VAL A 1 355 ? 0.388 14.842 -7.904 1.00 94.75 355 VAL A N 1
ATOM 2729 C CA . VAL A 1 355 ? 0.528 15.342 -6.528 1.00 94.75 355 VAL A CA 1
ATOM 2730 C C . VAL A 1 355 ? 1.003 16.793 -6.511 1.00 94.75 355 VAL A C 1
ATOM 2732 O O . VAL A 1 355 ? 0.433 17.614 -5.789 1.00 94.75 355 VAL A O 1
ATOM 2735 N N . LEU A 1 356 ? 1.996 17.136 -7.332 1.00 96.31 356 LEU A N 1
ATOM 2736 C CA . LEU A 1 356 ? 2.487 18.507 -7.460 1.00 96.31 356 LEU A CA 1
ATOM 2737 C C . LEU A 1 356 ? 1.371 19.453 -7.919 1.00 96.31 356 LEU A C 1
ATOM 2739 O O . LEU A 1 356 ? 1.173 20.505 -7.313 1.00 96.31 356 LEU A O 1
ATOM 2743 N N . GLY A 1 357 ? 0.577 19.048 -8.916 1.00 95.69 357 GLY A N 1
ATOM 2744 C CA . GLY A 1 357 ? -0.594 19.805 -9.368 1.00 95.69 357 GLY A CA 1
ATOM 2745 C C . GLY A 1 357 ? -1.617 20.024 -8.250 1.00 95.69 357 GLY A C 1
ATOM 2746 O O . GLY A 1 357 ? -2.117 21.135 -8.071 1.00 95.69 357 GLY A O 1
ATOM 2747 N N . CYS A 1 358 ? -1.871 19.006 -7.422 1.00 92.75 358 CYS A N 1
ATOM 2748 C CA . CYS A 1 358 ? -2.700 19.162 -6.225 1.00 92.75 358 CYS A CA 1
ATOM 2749 C C . CYS A 1 358 ? -2.104 20.164 -5.230 1.00 92.75 358 CYS A C 1
ATOM 2751 O O . CYS A 1 358 ? -2.846 20.986 -4.699 1.00 92.75 358 CYS A O 1
ATOM 2753 N N . GLY A 1 359 ? -0.793 20.119 -4.982 1.00 91.94 359 GLY A N 1
ATOM 2754 C CA . GLY A 1 359 ? -0.098 21.042 -4.079 1.00 91.94 359 GLY A CA 1
ATOM 2755 C C . GLY A 1 359 ? -0.097 22.493 -4.569 1.00 91.94 359 GLY A C 1
ATOM 2756 O O . GLY A 1 359 ? -0.212 23.419 -3.764 1.00 91.94 359 GLY A O 1
ATOM 2757 N N . ILE A 1 360 ? -0.030 22.712 -5.884 1.00 94.25 360 ILE A N 1
ATOM 2758 C CA . ILE A 1 360 ? -0.128 24.046 -6.496 1.00 94.25 360 ILE A CA 1
ATOM 2759 C C . ILE A 1 360 ? -1.547 24.605 -6.335 1.00 94.25 360 ILE A C 1
ATOM 2761 O O . ILE A 1 360 ? -1.708 25.747 -5.898 1.00 94.25 360 ILE A O 1
ATOM 2765 N N . MET A 1 361 ? -2.568 23.798 -6.643 1.00 91.81 361 MET A N 1
ATOM 2766 C CA . MET A 1 361 ? -3.968 24.242 -6.688 1.00 91.81 361 MET A CA 1
ATOM 2767 C C . MET A 1 361 ? -4.665 24.292 -5.325 1.00 91.81 361 MET A C 1
ATOM 2769 O O . MET A 1 361 ? -5.658 25.009 -5.166 1.00 91.81 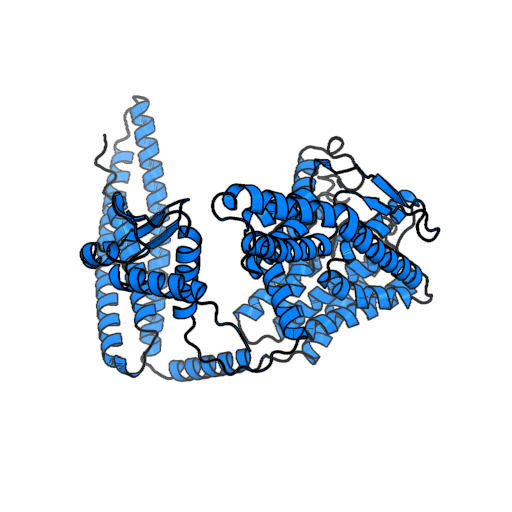361 MET A O 1
ATOM 2773 N N . ALA A 1 362 ? -4.182 23.527 -4.346 1.00 86.69 362 ALA A N 1
ATOM 2774 C CA . ALA A 1 362 ? -4.791 23.435 -3.027 1.00 86.69 362 ALA A CA 1
ATOM 2775 C C . ALA A 1 362 ? -4.798 24.775 -2.285 1.00 86.69 362 ALA A C 1
ATOM 2777 O O . ALA A 1 362 ? -3.777 25.460 -2.176 1.00 86.69 362 ALA A O 1
ATOM 2778 N N . LYS A 1 363 ? -5.952 25.119 -1.703 1.00 76.88 363 LYS A N 1
ATOM 2779 C CA . LYS A 1 363 ? -6.108 26.324 -0.868 1.00 76.88 363 LYS A CA 1
ATOM 2780 C C . LYS A 1 363 ? -5.916 26.052 0.619 1.00 76.88 363 LYS A C 1
ATOM 2782 O O . LYS A 1 363 ? -5.529 26.945 1.369 1.00 76.88 363 LYS A O 1
ATOM 2787 N N . GLU A 1 364 ? -6.212 24.832 1.050 1.00 70.44 364 GLU A N 1
ATOM 2788 C CA . GLU A 1 364 ? -6.085 24.409 2.440 1.00 70.44 364 GLU A CA 1
ATOM 2789 C C . GLU A 1 364 ? -4.613 24.088 2.761 1.00 70.44 364 GLU A C 1
ATOM 2791 O O . GLU A 1 364 ? -3.955 23.342 2.033 1.00 70.44 364 GLU A O 1
ATOM 2796 N N . LYS A 1 365 ? -4.071 24.715 3.817 1.00 68.81 365 LYS A N 1
ATOM 2797 C CA . LYS A 1 365 ? -2.626 24.718 4.099 1.00 68.81 365 LYS A CA 1
ATOM 2798 C C . LYS A 1 365 ? -2.086 23.325 4.433 1.00 68.81 365 LYS A C 1
ATOM 2800 O O . LYS A 1 365 ? -0.987 23.006 3.988 1.00 68.81 365 LYS A O 1
ATOM 2805 N N . SER A 1 366 ? -2.823 22.508 5.188 1.00 68.06 366 SER A N 1
ATOM 2806 C CA . SER A 1 366 ? -2.347 21.185 5.611 1.00 68.06 366 SER A CA 1
ATOM 2807 C C . SER A 1 366 ? -2.309 20.188 4.450 1.00 68.06 366 SER A C 1
ATOM 2809 O O . SER A 1 366 ? -1.295 19.522 4.251 1.00 68.06 366 SER A O 1
ATOM 2811 N N . PHE A 1 367 ? -3.340 20.155 3.605 1.00 75.62 367 PHE A N 1
ATOM 2812 C CA . PHE A 1 367 ? -3.383 19.354 2.385 1.00 75.62 367 PHE A CA 1
ATOM 2813 C C . PHE A 1 367 ? -2.328 19.814 1.379 1.00 75.62 367 PHE A C 1
ATOM 2815 O O . PHE A 1 367 ? -1.644 18.980 0.790 1.00 75.62 367 PHE A O 1
ATOM 2822 N N . LYS A 1 368 ? -2.143 21.131 1.217 1.00 84.25 368 LYS A N 1
ATOM 2823 C CA . LYS A 1 368 ? -1.076 21.687 0.375 1.00 84.25 368 LYS A CA 1
ATOM 2824 C C . LYS A 1 368 ? 0.307 21.239 0.844 1.00 84.25 368 LYS A C 1
ATOM 2826 O O . LYS A 1 368 ? 1.092 20.771 0.025 1.00 84.25 368 LYS A O 1
ATOM 2831 N N . ALA A 1 369 ? 0.593 21.360 2.140 1.00 75.69 369 ALA A N 1
ATOM 2832 C CA . ALA A 1 369 ? 1.861 20.920 2.712 1.00 75.69 369 ALA A CA 1
ATOM 2833 C C . ALA A 1 369 ? 2.081 19.416 2.496 1.00 75.69 369 ALA A C 1
ATOM 2835 O O . ALA A 1 369 ? 3.139 19.031 2.012 1.00 75.69 369 ALA A O 1
ATOM 2836 N N . ASN A 1 370 ? 1.060 18.591 2.754 1.00 75.12 370 ASN A N 1
ATOM 2837 C CA . ASN A 1 370 ? 1.122 17.140 2.565 1.00 75.12 370 ASN A CA 1
ATOM 2838 C C . ASN A 1 370 ? 1.369 16.741 1.096 1.00 75.12 370 ASN A C 1
ATOM 2840 O O . ASN A 1 370 ? 2.170 15.854 0.801 1.00 75.12 370 ASN A O 1
ATOM 2844 N N . ALA A 1 371 ? 0.710 17.416 0.151 1.00 86.06 371 ALA A N 1
ATOM 2845 C CA . ALA A 1 371 ? 0.941 17.187 -1.271 1.00 86.06 371 ALA A CA 1
ATOM 2846 C C . ALA A 1 371 ? 2.380 17.554 -1.668 1.00 86.06 371 ALA A C 1
ATOM 2848 O O . ALA A 1 371 ? 3.090 16.739 -2.255 1.00 86.06 371 ALA A O 1
ATOM 2849 N N . LEU A 1 372 ? 2.853 18.741 -1.282 1.00 87.00 372 LEU A N 1
ATOM 2850 C CA . LEU A 1 372 ? 4.207 19.193 -1.614 1.00 87.00 372 LEU A CA 1
ATOM 2851 C C . LEU A 1 372 ? 5.304 18.340 -0.959 1.00 87.00 372 LEU A C 1
ATOM 2853 O O . LEU A 1 372 ? 6.343 18.136 -1.580 1.00 87.00 372 LEU A O 1
ATOM 2857 N N . SER A 1 373 ? 5.081 17.798 0.242 1.00 78.44 373 SER A N 1
ATOM 2858 C CA . SER A 1 373 ? 6.034 16.888 0.892 1.00 78.44 373 SER A CA 1
ATOM 2859 C C . SER A 1 373 ? 6.057 15.491 0.269 1.00 78.44 373 SER A C 1
ATOM 2861 O O . SER A 1 373 ? 7.087 14.825 0.302 1.00 78.44 373 SER A O 1
ATOM 2863 N N . THR A 1 374 ? 4.941 15.039 -0.309 1.00 82.88 374 THR A N 1
ATOM 2864 C CA . THR A 1 374 ? 4.830 13.694 -0.900 1.00 82.88 374 THR A CA 1
ATOM 2865 C C . THR A 1 374 ? 5.387 13.638 -2.326 1.00 82.88 374 THR A C 1
ATOM 2867 O O . THR A 1 374 ? 5.974 12.632 -2.720 1.00 82.88 374 THR A O 1
ATOM 2870 N N . PHE A 1 375 ? 5.263 14.731 -3.086 1.00 88.88 375 PHE A N 1
ATOM 2871 C CA . PHE A 1 375 ? 5.781 14.862 -4.453 1.00 88.88 375 PHE A CA 1
ATOM 2872 C C . PHE A 1 375 ? 7.230 14.363 -4.649 1.00 88.88 375 PHE A C 1
ATOM 2874 O O . PHE A 1 375 ? 7.431 13.481 -5.492 1.00 88.88 375 PHE A O 1
ATOM 2881 N N . PRO A 1 376 ? 8.241 14.874 -3.911 1.00 85.62 376 PRO A N 1
ATOM 2882 C CA . PRO A 1 376 ? 9.632 14.499 -4.153 1.00 85.62 376 PRO A CA 1
ATOM 2883 C C . PRO A 1 376 ? 9.891 13.027 -3.833 1.00 85.62 376 PRO A C 1
ATOM 2885 O O . PRO A 1 376 ? 10.699 12.400 -4.507 1.00 85.62 376 PRO A O 1
ATOM 2888 N N . ILE A 1 377 ? 9.173 12.451 -2.864 1.00 81.56 377 ILE A N 1
ATOM 2889 C CA . ILE A 1 377 ? 9.319 11.038 -2.499 1.00 81.56 377 ILE A CA 1
ATOM 2890 C C . ILE A 1 377 ? 8.909 10.155 -3.680 1.00 81.56 377 ILE A C 1
ATOM 2892 O O . ILE A 1 377 ? 9.657 9.267 -4.084 1.00 81.56 377 ILE A O 1
ATOM 2896 N N . THR A 1 378 ? 7.751 10.434 -4.277 1.00 87.31 378 THR A N 1
ATOM 2897 C CA . THR A 1 378 ? 7.248 9.657 -5.414 1.00 87.31 378 THR A CA 1
ATOM 2898 C C . THR A 1 378 ? 8.061 9.875 -6.684 1.00 87.31 378 THR A C 1
ATOM 2900 O O . THR A 1 378 ? 8.313 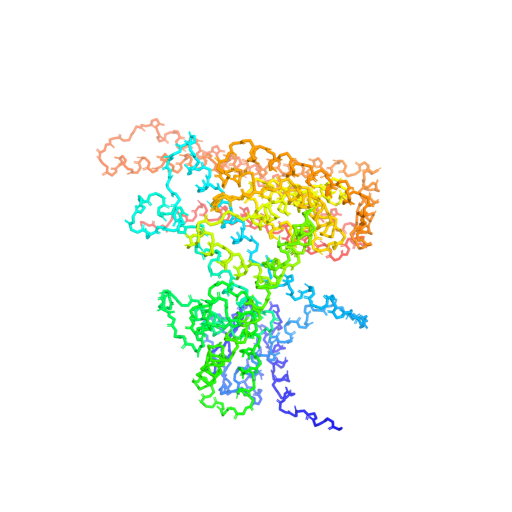8.917 -7.406 1.00 87.31 378 THR A O 1
ATOM 2903 N N . GLY A 1 379 ? 8.509 11.103 -6.955 1.00 86.00 379 GLY A N 1
ATOM 2904 C CA . GLY A 1 379 ? 9.309 11.394 -8.149 1.00 86.00 379 GLY A CA 1
ATOM 2905 C C . GLY A 1 379 ? 10.730 10.828 -8.080 1.00 86.00 379 GLY A C 1
ATOM 2906 O O . GLY A 1 379 ? 11.200 10.221 -9.038 1.00 86.00 379 GLY A O 1
ATOM 2907 N N . ILE A 1 380 ? 11.416 11.002 -6.948 1.00 85.19 380 ILE A N 1
ATOM 2908 C CA . ILE A 1 380 ? 12.818 10.587 -6.797 1.00 85.19 380 ILE A CA 1
ATOM 2909 C C . ILE A 1 380 ? 12.906 9.081 -6.584 1.00 85.19 380 ILE A C 1
ATOM 2911 O O . ILE A 1 380 ? 13.680 8.416 -7.262 1.00 85.19 380 ILE A O 1
ATOM 2915 N N . PHE A 1 381 ? 12.106 8.537 -5.671 1.00 82.19 381 PHE A N 1
ATOM 2916 C CA . PHE A 1 381 ? 12.237 7.146 -5.247 1.00 82.19 381 PHE A CA 1
ATOM 2917 C C . PHE A 1 381 ? 11.222 6.211 -5.902 1.00 82.19 381 PHE A C 1
ATOM 2919 O O . PHE A 1 381 ? 11.237 5.022 -5.618 1.00 82.19 381 PHE A O 1
ATOM 2926 N N . GLY A 1 382 ? 10.320 6.716 -6.747 1.00 84.06 382 GLY A N 1
ATOM 2927 C CA . GLY A 1 382 ? 9.378 5.894 -7.511 1.00 84.06 382 GLY A CA 1
ATOM 2928 C C . GLY A 1 382 ? 8.290 5.201 -6.689 1.00 84.06 382 GLY A C 1
ATOM 2929 O O . GLY A 1 382 ? 7.543 4.400 -7.240 1.00 84.06 382 GLY A O 1
ATOM 2930 N N . ILE A 1 383 ? 8.164 5.499 -5.389 1.00 82.38 383 ILE A N 1
ATOM 2931 C CA . ILE A 1 383 ? 7.102 4.938 -4.540 1.00 82.38 383 ILE A CA 1
ATOM 2932 C C . ILE A 1 383 ? 5.850 5.788 -4.680 1.00 82.38 383 ILE A C 1
ATOM 2934 O O . ILE A 1 383 ? 5.806 6.963 -4.303 1.00 82.38 383 ILE A O 1
ATOM 2938 N N . THR A 1 384 ? 4.808 5.181 -5.223 1.00 88.88 384 THR A N 1
ATOM 2939 C CA . THR A 1 384 ? 3.600 5.891 -5.649 1.00 88.88 384 THR A CA 1
ATOM 2940 C C . THR A 1 384 ? 2.484 5.826 -4.629 1.00 88.88 384 THR A C 1
ATOM 2942 O O . THR A 1 384 ? 1.604 6.679 -4.613 1.00 88.88 384 THR A O 1
ATOM 2945 N N . GLU A 1 385 ? 2.510 4.848 -3.744 1.00 78.94 385 GLU A N 1
ATOM 2946 C CA . GLU A 1 385 ? 1.422 4.533 -2.842 1.00 78.94 385 GLU A CA 1
ATOM 2947 C C . GLU A 1 385 ? 1.124 5.675 -1.867 1.00 78.94 385 GLU A C 1
ATOM 2949 O O . GLU A 1 385 ? -0.047 6.046 -1.746 1.00 78.94 385 GLU A O 1
ATOM 2954 N N . PRO A 1 386 ? 2.114 6.353 -1.257 1.00 73.50 386 PRO A N 1
ATOM 2955 C CA . PRO A 1 386 ? 1.813 7.523 -0.452 1.00 73.50 386 PRO A CA 1
ATOM 2956 C C . PRO A 1 386 ? 1.167 8.653 -1.254 1.00 73.50 386 PRO A C 1
ATOM 2958 O O . PRO A 1 386 ? 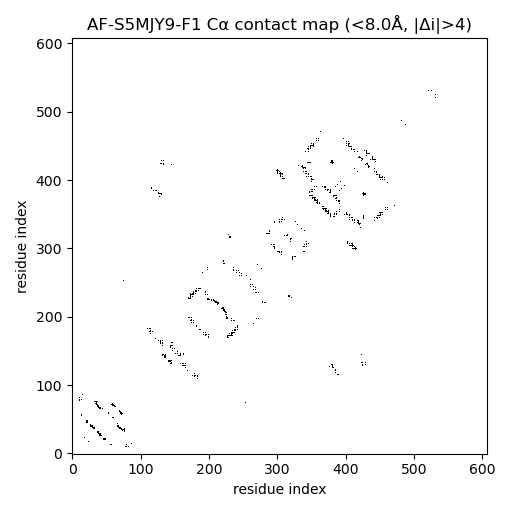0.171 9.221 -0.812 1.00 73.50 386 PRO A O 1
ATOM 2961 N N . ALA A 1 387 ? 1.655 8.929 -2.466 1.00 85.12 387 ALA A N 1
ATOM 2962 C CA . ALA A 1 387 ? 1.055 9.906 -3.376 1.00 85.12 387 ALA A CA 1
ATOM 2963 C C . ALA A 1 387 ? -0.390 9.547 -3.745 1.00 85.12 387 ALA A C 1
ATOM 2965 O O . ALA A 1 387 ? -1.288 10.397 -3.712 1.00 85.12 387 ALA A O 1
ATOM 2966 N N . LEU A 1 388 ? -0.632 8.275 -4.053 1.00 86.12 388 LEU A N 1
ATOM 2967 C CA . LEU A 1 388 ? -1.950 7.764 -4.384 1.00 86.12 388 LEU A CA 1
ATOM 2968 C C . LEU A 1 388 ? -2.927 7.944 -3.240 1.00 86.12 388 LEU A C 1
ATOM 2970 O O . LEU A 1 388 ? -3.960 8.590 -3.409 1.00 86.12 388 LEU A O 1
ATOM 2974 N N . TYR A 1 389 ? -2.621 7.361 -2.088 1.00 75.81 389 TYR A N 1
ATOM 2975 C CA . TYR A 1 389 ? -3.590 7.231 -1.013 1.00 75.81 389 TYR A CA 1
ATOM 2976 C C . TYR A 1 389 ? -3.724 8.518 -0.198 1.00 75.81 389 TYR A C 1
ATOM 2978 O O . TYR A 1 389 ? -4.828 8.822 0.258 1.00 75.81 389 TYR A O 1
ATOM 2986 N N . ALA A 1 390 ? -2.655 9.309 -0.058 1.00 72.38 390 ALA A N 1
ATOM 2987 C CA . ALA A 1 390 ? -2.704 10.559 0.697 1.00 72.38 390 ALA A CA 1
ATOM 2988 C C . ALA A 1 390 ? -3.263 11.738 -0.117 1.00 72.38 390 ALA A C 1
ATOM 2990 O O . ALA A 1 390 ? -3.872 12.636 0.468 1.00 72.38 390 ALA A O 1
ATOM 2991 N N . VAL A 1 391 ? -3.087 11.752 -1.447 1.00 83.56 391 VAL A N 1
ATOM 2992 C CA . VAL A 1 391 ? -3.350 12.953 -2.265 1.00 83.56 391 VAL A CA 1
ATOM 2993 C C . VAL A 1 391 ? -4.245 12.670 -3.475 1.00 83.56 391 VAL A C 1
ATOM 2995 O O . VAL A 1 391 ? -5.332 13.248 -3.577 1.00 83.56 391 VAL A O 1
ATOM 2998 N N . ASN A 1 392 ? -3.835 11.781 -4.384 1.00 89.62 392 ASN A N 1
ATOM 2999 C CA . ASN A 1 392 ? -4.457 11.663 -5.710 1.00 89.62 392 ASN A CA 1
ATOM 3000 C C . ASN A 1 392 ? -5.821 10.950 -5.683 1.00 89.62 392 ASN A C 1
ATOM 3002 O O . ASN A 1 392 ? -6.803 11.449 -6.246 1.00 89.62 392 ASN A O 1
ATOM 3006 N N . LEU A 1 393 ? -5.906 9.797 -5.014 1.00 82.31 393 LEU A N 1
ATOM 3007 C CA . LEU A 1 393 ? -7.104 8.957 -4.941 1.00 82.31 393 LEU A CA 1
ATOM 3008 C C . LEU A 1 393 ? -8.267 9.633 -4.191 1.00 82.31 393 LEU A C 1
ATOM 3010 O O . LEU A 1 393 ? -9.392 9.575 -4.697 1.00 82.31 393 LEU A O 1
ATOM 3014 N N . PRO A 1 394 ? -8.057 10.350 -3.062 1.00 75.06 394 PRO A N 1
ATOM 3015 C CA . PRO A 1 394 ? -9.137 11.067 -2.382 1.00 75.06 394 PRO A CA 1
ATOM 3016 C C . PRO A 1 394 ? -9.883 12.090 -3.252 1.00 75.06 394 PRO A C 1
ATOM 3018 O O . PRO A 1 394 ? -11.054 12.367 -2.976 1.00 75.06 394 PRO A O 1
ATOM 3021 N N . LYS A 1 395 ? -9.229 12.660 -4.278 1.00 78.44 395 LYS A N 1
ATOM 3022 C CA . LYS A 1 395 ? -9.832 13.616 -5.227 1.00 78.44 395 LYS A CA 1
ATOM 3023 C C . LYS A 1 395 ? -10.183 12.994 -6.590 1.00 78.44 395 LYS A C 1
ATOM 3025 O O . LYS A 1 395 ? -10.864 13.662 -7.367 1.00 78.44 395 LYS A O 1
ATOM 3030 N N . LEU A 1 396 ? -9.795 11.737 -6.849 1.00 84.62 396 LEU A N 1
ATOM 3031 C CA . LEU A 1 396 ? -10.011 10.897 -8.047 1.00 84.62 396 LEU A CA 1
ATOM 3032 C C . LEU A 1 396 ? -9.556 11.491 -9.395 1.00 84.62 396 LEU A C 1
ATOM 3034 O O . LEU A 1 396 ? -8.861 10.826 -10.154 1.00 84.62 396 LEU A O 1
ATOM 3038 N N . LYS A 1 397 ? -9.921 12.733 -9.720 1.00 91.06 397 LYS A N 1
ATOM 3039 C CA . LYS A 1 397 ? -9.519 13.405 -10.961 1.00 91.06 397 LYS A CA 1
ATOM 3040 C C . LYS A 1 397 ? -7.998 13.571 -11.091 1.00 91.06 397 LYS A C 1
ATOM 3042 O O . LYS A 1 397 ? -7.500 13.285 -12.174 1.00 91.06 397 LYS A O 1
ATOM 3047 N N . PRO A 1 398 ? -7.245 13.964 -10.039 1.00 93.50 398 PRO A N 1
ATOM 3048 C CA . PRO A 1 398 ? -5.784 14.028 -10.129 1.00 93.50 398 PRO A CA 1
ATOM 3049 C C . PRO A 1 398 ? -5.154 12.659 -10.399 1.00 93.50 398 PRO A C 1
ATOM 3051 O O . PRO A 1 398 ? -4.246 12.539 -11.212 1.00 93.50 398 PRO A O 1
ATOM 3054 N N . PHE A 1 399 ? -5.692 11.603 -9.781 1.00 94.12 399 PHE A N 1
ATOM 3055 C CA . PHE A 1 399 ? -5.264 10.232 -10.052 1.00 94.12 399 PHE A CA 1
ATOM 3056 C C . PHE A 1 399 ? -5.411 9.868 -11.537 1.00 94.12 399 PHE A C 1
ATOM 3058 O O . PHE A 1 399 ? -4.456 9.383 -12.146 1.00 94.12 399 PHE A O 1
ATOM 3065 N N . LEU A 1 400 ? -6.573 10.157 -12.134 1.00 94.94 400 LEU A N 1
ATOM 3066 C CA . LEU A 1 400 ? -6.825 9.910 -13.558 1.00 94.94 400 LEU A CA 1
ATOM 3067 C C . LEU A 1 400 ? -5.932 10.767 -14.465 1.00 94.94 400 LEU A C 1
ATOM 3069 O O . LEU A 1 400 ? -5.431 10.260 -15.464 1.00 94.94 400 LEU A O 1
ATOM 3073 N N . ALA A 1 401 ? -5.684 12.029 -14.104 1.00 96.19 401 ALA A N 1
ATOM 3074 C CA . ALA A 1 401 ? -4.755 12.899 -14.825 1.00 96.19 401 ALA A CA 1
ATOM 3075 C C . ALA A 1 401 ? -3.337 12.302 -14.877 1.00 96.19 401 ALA A C 1
ATOM 3077 O O . ALA A 1 401 ? -2.722 12.276 -15.943 1.00 96.19 401 ALA A O 1
ATOM 3078 N N . GLY A 1 402 ? -2.856 11.749 -13.757 1.00 96.69 402 GLY A N 1
ATOM 3079 C CA . GLY A 1 402 ? -1.593 11.011 -13.707 1.00 96.69 402 GLY A CA 1
ATOM 3080 C C . GLY A 1 402 ? -1.601 9.745 -14.572 1.00 96.69 402 GLY A C 1
ATOM 3081 O O . GLY A 1 402 ? -0.631 9.486 -15.275 1.00 96.69 402 GLY A O 1
ATOM 3082 N N . CYS A 1 403 ? -2.703 8.987 -14.597 1.00 97.06 403 CYS A N 1
ATOM 3083 C CA . CYS A 1 403 ? -2.820 7.798 -15.453 1.00 97.06 403 CYS A CA 1
ATOM 3084 C C . CYS A 1 403 ? -2.731 8.164 -16.942 1.00 97.06 403 CYS A C 1
ATOM 3086 O O . CYS A 1 403 ? -1.969 7.550 -17.682 1.00 97.06 403 CYS A O 1
ATOM 3088 N N . VAL A 1 404 ? -3.456 9.197 -17.384 1.00 97.50 404 VAL A N 1
ATOM 3089 C CA . VAL A 1 404 ? -3.456 9.644 -18.791 1.00 97.50 404 VAL A CA 1
ATOM 3090 C C . VAL A 1 404 ? -2.085 10.174 -19.219 1.00 97.50 404 VAL A C 1
ATOM 3092 O O . VAL A 1 404 ? -1.618 9.859 -20.316 1.00 97.50 404 VAL A O 1
ATOM 3095 N N . ALA A 1 405 ? -1.415 10.945 -18.358 1.00 97.69 405 ALA A N 1
ATOM 3096 C CA . ALA A 1 405 ? -0.059 11.419 -18.627 1.00 97.69 405 ALA A CA 1
ATOM 3097 C C . ALA A 1 405 ? 0.943 10.255 -18.704 1.00 97.69 405 ALA A C 1
ATOM 3099 O O . ALA A 1 405 ? 1.778 10.226 -19.609 1.00 97.69 405 ALA A O 1
ATOM 3100 N N . SER A 1 406 ? 0.812 9.267 -17.811 1.00 97.19 406 SER A N 1
ATOM 3101 C CA . SER A 1 406 ? 1.625 8.049 -17.836 1.00 97.19 406 SER A CA 1
ATOM 3102 C C . SER A 1 406 ? 1.413 7.253 -19.119 1.00 97.19 406 SER A C 1
ATOM 3104 O O . SER A 1 406 ? 2.391 6.958 -19.798 1.00 97.19 406 SER A O 1
ATOM 3106 N N . GLY A 1 407 ? 0.161 6.984 -19.503 1.00 97.19 407 GLY A N 1
ATOM 3107 C CA . GLY A 1 407 ? -0.174 6.321 -20.764 1.00 97.19 407 GLY A CA 1
ATOM 3108 C C . GLY A 1 407 ? 0.452 7.029 -21.963 1.00 97.19 407 GLY A C 1
ATOM 3109 O O . GLY A 1 407 ? 1.134 6.399 -22.766 1.00 97.19 407 GLY A O 1
ATOM 3110 N N . SER A 1 408 ? 0.306 8.354 -22.042 1.00 97.50 408 SER A N 1
ATOM 3111 C CA . SER A 1 408 ? 0.863 9.157 -23.141 1.00 97.50 408 SER A CA 1
ATOM 3112 C C . SER A 1 408 ? 2.381 9.006 -23.272 1.00 97.50 408 SER A C 1
ATOM 3114 O O . SER A 1 408 ? 2.881 8.813 -24.376 1.00 97.50 408 SER A O 1
ATOM 3116 N N . MET A 1 409 ? 3.128 9.057 -22.164 1.00 97.38 409 MET A N 1
ATOM 3117 C CA . MET A 1 409 ? 4.586 8.878 -22.208 1.00 97.38 409 MET A CA 1
ATOM 3118 C C . MET A 1 409 ? 5.005 7.410 -22.333 1.00 97.38 409 MET A C 1
ATOM 3120 O O . MET A 1 409 ? 6.040 7.131 -22.930 1.00 97.38 409 MET A O 1
ATOM 3124 N N . GLY A 1 410 ? 4.180 6.471 -21.866 1.00 96.25 410 GLY A N 1
ATOM 3125 C CA . GLY A 1 410 ? 4.323 5.043 -22.142 1.00 96.25 410 GLY A CA 1
ATOM 3126 C C . GLY A 1 410 ? 4.231 4.739 -23.636 1.00 96.25 410 GLY A C 1
ATOM 3127 O O . GLY A 1 410 ? 5.054 3.985 -24.146 1.00 96.25 410 GLY A O 1
ATOM 3128 N N . LEU A 1 411 ? 3.313 5.393 -24.362 1.00 96.81 411 LEU A N 1
ATOM 3129 C CA . LEU A 1 411 ? 3.213 5.288 -25.823 1.00 96.81 411 LEU A CA 1
ATOM 3130 C C . LEU A 1 411 ? 4.524 5.676 -26.498 1.00 96.81 411 LEU A C 1
ATOM 3132 O O . LEU A 1 411 ? 5.052 4.921 -27.309 1.00 96.81 411 LEU A O 1
ATOM 3136 N N . VAL A 1 412 ? 5.054 6.848 -26.139 1.00 96.75 412 VAL A N 1
ATOM 3137 C CA . VAL A 1 412 ? 6.302 7.367 -26.708 1.00 96.75 412 VAL A CA 1
ATOM 3138 C C . VAL A 1 412 ? 7.467 6.440 -26.362 1.00 96.75 412 VAL A C 1
ATOM 3140 O O . VAL A 1 412 ? 8.219 6.057 -27.252 1.00 96.75 412 VAL A O 1
ATOM 3143 N N . ALA A 1 413 ? 7.577 6.002 -25.105 1.00 95.12 413 ALA A N 1
ATOM 3144 C CA . ALA A 1 413 ? 8.620 5.076 -24.669 1.00 95.12 413 ALA A CA 1
ATOM 3145 C C . ALA A 1 413 ? 8.575 3.738 -25.426 1.00 95.12 413 ALA A C 1
ATOM 3147 O O . ALA A 1 413 ? 9.610 3.248 -25.880 1.00 95.12 413 ALA A O 1
ATOM 3148 N N . GLY A 1 414 ? 7.379 3.170 -25.604 1.00 94.12 414 GLY A N 1
ATOM 3149 C CA . GLY A 1 414 ? 7.177 1.939 -26.364 1.00 94.12 414 GLY A CA 1
ATOM 3150 C C . GLY A 1 414 ? 7.455 2.111 -27.857 1.00 94.12 414 GLY A C 1
ATOM 3151 O O . GLY A 1 414 ? 8.093 1.251 -28.457 1.00 94.12 414 GLY A O 1
ATOM 3152 N N . ALA A 1 415 ? 7.045 3.233 -28.454 1.00 94.19 415 ALA A N 1
ATOM 3153 C CA . ALA A 1 415 ? 7.312 3.547 -29.859 1.00 94.19 415 ALA A CA 1
ATOM 3154 C C . ALA A 1 415 ? 8.811 3.750 -30.137 1.00 94.19 415 ALA A C 1
ATOM 3156 O O . ALA A 1 415 ? 9.295 3.378 -31.202 1.00 94.19 415 ALA A O 1
ATOM 3157 N N . MET A 1 416 ? 9.552 4.289 -29.165 1.00 93.69 416 MET A N 1
ATOM 3158 C CA . MET A 1 416 ? 11.014 4.413 -29.208 1.00 93.69 416 MET A CA 1
ATOM 3159 C C . MET A 1 416 ? 11.745 3.095 -28.909 1.00 93.69 416 MET A C 1
ATOM 3161 O O . MET A 1 416 ? 12.968 3.044 -29.010 1.00 93.69 416 MET A O 1
ATOM 3165 N N . GLY A 1 417 ? 11.024 2.033 -28.531 1.00 90.19 417 GLY A N 1
ATOM 3166 C CA . GLY A 1 417 ? 11.609 0.732 -28.212 1.00 90.19 417 GLY A CA 1
ATOM 3167 C C . GLY A 1 417 ? 12.440 0.719 -26.927 1.00 90.19 417 GLY A C 1
ATOM 3168 O O . GLY A 1 417 ? 13.327 -0.124 -26.797 1.00 90.19 417 GLY A O 1
ATOM 3169 N N . LEU A 1 418 ? 12.176 1.631 -25.983 1.00 92.75 418 LEU A N 1
ATOM 3170 C CA . LEU A 1 418 ? 12.911 1.698 -24.719 1.00 92.75 418 LEU A CA 1
ATOM 3171 C C . LEU A 1 418 ? 12.636 0.461 -23.868 1.00 92.75 418 LEU A C 1
ATOM 3173 O O . LEU A 1 418 ? 11.490 0.178 -23.520 1.00 92.75 418 LEU A O 1
ATOM 3177 N N . LYS A 1 419 ? 13.697 -0.247 -23.481 1.00 90.06 419 LYS A N 1
ATOM 3178 C CA . LYS A 1 419 ? 13.617 -1.449 -22.648 1.00 90.06 419 LYS A CA 1
ATOM 3179 C C . LYS A 1 419 ? 14.644 -1.384 -21.527 1.00 90.06 419 LYS A C 1
ATOM 3181 O O . LYS A 1 419 ? 15.800 -1.041 -21.761 1.00 90.06 419 LYS A O 1
ATOM 3186 N N . MET A 1 420 ? 14.230 -1.758 -20.320 1.00 88.25 420 MET A N 1
ATOM 3187 C CA . MET A 1 420 ? 15.154 -1.950 -19.200 1.00 88.25 420 MET A CA 1
ATOM 3188 C C . MET A 1 420 ? 15.698 -3.374 -19.238 1.00 88.25 420 MET A C 1
ATOM 3190 O O . MET A 1 420 ? 14.920 -4.316 -19.387 1.00 88.25 420 MET A O 1
ATOM 3194 N N . LYS A 1 421 ? 17.018 -3.529 -19.095 1.00 83.56 421 LYS A N 1
ATOM 3195 C CA . LYS A 1 421 ? 17.700 -4.834 -19.042 1.00 83.56 421 LYS A CA 1
ATOM 3196 C C . LYS A 1 421 ? 17.615 -5.449 -17.649 1.00 83.56 421 LYS A C 1
ATOM 3198 O O . LYS A 1 421 ? 17.442 -6.651 -17.510 1.00 83.56 421 LYS A O 1
ATOM 3203 N N . SER A 1 422 ? 17.681 -4.612 -16.620 1.00 77.19 422 SER A N 1
ATOM 3204 C CA . SER A 1 422 ? 17.580 -5.027 -15.224 1.00 77.19 422 SER A CA 1
ATOM 3205 C C . SER A 1 422 ? 16.664 -4.086 -14.460 1.00 77.19 422 SER A C 1
ATOM 3207 O O . SER A 1 422 ? 16.723 -2.871 -14.647 1.00 77.19 422 SER A O 1
ATOM 3209 N N . TYR A 1 423 ? 15.852 -4.627 -13.558 1.00 75.44 423 TYR A N 1
ATOM 3210 C CA . TYR A 1 423 ? 15.124 -3.808 -12.598 1.00 75.44 423 TYR A CA 1
ATOM 3211 C C . TYR A 1 423 ? 16.071 -3.401 -11.464 1.00 75.44 423 TYR A C 1
ATOM 3213 O O . TYR A 1 423 ? 16.349 -4.187 -10.562 1.00 75.44 423 TYR A O 1
ATOM 3221 N N . THR A 1 424 ? 16.614 -2.188 -11.545 1.00 66.44 424 THR A N 1
ATOM 3222 C CA . THR A 1 424 ? 17.488 -1.612 -10.517 1.00 66.44 424 THR A CA 1
ATOM 3223 C C . THR A 1 424 ? 17.118 -0.154 -10.289 1.00 66.44 424 THR A C 1
ATOM 3225 O O . THR A 1 424 ? 16.938 0.611 -11.238 1.00 66.44 424 THR A O 1
ATOM 3228 N N . GLY A 1 425 ? 16.969 0.205 -9.014 1.00 68.25 425 GLY A N 1
ATOM 3229 C CA . GLY A 1 425 ? 16.478 1.511 -8.597 1.00 68.25 425 GLY A CA 1
ATOM 3230 C C . GLY A 1 425 ? 15.011 1.772 -8.953 1.00 68.25 425 GLY A C 1
ATOM 3231 O O . GLY A 1 425 ? 14.397 1.090 -9.770 1.00 68.25 425 GLY A O 1
ATOM 3232 N N . ASN A 1 426 ? 14.446 2.795 -8.316 1.00 81.06 426 ASN A N 1
ATOM 3233 C CA . ASN A 1 426 ? 13.094 3.284 -8.572 1.00 81.06 426 ASN A CA 1
ATOM 3234 C C . ASN A 1 426 ? 13.092 4.792 -8.813 1.00 81.06 426 ASN A C 1
ATOM 3236 O O . ASN A 1 426 ? 14.025 5.492 -8.412 1.00 81.06 426 ASN A O 1
ATOM 3240 N N . GLY A 1 427 ? 12.047 5.291 -9.475 1.00 86.06 427 GLY A N 1
ATOM 3241 C CA . GLY A 1 427 ? 11.903 6.715 -9.777 1.00 86.06 427 GLY A CA 1
ATOM 3242 C C . GLY A 1 427 ? 13.054 7.209 -10.644 1.00 86.06 427 GLY A C 1
ATOM 3243 O O . GLY A 1 427 ? 13.324 6.638 -11.703 1.00 86.06 427 GLY A O 1
ATOM 3244 N N . ILE A 1 428 ? 13.773 8.232 -10.176 1.00 86.44 428 ILE A N 1
ATOM 3245 C CA . ILE A 1 428 ? 14.934 8.764 -10.896 1.00 86.44 428 ILE A CA 1
ATOM 3246 C C . ILE A 1 428 ? 16.034 7.720 -11.042 1.00 86.44 428 ILE A C 1
ATOM 3248 O O . ILE A 1 428 ? 16.660 7.669 -12.091 1.00 86.44 428 ILE A O 1
ATOM 3252 N N . PHE A 1 429 ? 16.216 6.839 -10.053 1.00 82.94 429 PHE A N 1
ATOM 3253 C CA . PHE A 1 429 ? 17.253 5.805 -10.067 1.00 82.94 429 PHE A CA 1
ATOM 3254 C C . PHE A 1 429 ? 16.963 4.668 -11.050 1.00 82.94 429 PHE A C 1
ATOM 3256 O O . PHE A 1 429 ? 17.876 3.914 -11.368 1.00 82.94 429 PHE A O 1
ATOM 3263 N N . GLY A 1 430 ? 15.744 4.585 -11.597 1.00 83.88 430 GLY A N 1
ATOM 3264 C CA . GLY A 1 430 ? 15.396 3.610 -12.634 1.00 83.88 430 GLY A CA 1
ATOM 3265 C C . GLY A 1 430 ? 16.244 3.739 -13.906 1.00 83.88 430 GLY A C 1
ATOM 3266 O O . GLY A 1 430 ? 16.378 2.772 -14.651 1.00 83.88 430 GLY A O 1
ATOM 3267 N N . PHE A 1 431 ? 16.889 4.891 -14.138 1.00 86.06 431 PHE A N 1
ATOM 3268 C CA . PHE A 1 431 ? 17.823 5.066 -15.258 1.00 86.06 431 PHE A CA 1
ATOM 3269 C C . PHE A 1 431 ? 18.995 4.068 -15.226 1.00 86.06 431 PHE A C 1
ATOM 3271 O O . PHE A 1 431 ? 19.540 3.737 -16.277 1.00 86.06 431 PHE A O 1
ATOM 3278 N N . LEU A 1 432 ? 19.355 3.560 -14.039 1.00 82.31 432 LEU A N 1
ATOM 3279 C CA . LEU A 1 432 ? 20.423 2.575 -13.850 1.00 82.31 432 LEU A CA 1
ATOM 3280 C C . LEU A 1 432 ? 20.086 1.207 -14.457 1.00 82.31 432 LEU A C 1
ATOM 3282 O O . LEU A 1 432 ? 20.980 0.389 -14.644 1.00 82.31 432 LEU A O 1
ATOM 3286 N N . GLY A 1 433 ? 18.810 0.941 -14.753 1.00 82.31 433 GLY A N 1
ATOM 3287 C CA . GLY A 1 433 ? 18.362 -0.328 -15.328 1.00 82.31 433 GLY A CA 1
ATOM 3288 C C . GLY A 1 433 ? 18.488 -0.440 -16.841 1.00 82.31 433 GLY A C 1
ATOM 3289 O O . GLY A 1 433 ? 18.136 -1.480 -17.407 1.00 82.31 433 GLY A O 1
ATOM 3290 N N . PHE A 1 434 ? 18.974 0.609 -17.503 1.00 88.00 434 PHE A N 1
ATOM 3291 C CA . PHE A 1 434 ? 19.211 0.624 -18.941 1.00 88.00 434 PHE A CA 1
ATOM 3292 C C . PHE A 1 434 ? 20.645 0.215 -19.267 1.00 88.00 434 PHE A C 1
ATOM 3294 O O . PHE A 1 434 ? 21.592 0.610 -18.597 1.00 88.00 434 PHE A O 1
ATOM 3301 N N . GLU A 1 435 ? 20.802 -0.549 -20.346 1.00 83.75 435 GLU A N 1
ATOM 3302 C CA . GLU A 1 435 ? 22.120 -0.958 -20.838 1.00 83.75 435 GLU A CA 1
ATOM 3303 C C . GLU A 1 435 ? 22.883 0.214 -21.469 1.00 83.75 435 GLU A C 1
ATOM 3305 O O . GLU A 1 435 ? 24.087 0.363 -21.272 1.00 83.75 435 GLU A O 1
ATOM 3310 N N . LYS A 1 436 ? 22.174 1.076 -22.207 1.00 88.00 436 LYS A N 1
ATOM 3311 C CA . LYS A 1 436 ? 22.736 2.279 -22.821 1.00 88.00 436 LYS A CA 1
ATOM 3312 C C . LYS A 1 436 ? 22.394 3.504 -21.986 1.00 88.00 436 LYS A C 1
ATOM 3314 O O . LYS A 1 436 ? 21.227 3.763 -21.695 1.00 88.00 436 LYS A O 1
ATOM 3319 N N . LEU A 1 437 ? 23.404 4.327 -21.702 1.00 86.19 437 LEU A N 1
ATOM 3320 C CA . LEU A 1 437 ? 23.220 5.598 -20.995 1.00 86.19 437 LEU A CA 1
ATOM 3321 C C . LEU A 1 437 ? 22.265 6.546 -21.742 1.00 86.19 437 LEU A C 1
ATOM 3323 O O . LEU A 1 437 ? 21.507 7.280 -21.113 1.00 86.19 437 LEU A O 1
ATOM 3327 N N . THR A 1 438 ? 22.266 6.504 -23.079 1.00 90.62 438 THR A N 1
ATOM 3328 C CA . THR A 1 438 ? 21.346 7.278 -23.925 1.00 90.62 438 THR A CA 1
ATOM 3329 C C . THR A 1 438 ? 19.889 6.930 -23.650 1.00 90.62 438 THR A C 1
ATOM 3331 O O . THR A 1 438 ? 19.063 7.827 -23.516 1.00 90.62 438 THR A O 1
ATOM 3334 N N . ASP A 1 439 ? 19.582 5.642 -23.507 1.00 92.38 439 ASP A N 1
ATOM 3335 C CA . ASP A 1 439 ? 18.217 5.155 -23.306 1.00 92.38 439 ASP A CA 1
ATOM 3336 C C . ASP A 1 439 ? 17.732 5.525 -21.899 1.00 92.38 439 ASP A C 1
ATOM 3338 O O . ASP A 1 439 ? 16.606 5.994 -21.731 1.00 92.38 439 ASP A O 1
ATOM 3342 N N . GLY A 1 440 ? 18.623 5.432 -20.904 1.00 90.69 440 GLY A N 1
ATOM 3343 C CA . GLY A 1 440 ? 18.374 5.931 -19.550 1.00 90.69 440 GLY A CA 1
ATOM 3344 C C . GLY A 1 440 ? 18.131 7.445 -19.502 1.00 90.69 440 GLY A C 1
ATOM 3345 O O . GLY A 1 440 ? 17.226 7.904 -18.805 1.00 90.69 440 GLY A O 1
ATOM 3346 N N . ALA A 1 441 ? 18.876 8.237 -20.278 1.00 92.38 441 ALA A N 1
ATOM 3347 C CA . ALA A 1 441 ? 18.665 9.683 -20.372 1.00 92.38 441 ALA A CA 1
ATOM 3348 C C . ALA A 1 441 ? 17.327 10.032 -21.045 1.00 92.38 441 ALA A C 1
ATOM 3350 O O . ALA A 1 441 ? 16.593 10.888 -20.548 1.00 92.38 441 ALA A O 1
ATOM 3351 N N . ILE A 1 442 ? 16.971 9.342 -22.135 1.00 94.44 442 ILE A N 1
ATOM 3352 C CA . ILE A 1 442 ? 15.665 9.494 -22.796 1.00 94.44 442 ILE A CA 1
ATOM 3353 C C . ILE A 1 442 ? 14.541 9.156 -21.814 1.00 94.44 442 ILE A C 1
ATOM 3355 O O . ILE A 1 442 ? 13.575 9.910 -21.707 1.00 94.44 442 ILE A O 1
ATOM 3359 N N . PHE A 1 443 ? 14.675 8.067 -21.057 1.00 94.81 443 PHE A N 1
ATOM 3360 C CA . PHE A 1 443 ? 13.723 7.697 -20.015 1.00 94.81 443 PHE A CA 1
ATOM 3361 C C . PHE A 1 443 ? 13.511 8.824 -18.991 1.00 94.81 443 PHE A C 1
ATOM 3363 O O . PHE A 1 443 ? 12.364 9.154 -18.688 1.00 94.81 443 PHE A O 1
ATOM 3370 N N . LEU A 1 444 ? 14.581 9.463 -18.505 1.00 94.88 444 LEU A N 1
ATOM 3371 C CA . LEU A 1 444 ? 14.473 10.589 -17.570 1.00 94.88 444 LEU A CA 1
ATOM 3372 C C . LEU A 1 444 ? 13.754 11.794 -18.187 1.00 94.88 444 LEU A C 1
ATOM 3374 O O . LEU A 1 444 ? 12.938 12.430 -17.519 1.00 94.88 444 LEU A O 1
ATOM 3378 N N . VAL A 1 445 ? 14.011 12.088 -19.465 1.00 96.38 445 VAL A N 1
ATOM 3379 C CA . VAL A 1 445 ? 13.305 13.148 -20.200 1.00 96.38 445 VAL A CA 1
ATOM 3380 C C . VAL A 1 445 ? 11.815 12.822 -20.316 1.00 96.38 445 VAL A C 1
ATOM 3382 O O . VAL A 1 445 ? 10.981 13.668 -19.996 1.00 96.38 445 VAL A O 1
ATOM 3385 N N . LEU A 1 446 ? 11.458 11.593 -20.701 1.00 96.62 446 LEU A N 1
ATOM 3386 C CA . LEU A 1 446 ? 10.059 11.157 -20.772 1.00 96.62 446 LEU A CA 1
ATOM 3387 C C . LEU A 1 446 ? 9.381 11.178 -19.398 1.00 96.62 446 LEU A C 1
ATOM 3389 O O . LEU A 1 446 ? 8.232 11.604 -19.294 1.00 96.62 446 LEU A O 1
ATOM 3393 N N . GLY A 1 447 ? 10.088 10.790 -18.335 1.00 96.12 447 GLY A N 1
ATOM 3394 C CA . GLY A 1 447 ? 9.619 10.907 -16.954 1.00 96.12 447 GLY A CA 1
ATOM 3395 C C . GLY A 1 447 ? 9.336 12.359 -16.560 1.00 96.12 447 GLY A C 1
ATOM 3396 O O . GLY A 1 447 ? 8.257 12.667 -16.052 1.00 96.12 447 GLY A O 1
ATOM 3397 N N . ALA A 1 448 ? 10.249 13.284 -16.864 1.00 96.62 448 ALA A N 1
ATOM 3398 C CA . ALA A 1 448 ? 10.052 14.712 -16.612 1.00 96.62 448 ALA A CA 1
ATOM 3399 C C . ALA A 1 448 ? 8.852 15.279 -17.391 1.00 96.62 448 ALA A C 1
ATOM 3401 O O . ALA A 1 448 ? 8.046 16.023 -16.827 1.00 96.62 448 ALA A O 1
ATOM 3402 N N . ILE A 1 449 ? 8.676 14.885 -18.656 1.00 97.56 449 ILE A N 1
ATOM 3403 C CA . ILE A 1 449 ? 7.512 15.279 -19.462 1.00 97.56 449 ILE A CA 1
ATOM 3404 C C . ILE A 1 449 ? 6.222 14.693 -18.869 1.00 97.56 449 ILE A C 1
ATOM 3406 O O . ILE A 1 449 ? 5.232 15.415 -18.756 1.00 97.56 449 ILE A O 1
ATOM 3410 N N . ALA A 1 450 ? 6.223 13.428 -18.431 1.00 97.62 450 ALA A N 1
ATOM 3411 C CA . ALA A 1 450 ? 5.070 12.789 -17.790 1.00 97.62 450 ALA A CA 1
ATOM 3412 C C . ALA A 1 450 ? 4.636 13.545 -16.527 1.00 97.62 450 ALA A C 1
ATOM 3414 O O . ALA A 1 450 ? 3.446 13.787 -16.316 1.00 97.62 450 ALA A O 1
ATOM 3415 N N . LEU A 1 451 ? 5.608 13.952 -15.708 1.00 97.50 451 LEU A N 1
ATOM 3416 C CA . LEU A 1 451 ? 5.398 14.751 -14.505 1.00 97.50 451 LEU A CA 1
ATOM 3417 C C . LEU A 1 451 ? 4.760 16.100 -14.855 1.00 97.50 451 LEU A C 1
ATOM 3419 O O . LEU A 1 451 ? 3.715 16.441 -14.301 1.00 97.50 451 LEU A O 1
ATOM 3423 N N . ILE A 1 452 ? 5.332 16.836 -15.813 1.00 97.69 452 ILE A N 1
ATOM 3424 C CA . ILE A 1 452 ? 4.811 18.142 -16.247 1.00 97.69 452 ILE A CA 1
ATOM 3425 C C . ILE A 1 452 ? 3.388 18.003 -16.803 1.00 97.69 452 ILE A C 1
ATOM 3427 O O . ILE A 1 452 ? 2.495 18.748 -16.394 1.00 97.69 452 ILE A O 1
ATOM 3431 N N . LEU A 1 453 ? 3.146 17.029 -17.685 1.00 97.62 453 LEU A N 1
ATOM 3432 C CA . LEU A 1 453 ? 1.823 16.760 -18.256 1.00 97.62 453 LEU A CA 1
ATOM 3433 C C . LEU A 1 453 ? 0.795 16.448 -17.168 1.00 97.62 453 LEU A C 1
ATOM 3435 O O . LEU A 1 453 ? -0.289 17.032 -17.160 1.00 97.62 453 LEU A O 1
ATOM 3439 N N . ALA A 1 454 ? 1.135 15.580 -16.215 1.00 97.56 454 ALA A N 1
ATOM 3440 C CA . ALA A 1 454 ? 0.245 15.238 -15.113 1.00 97.56 454 ALA A CA 1
ATOM 3441 C C . ALA A 1 454 ? -0.043 16.437 -14.201 1.00 97.56 454 ALA A C 1
ATOM 3443 O O . ALA A 1 454 ? -1.179 16.595 -13.743 1.00 97.56 454 ALA A O 1
ATOM 3444 N N . THR A 1 455 ? 0.947 17.303 -13.958 1.00 97.75 455 THR A N 1
ATOM 3445 C CA . THR A 1 455 ? 0.757 18.564 -13.227 1.00 97.75 455 THR A CA 1
ATOM 3446 C C . THR A 1 455 ? -0.219 19.472 -13.963 1.00 97.75 455 THR A C 1
ATOM 3448 O O . THR A 1 455 ? -1.193 19.917 -13.357 1.00 97.75 455 THR A O 1
ATOM 3451 N N . VAL A 1 456 ? -0.026 19.695 -15.267 1.00 97.50 456 VAL A N 1
ATOM 3452 C CA . VAL A 1 456 ? -0.912 20.536 -16.088 1.00 97.50 456 VAL A CA 1
ATOM 3453 C C . VAL A 1 456 ? -2.330 19.973 -16.115 1.00 97.50 456 VAL A C 1
ATOM 3455 O O . VAL A 1 456 ? -3.277 20.685 -15.781 1.00 97.50 456 VAL A O 1
ATOM 3458 N N . PHE A 1 457 ? -2.497 18.689 -16.439 1.00 97.12 457 PHE A N 1
ATOM 3459 C CA . PHE A 1 457 ? -3.808 18.039 -16.454 1.00 97.12 457 PHE A CA 1
ATOM 3460 C C . PHE A 1 457 ? -4.493 18.125 -15.099 1.00 97.12 457 PHE A C 1
ATOM 3462 O O . PHE A 1 457 ? -5.674 18.462 -15.036 1.00 97.12 457 PHE A O 1
ATOM 3469 N N . THR A 1 458 ? -3.753 17.899 -14.012 1.00 96.69 458 THR A N 1
ATOM 3470 C CA . THR A 1 458 ? -4.294 18.041 -12.661 1.00 96.69 458 THR A CA 1
ATOM 3471 C C . THR A 1 458 ? -4.752 19.465 -12.401 1.00 96.69 458 THR A C 1
ATOM 3473 O O . THR A 1 458 ? -5.879 19.640 -11.951 1.00 96.69 458 THR A O 1
ATOM 3476 N N . CYS A 1 459 ? -3.947 20.478 -12.727 1.00 94.75 459 CYS A N 1
ATOM 3477 C CA . CYS A 1 459 ? -4.327 21.881 -12.562 1.00 94.75 459 CYS A CA 1
ATOM 3478 C C . CYS A 1 459 ? -5.620 22.236 -13.311 1.00 94.75 459 CYS A C 1
ATOM 3480 O O . CYS A 1 459 ? -6.441 22.982 -12.780 1.00 94.75 459 CYS A O 1
ATOM 3482 N N . LEU A 1 460 ? -5.844 21.659 -14.496 1.00 93.81 460 LEU A N 1
ATOM 3483 C CA . LEU A 1 460 ? -7.057 21.881 -15.290 1.00 93.81 460 LEU A CA 1
ATOM 3484 C C . LEU A 1 460 ? -8.301 21.205 -14.696 1.00 93.81 460 LEU A C 1
ATOM 3486 O O . LEU A 1 460 ? -9.389 21.779 -14.717 1.00 93.81 460 LEU A O 1
ATOM 3490 N N . VAL A 1 461 ? -8.167 19.985 -14.169 1.00 92.06 461 VAL A N 1
ATOM 3491 C CA . VAL A 1 461 ? -9.315 19.206 -13.663 1.00 92.06 461 VAL A CA 1
ATOM 3492 C C . VAL A 1 461 ? -9.568 19.386 -12.165 1.00 92.06 461 VAL A C 1
ATOM 3494 O O . VAL A 1 461 ? -10.606 18.934 -11.659 1.00 92.06 461 VAL A O 1
ATOM 3497 N N . TYR A 1 462 ? -8.628 20.004 -11.442 1.00 89.44 462 TYR A N 1
ATOM 3498 C CA . TYR A 1 462 ? -8.673 20.142 -9.992 1.00 89.44 462 TYR A CA 1
ATOM 3499 C C . TYR A 1 462 ? -9.918 20.908 -9.551 1.00 89.44 462 TYR A C 1
ATOM 3501 O O . TYR A 1 462 ? -10.205 22.017 -9.994 1.00 89.44 462 TYR A O 1
ATOM 3509 N N . SER A 1 463 ? -10.651 20.318 -8.611 1.00 79.06 463 SER A N 1
ATOM 3510 C CA . SER A 1 463 ? -11.801 20.958 -7.983 1.00 79.06 463 SER A CA 1
ATOM 3511 C C . SER A 1 463 ? -11.754 20.744 -6.478 1.00 79.06 463 SER A C 1
ATOM 3513 O O . SER A 1 463 ? -11.656 19.603 -6.017 1.00 79.06 463 SER A O 1
ATOM 3515 N N . GLU A 1 464 ? -11.864 21.832 -5.718 1.00 73.69 464 GLU A N 1
ATOM 3516 C CA . GLU A 1 464 ? -11.914 21.780 -4.256 1.00 73.69 464 GLU A CA 1
ATOM 3517 C C . GLU A 1 464 ? -13.184 21.050 -3.791 1.00 73.69 464 GLU A C 1
ATOM 3519 O O . GLU A 1 464 ? -14.268 21.261 -4.354 1.00 73.69 464 GLU A O 1
ATOM 3524 N N . ARG A 1 465 ? -13.097 20.191 -2.763 1.00 59.09 465 ARG A N 1
ATOM 3525 C CA . ARG A 1 465 ? -14.318 19.574 -2.216 1.00 59.09 465 ARG A CA 1
ATOM 3526 C C . ARG A 1 465 ? -15.180 20.663 -1.581 1.00 59.09 465 ARG A C 1
ATOM 3528 O O . ARG A 1 465 ? -14.672 21.551 -0.904 1.00 59.09 465 ARG A O 1
ATOM 3535 N N . LYS A 1 466 ? -16.505 20.585 -1.765 1.00 45.47 466 LYS A N 1
ATOM 3536 C CA . LYS A 1 466 ? -17.451 21.581 -1.223 1.00 45.47 466 LYS A CA 1
ATOM 3537 C C . LYS A 1 466 ? -17.311 21.750 0.299 1.00 45.47 466 LYS A C 1
ATOM 3539 O O . LYS A 1 466 ? -17.472 22.865 0.784 1.00 45.47 466 LYS A O 1
ATOM 3544 N N . ASP A 1 467 ? -16.966 20.684 1.020 1.00 42.56 467 ASP A N 1
ATOM 3545 C CA . ASP A 1 467 ? -16.764 20.708 2.475 1.00 42.56 467 ASP A CA 1
ATOM 3546 C C . ASP A 1 467 ? -15.439 21.388 2.868 1.00 42.56 467 ASP A C 1
ATOM 3548 O O . ASP A 1 467 ? -15.424 22.237 3.759 1.00 42.56 467 ASP A O 1
ATOM 3552 N N . GLU A 1 468 ? -14.352 21.112 2.136 1.00 43.22 468 GLU A N 1
ATOM 3553 C CA . GLU A 1 468 ? -13.040 21.767 2.287 1.00 43.22 468 GLU A CA 1
ATOM 3554 C C . GLU A 1 468 ? -13.143 23.272 1.960 1.00 43.22 468 GLU A C 1
ATOM 3556 O O . GLU A 1 468 ? -12.683 24.115 2.729 1.00 43.22 468 GLU A O 1
ATOM 3561 N N . TYR A 1 469 ? -13.850 23.637 0.882 1.00 43.06 469 TYR A N 1
ATOM 3562 C CA . TYR A 1 469 ? -14.062 25.029 0.467 1.00 43.06 469 TYR A CA 1
ATOM 3563 C C . TYR A 1 469 ? -14.973 25.816 1.418 1.00 43.06 469 TYR A C 1
ATOM 3565 O O . TYR A 1 469 ? -14.686 26.975 1.716 1.00 43.06 469 TYR A O 1
ATOM 3573 N N . LYS A 1 470 ? -16.070 25.221 1.914 1.00 40.41 470 LYS A N 1
ATOM 3574 C CA . LYS A 1 470 ? -16.935 25.862 2.925 1.00 40.41 470 LYS A CA 1
ATOM 3575 C C . LYS A 1 470 ? -16.171 26.108 4.218 1.00 40.41 470 LYS A C 1
ATOM 3577 O O . LYS A 1 470 ? -16.291 27.194 4.775 1.00 40.41 470 LYS A O 1
ATOM 3582 N N . THR A 1 471 ? -15.372 25.134 4.649 1.00 36.84 471 THR A N 1
ATOM 3583 C CA . THR A 1 471 ? -14.519 25.244 5.838 1.00 36.84 471 THR A CA 1
ATOM 3584 C C . THR A 1 471 ? -13.475 26.337 5.642 1.00 36.84 471 THR A C 1
ATOM 3586 O O . THR A 1 471 ? -13.418 27.259 6.449 1.00 36.84 471 THR A O 1
ATOM 3589 N N . TYR A 1 472 ? -12.744 26.332 4.524 1.00 41.47 472 TYR A N 1
ATOM 3590 C CA . TYR A 1 472 ? -11.806 27.399 4.168 1.00 41.47 472 TYR A CA 1
ATOM 3591 C C . TYR A 1 472 ? -12.488 28.773 4.133 1.00 41.47 472 TYR A C 1
ATOM 3593 O O . TYR A 1 472 ? -12.058 29.679 4.831 1.00 41.47 472 TYR A O 1
ATOM 3601 N N . LYS A 1 473 ? -13.602 28.938 3.408 1.00 41.72 473 LYS A N 1
ATOM 3602 C CA . LYS A 1 473 ? -14.320 30.221 3.299 1.00 41.72 473 LYS A CA 1
ATOM 3603 C C . LYS A 1 473 ? -14.874 30.690 4.646 1.00 41.72 473 LYS A C 1
ATOM 3605 O O . LYS A 1 473 ? -14.854 31.887 4.917 1.00 41.72 473 LYS A O 1
ATOM 3610 N N . TYR A 1 474 ? -15.348 29.773 5.489 1.00 42.34 474 TYR A N 1
ATOM 3611 C CA . TYR A 1 474 ? -15.757 30.064 6.862 1.00 42.34 474 TYR A CA 1
ATOM 3612 C C . TYR A 1 474 ? -14.568 30.549 7.700 1.00 42.34 474 TYR A C 1
ATOM 3614 O O . TYR A 1 474 ? -14.664 31.615 8.304 1.00 42.34 474 TYR A O 1
ATOM 3622 N N . PHE A 1 475 ? -13.438 29.835 7.678 1.00 39.06 475 PHE A N 1
ATOM 3623 C CA . PHE A 1 475 ? -12.221 30.218 8.396 1.00 39.06 475 PHE A CA 1
ATOM 3624 C C . PHE A 1 475 ? -11.633 31.529 7.879 1.00 39.06 475 PHE A C 1
ATOM 3626 O O . PHE A 1 475 ? -11.360 32.401 8.686 1.00 39.06 475 PHE A O 1
ATOM 3633 N N . THR A 1 476 ? -11.510 31.738 6.570 1.00 38.56 476 THR A N 1
ATOM 3634 C CA . THR A 1 476 ? -11.011 32.989 5.980 1.00 38.56 476 THR A CA 1
ATOM 3635 C C . THR A 1 476 ? -11.945 34.160 6.268 1.00 38.56 476 THR A C 1
ATOM 3637 O O . THR A 1 476 ? -11.477 35.237 6.613 1.00 38.56 476 THR A O 1
ATOM 3640 N N . LYS A 1 477 ? -13.272 33.970 6.211 1.00 42.56 477 LYS A N 1
ATOM 3641 C CA . LYS A 1 477 ? -14.237 35.013 6.598 1.00 42.56 477 LYS A CA 1
ATOM 3642 C C . LYS A 1 477 ? -14.161 35.318 8.096 1.00 42.56 477 LYS A C 1
ATOM 3644 O O . LYS A 1 477 ? -14.306 36.473 8.473 1.00 42.56 477 LYS A O 1
ATOM 3649 N N . ARG A 1 478 ? -13.920 34.311 8.943 1.00 42.03 478 ARG A N 1
ATOM 3650 C CA . ARG A 1 478 ? -13.728 34.479 10.392 1.00 42.03 478 ARG A CA 1
ATOM 3651 C C . ARG A 1 478 ? -12.393 35.168 10.690 1.00 42.03 478 ARG A C 1
ATOM 3653 O O . ARG A 1 478 ? -12.403 36.119 11.448 1.00 42.03 478 ARG A O 1
ATOM 3660 N N . ILE A 1 479 ? -11.296 34.768 10.048 1.00 38.00 479 ILE A N 1
ATOM 3661 C CA . ILE A 1 479 ? -9.960 35.375 10.171 1.00 38.00 479 ILE A CA 1
ATOM 3662 C C . ILE A 1 479 ? -9.984 36.824 9.682 1.00 38.00 479 ILE A C 1
ATOM 3664 O O . ILE A 1 479 ? -9.527 37.692 10.405 1.00 38.00 479 ILE A O 1
ATOM 3668 N N . ASN A 1 480 ? -10.597 37.123 8.534 1.00 38.56 480 ASN A N 1
ATOM 3669 C CA . ASN A 1 480 ? -10.711 38.499 8.037 1.00 38.56 480 ASN A CA 1
ATOM 3670 C C . ASN A 1 480 ? -11.644 39.361 8.902 1.00 38.56 480 ASN A C 1
ATOM 3672 O O . ASN A 1 480 ? -11.421 40.559 9.030 1.00 38.56 480 ASN A O 1
ATOM 3676 N N . LYS A 1 481 ? -12.678 38.763 9.512 1.00 40.38 481 LYS A N 1
ATOM 3677 C CA . LYS A 1 481 ? -13.545 39.450 10.483 1.00 40.38 481 LYS A CA 1
ATOM 3678 C C . LYS A 1 481 ? -12.822 39.700 11.815 1.00 40.38 481 LYS A C 1
ATOM 3680 O O . LYS A 1 481 ? -13.043 40.734 12.423 1.00 40.38 481 LYS A O 1
ATOM 3685 N N . LEU A 1 482 ? -11.952 38.781 12.236 1.00 35.03 482 LEU A N 1
ATOM 3686 C CA . LEU A 1 482 ? -11.134 38.880 13.451 1.00 35.03 482 LEU A CA 1
ATOM 3687 C C . LEU A 1 482 ? -9.921 39.813 13.270 1.00 35.03 482 LEU A C 1
ATOM 3689 O O . LEU A 1 482 ? -9.542 40.500 14.208 1.00 35.03 482 LEU A O 1
ATOM 3693 N N . ALA A 1 483 ? -9.351 39.900 12.065 1.00 35.25 483 ALA A N 1
ATOM 3694 C CA . ALA A 1 483 ? -8.242 40.796 11.726 1.00 35.25 483 ALA A CA 1
ATOM 3695 C C . ALA A 1 483 ? -8.643 42.287 11.684 1.00 35.25 483 ALA A C 1
ATOM 3697 O O . ALA A 1 483 ? -7.774 43.152 11.645 1.00 35.25 483 ALA A O 1
ATOM 3698 N N . GLY A 1 484 ? -9.946 42.598 11.690 1.00 41.34 484 GLY A N 1
ATOM 3699 C CA . GLY A 1 484 ? -10.466 43.970 11.706 1.00 41.34 484 GLY A CA 1
ATOM 3700 C C . GLY A 1 484 ? -10.607 44.600 13.098 1.00 41.34 484 GLY A C 1
ATOM 3701 O O . GLY A 1 484 ? -10.891 45.793 13.188 1.00 41.34 484 GLY A O 1
ATOM 3702 N N . GLU A 1 485 ? -10.419 43.851 14.188 1.00 41.53 485 GLU A N 1
ATOM 3703 C CA . GLU A 1 485 ? -10.617 44.364 15.549 1.00 41.53 485 GLU A CA 1
ATOM 3704 C C . GLU A 1 485 ? -9.279 44.590 16.269 1.00 41.53 485 GLU A C 1
ATOM 3706 O O . GLU A 1 485 ? -8.538 43.650 16.553 1.00 41.53 485 GLU A O 1
ATOM 3711 N N . LYS A 1 486 ? -9.006 45.849 16.654 1.00 39.94 486 LYS A N 1
ATOM 3712 C CA . LYS A 1 486 ? -7.856 46.299 17.478 1.00 39.94 486 LYS A CA 1
ATOM 3713 C C . LYS A 1 486 ? -7.598 45.448 18.740 1.00 39.94 486 LYS A C 1
ATOM 3715 O O . LYS A 1 486 ? -6.495 45.486 19.275 1.00 39.94 486 LYS A O 1
ATOM 3720 N N . LYS A 1 487 ? -8.594 44.689 19.217 1.00 42.06 487 LYS A N 1
ATOM 3721 C CA . LYS A 1 487 ? -8.483 43.764 20.357 1.00 42.06 487 LYS A CA 1
ATOM 3722 C C . LYS A 1 487 ? -7.665 42.501 20.051 1.00 42.06 487 LYS A C 1
ATOM 3724 O O . LYS A 1 487 ? -7.048 41.977 20.973 1.00 42.06 487 LYS A O 1
ATOM 3729 N N . LEU A 1 488 ? -7.621 42.027 18.800 1.00 36.47 488 LEU A N 1
ATOM 3730 C CA . LEU A 1 488 ? -6.923 40.782 18.453 1.00 36.47 488 LEU A CA 1
ATOM 3731 C C . LEU A 1 488 ? -5.408 40.971 18.329 1.00 36.47 488 LEU A C 1
ATOM 3733 O O . LEU A 1 488 ? -4.676 40.074 18.724 1.00 36.47 488 LEU A O 1
ATOM 3737 N N . ASN A 1 489 ? -4.928 42.136 17.876 1.00 37.75 489 ASN A N 1
ATOM 3738 C CA . ASN A 1 489 ? -3.486 42.421 17.848 1.00 37.75 489 ASN A CA 1
ATOM 3739 C C . ASN A 1 489 ? -2.875 42.297 19.250 1.00 37.75 489 ASN A C 1
ATOM 3741 O O . ASN A 1 489 ? -1.854 41.652 19.409 1.00 37.75 489 ASN A O 1
ATOM 3745 N N . ASN A 1 490 ? -3.586 42.771 20.275 1.00 41.25 490 ASN A N 1
ATOM 3746 C CA . ASN A 1 490 ? -3.157 42.695 21.673 1.00 41.25 490 ASN A CA 1
ATOM 3747 C C . ASN A 1 490 ? -3.192 41.258 22.250 1.00 41.25 490 ASN A C 1
ATOM 3749 O O . ASN A 1 490 ? -2.591 40.976 23.283 1.00 41.25 490 ASN A O 1
ATOM 3753 N N . LEU A 1 491 ? -3.938 40.347 21.612 1.00 38.56 491 LEU A N 1
ATOM 3754 C CA . LEU A 1 491 ? -4.094 38.948 22.025 1.00 38.56 491 LEU A CA 1
ATOM 3755 C C . LEU A 1 491 ? -3.142 38.023 21.254 1.00 38.56 491 LEU A C 1
ATOM 3757 O O . LEU A 1 491 ? -2.608 37.088 21.836 1.00 38.56 491 LEU A O 1
ATOM 3761 N N . VAL A 1 492 ? -2.892 38.315 19.974 1.00 39.75 492 VAL A N 1
ATOM 3762 C CA . VAL A 1 492 ? -1.867 37.670 19.139 1.00 39.75 492 VAL A CA 1
ATOM 3763 C C . VAL A 1 492 ? -0.475 38.026 19.652 1.00 39.75 492 VAL A C 1
ATOM 3765 O O . VAL A 1 492 ? 0.308 37.118 19.875 1.00 39.75 492 VAL A O 1
ATOM 3768 N N . GLU A 1 493 ? -0.213 39.292 19.977 1.00 41.12 493 GLU A N 1
ATOM 3769 C CA . GLU A 1 493 ? 1.056 39.754 20.565 1.00 41.12 493 GLU A CA 1
ATOM 3770 C C . GLU A 1 493 ? 1.318 39.099 21.940 1.00 41.12 493 GLU A C 1
ATOM 3772 O O . GLU A 1 493 ? 2.436 38.704 22.263 1.00 41.12 493 GLU A O 1
ATOM 3777 N N . LYS A 1 494 ? 0.263 38.852 22.733 1.00 44.16 494 LYS A N 1
ATOM 3778 C CA . LYS A 1 494 ? 0.366 38.092 23.994 1.00 44.16 494 LYS A CA 1
ATOM 3779 C C . LYS A 1 494 ? 0.499 36.577 23.803 1.00 44.16 494 LYS A C 1
ATOM 3781 O O . LYS A 1 494 ? 1.111 35.925 24.643 1.00 44.16 494 LYS A O 1
ATOM 3786 N N . LEU A 1 495 ? -0.063 36.003 22.739 1.00 40.88 495 LEU A N 1
ATOM 3787 C CA . LEU A 1 495 ? 0.119 34.587 22.393 1.00 40.88 495 LEU A CA 1
ATOM 3788 C C . LEU A 1 495 ? 1.516 34.325 21.818 1.00 40.88 495 LEU A C 1
ATOM 3790 O O . LEU A 1 495 ? 2.113 33.306 22.153 1.00 40.88 495 LEU A O 1
ATOM 3794 N N . GLU A 1 496 ? 2.054 35.261 21.037 1.00 41.41 496 GLU A N 1
ATOM 3795 C CA . GLU A 1 496 ? 3.446 35.263 20.581 1.00 41.41 496 GLU A CA 1
ATOM 3796 C C . GLU A 1 496 ? 4.405 35.335 21.776 1.00 41.41 496 GLU A C 1
ATOM 3798 O O . GLU A 1 496 ? 5.329 34.531 21.841 1.00 41.41 496 GLU A O 1
ATOM 3803 N N . LEU A 1 497 ? 4.118 36.164 22.791 1.00 40.19 497 LEU A N 1
ATOM 3804 C CA . LEU A 1 497 ? 4.858 36.165 24.064 1.00 40.19 497 LEU A CA 1
ATOM 3805 C C . LEU A 1 497 ? 4.795 34.810 24.792 1.00 40.19 497 LEU A C 1
ATOM 3807 O O . LEU A 1 497 ? 5.795 34.349 25.332 1.00 40.19 497 LEU A O 1
ATOM 3811 N N . VAL A 1 498 ? 3.647 34.123 24.804 1.00 42.25 498 VAL A N 1
ATOM 3812 C CA . VAL A 1 498 ? 3.531 32.775 25.402 1.00 42.25 498 VAL A CA 1
ATOM 3813 C C . VAL A 1 498 ? 4.355 31.743 24.624 1.00 42.25 498 VAL A C 1
ATOM 3815 O O . VAL A 1 498 ? 4.961 30.853 25.225 1.00 42.25 498 VAL A O 1
ATOM 3818 N N . GLU A 1 499 ? 4.399 31.846 23.298 1.00 41.59 499 GLU A N 1
ATOM 3819 C CA . GLU A 1 499 ? 5.201 30.970 22.442 1.00 41.59 499 GLU A CA 1
ATOM 3820 C C . GLU A 1 499 ? 6.707 31.268 22.570 1.00 41.59 499 GLU A C 1
ATOM 3822 O O . GLU A 1 499 ? 7.524 30.344 22.608 1.00 41.59 499 GLU A O 1
ATOM 3827 N N . GLU A 1 500 ? 7.074 32.537 22.756 1.00 43.72 500 GLU A N 1
ATOM 3828 C CA . GLU A 1 500 ? 8.422 32.994 23.098 1.00 43.72 500 GLU A CA 1
ATOM 3829 C C . GLU A 1 500 ? 8.865 32.450 24.462 1.00 43.72 500 GLU A C 1
ATOM 3831 O O . GLU A 1 500 ? 9.906 31.795 24.542 1.00 43.72 500 GLU A O 1
ATOM 3836 N N . TYR A 1 501 ? 8.036 32.564 25.504 1.00 41.00 501 TYR A N 1
ATOM 3837 C CA . TYR A 1 501 ? 8.319 31.980 26.821 1.00 41.00 501 TYR A CA 1
ATOM 3838 C C . TYR A 1 501 ? 8.398 30.447 26.786 1.00 41.00 501 TYR A C 1
ATOM 3840 O O . TYR A 1 501 ? 9.191 29.845 27.511 1.00 41.00 501 TYR A O 1
ATOM 3848 N N . LYS A 1 502 ? 7.644 29.783 25.901 1.00 41.94 502 LYS A N 1
ATOM 3849 C CA . LYS A 1 502 ? 7.754 28.332 25.668 1.00 41.94 502 LYS A CA 1
ATOM 3850 C C . LYS A 1 502 ? 9.091 27.956 25.015 1.00 41.94 502 LYS A C 1
ATOM 3852 O O . LYS A 1 502 ? 9.663 26.914 25.342 1.00 41.94 502 LYS A O 1
ATOM 3857 N N . ASN A 1 503 ? 9.608 28.803 24.128 1.00 46.84 503 ASN A N 1
ATOM 3858 C CA . ASN A 1 503 ? 10.929 28.642 23.518 1.00 46.84 503 ASN A CA 1
ATOM 3859 C C . ASN A 1 503 ? 12.071 28.988 24.491 1.00 46.84 503 ASN A C 1
ATOM 3861 O O . ASN A 1 503 ? 13.102 28.313 24.475 1.00 46.84 503 ASN A O 1
ATOM 3865 N N . GLU A 1 504 ? 11.896 29.964 25.384 1.00 42.78 504 GLU A N 1
ATOM 3866 C CA . GLU A 1 504 ? 12.826 30.216 26.495 1.00 42.78 504 GLU A CA 1
ATOM 3867 C C . GLU A 1 504 ? 12.861 29.046 27.487 1.00 42.78 504 GLU A C 1
ATOM 3869 O O . GLU A 1 504 ? 13.937 28.674 27.953 1.00 42.78 504 GLU A O 1
ATOM 3874 N N . ASN A 1 505 ? 11.730 28.374 27.719 1.00 43.19 505 ASN A N 1
ATOM 3875 C CA . ASN A 1 505 ? 11.676 27.162 28.541 1.00 43.19 505 ASN A CA 1
ATOM 3876 C C . ASN A 1 505 ? 12.511 26.011 27.949 1.00 43.19 505 ASN A C 1
ATOM 3878 O O . ASN A 1 505 ? 13.191 25.302 28.685 1.00 43.19 505 ASN A O 1
ATOM 3882 N N . LYS A 1 506 ? 12.557 25.873 26.615 1.00 50.16 506 LYS A N 1
ATOM 3883 C CA . LYS A 1 506 ? 13.489 24.939 25.951 1.00 50.16 506 LYS A CA 1
ATOM 3884 C C . LYS A 1 506 ? 14.958 25.322 26.156 1.00 50.16 506 LYS A C 1
ATOM 3886 O O . LYS A 1 506 ? 15.808 24.442 26.249 1.00 50.16 506 LYS A O 1
ATOM 3891 N N . LYS A 1 507 ? 15.288 26.618 26.227 1.00 50.91 507 LYS A N 1
ATOM 3892 C CA . LYS A 1 507 ? 16.658 27.069 26.545 1.00 50.91 507 LYS A CA 1
ATOM 3893 C C . LYS A 1 507 ? 17.026 26.750 27.998 1.00 50.91 507 LYS A C 1
ATOM 3895 O O . LYS A 1 507 ? 18.140 26.293 28.240 1.00 50.91 507 LYS A O 1
ATOM 3900 N N . LEU A 1 508 ? 16.087 26.913 28.931 1.00 44.22 508 LEU A N 1
ATOM 3901 C CA . LEU A 1 508 ? 16.243 26.504 30.333 1.00 44.22 508 LEU A CA 1
ATOM 3902 C C . LEU A 1 508 ? 16.414 24.985 30.477 1.00 44.22 508 LEU A C 1
ATOM 3904 O O . LEU A 1 508 ? 17.241 24.540 31.265 1.00 44.22 508 LEU A O 1
ATOM 3908 N N . GLU A 1 509 ? 15.716 24.186 29.668 1.00 48.88 509 GLU A N 1
ATOM 3909 C CA . GLU A 1 509 ? 15.877 22.724 29.617 1.00 48.88 509 GLU A CA 1
ATOM 3910 C C . GLU A 1 509 ? 17.300 22.321 29.170 1.00 48.88 509 GLU A C 1
ATOM 3912 O O . GLU A 1 509 ? 17.902 21.394 29.715 1.00 48.88 509 GLU A O 1
ATOM 3917 N N . ILE A 1 510 ? 17.902 23.080 28.246 1.00 55.62 510 ILE A N 1
ATOM 3918 C CA . ILE A 1 510 ? 19.301 22.902 27.817 1.00 55.62 510 ILE A CA 1
ATOM 3919 C C . ILE A 1 510 ? 20.295 23.334 28.911 1.00 55.62 510 ILE A C 1
ATOM 3921 O O . ILE A 1 510 ? 21.297 22.647 29.131 1.00 55.62 510 ILE A O 1
ATOM 3925 N N . GLU A 1 511 ? 20.053 24.450 29.608 1.00 48.03 511 GLU A N 1
ATOM 3926 C CA . GLU A 1 511 ? 20.871 24.868 30.764 1.00 48.03 511 GLU A CA 1
ATOM 3927 C C . GLU A 1 511 ? 20.784 23.854 31.916 1.00 48.03 511 GLU A C 1
ATOM 3929 O O . GLU A 1 511 ? 21.795 23.547 32.551 1.00 48.03 511 GLU A O 1
ATOM 3934 N N . PHE A 1 512 ? 19.619 23.239 32.114 1.00 50.09 512 PHE A N 1
ATOM 3935 C CA . PHE A 1 512 ? 19.412 22.173 33.087 1.00 50.09 512 PHE A CA 1
ATOM 3936 C C . PHE A 1 512 ? 20.174 20.888 32.726 1.00 50.09 512 PHE A C 1
ATOM 3938 O O . PHE A 1 512 ? 20.853 20.316 33.579 1.00 50.09 512 PHE A O 1
ATOM 3945 N N . LEU A 1 513 ? 20.167 20.467 31.455 1.00 56.38 513 LEU A N 1
ATOM 3946 C CA . LEU A 1 513 ? 20.989 19.339 30.987 1.00 56.38 513 LEU A CA 1
ATOM 3947 C C . LEU A 1 513 ? 22.490 19.591 31.212 1.00 56.38 513 LEU A C 1
ATOM 3949 O O . LEU A 1 513 ? 23.228 18.676 31.595 1.00 56.38 513 LEU A O 1
ATOM 3953 N N . LYS A 1 514 ? 22.952 20.839 31.038 1.00 55.81 514 LYS A N 1
ATOM 3954 C CA . LYS A 1 514 ? 24.330 21.229 31.382 1.00 55.81 514 LYS A CA 1
ATOM 3955 C C . LYS A 1 514 ? 24.590 21.092 32.882 1.00 55.81 514 LYS A C 1
ATOM 3957 O O . LYS A 1 514 ? 25.599 20.489 33.252 1.00 55.81 514 LYS A O 1
ATOM 3962 N N . LEU A 1 515 ? 23.680 21.565 33.732 1.00 48.62 515 LEU A N 1
ATOM 3963 C CA . LEU A 1 515 ? 23.784 21.440 35.189 1.00 48.62 515 LEU A CA 1
ATOM 3964 C C . LEU A 1 515 ? 23.818 19.970 35.643 1.00 48.62 515 LEU A C 1
ATOM 3966 O O . LEU A 1 515 ? 24.664 19.593 36.453 1.00 48.62 515 LEU A O 1
ATOM 3970 N N . GLN A 1 516 ? 22.986 19.107 35.057 1.00 50.12 516 GLN A N 1
ATOM 3971 C CA . GLN A 1 516 ? 22.971 17.670 35.346 1.00 50.12 516 GLN A CA 1
ATOM 3972 C C . GLN A 1 516 ? 24.280 16.987 34.917 1.00 50.12 516 GLN A C 1
ATOM 3974 O O . GLN A 1 516 ? 24.820 16.143 35.637 1.00 50.12 516 GLN A O 1
ATOM 3979 N N . SER A 1 517 ? 24.848 17.388 33.774 1.00 56.34 517 SER A N 1
ATOM 3980 C CA . SER A 1 517 ? 26.156 16.901 33.320 1.00 56.34 517 SER A CA 1
ATOM 3981 C C . SER A 1 517 ? 27.301 17.319 34.257 1.00 56.34 517 SER A C 1
ATOM 3983 O O . SER A 1 517 ? 28.205 16.519 34.520 1.00 56.34 517 SER A O 1
ATOM 3985 N N . LEU A 1 518 ? 27.240 18.538 34.807 1.00 55.69 518 LEU A N 1
ATOM 3986 C CA . LEU A 1 518 ? 28.208 19.076 35.766 1.00 55.69 518 LEU A CA 1
ATOM 3987 C C . LEU A 1 518 ? 28.091 18.378 37.124 1.00 55.69 518 LEU A C 1
ATOM 3989 O O . LEU A 1 518 ? 29.106 17.898 37.634 1.00 55.69 518 LEU A O 1
ATOM 3993 N N . LYS A 1 519 ? 26.871 18.203 37.653 1.00 53.44 519 LYS A N 1
ATOM 3994 C CA . LYS A 1 519 ? 26.617 17.409 38.868 1.00 53.44 519 LYS A CA 1
ATOM 3995 C C . LYS A 1 519 ? 27.157 15.987 38.717 1.00 53.44 519 LYS A C 1
ATOM 3997 O O . LYS A 1 519 ? 27.943 15.548 39.549 1.00 53.44 519 LYS A O 1
ATOM 4002 N N . ASN A 1 520 ? 26.872 15.309 37.603 1.00 58.41 520 ASN A N 1
ATOM 4003 C CA . ASN A 1 520 ? 27.390 13.962 37.331 1.00 58.41 520 ASN A CA 1
ATOM 4004 C C . ASN A 1 520 ? 28.925 13.901 37.250 1.00 58.41 520 ASN A C 1
ATOM 4006 O O . ASN A 1 520 ? 29.527 12.921 37.699 1.00 58.41 520 ASN A O 1
ATOM 4010 N N . LYS A 1 521 ? 29.582 14.929 36.696 1.00 58.22 521 LYS A N 1
ATOM 4011 C CA . LYS A 1 521 ? 31.051 15.045 36.718 1.00 58.22 521 LYS A CA 1
ATOM 4012 C C . LYS A 1 521 ? 31.579 15.184 38.145 1.00 58.22 521 LYS A C 1
ATOM 4014 O O . LYS A 1 521 ? 32.524 14.480 38.493 1.00 58.22 521 LYS A O 1
ATOM 4019 N N . VAL A 1 522 ? 30.961 16.024 38.975 1.00 57.19 522 VAL A N 1
ATOM 4020 C CA . VAL A 1 522 ? 31.346 16.199 40.385 1.00 57.19 522 VAL A CA 1
ATOM 4021 C C . VAL A 1 522 ? 31.147 14.902 41.175 1.00 57.19 522 VAL A C 1
ATOM 4023 O O . VAL A 1 522 ? 32.053 14.490 41.898 1.00 57.19 522 VAL A O 1
ATOM 4026 N N . THR A 1 523 ? 30.041 14.182 40.976 1.00 55.25 523 THR A N 1
ATOM 4027 C CA . THR A 1 523 ? 29.785 12.880 41.623 1.00 55.25 523 THR A CA 1
ATOM 4028 C C . THR A 1 523 ? 30.813 11.820 41.210 1.00 55.25 523 THR A C 1
ATOM 4030 O O . THR A 1 523 ? 31.295 11.058 42.052 1.00 55.25 523 THR A O 1
ATOM 4033 N N . LYS A 1 524 ? 31.236 11.805 39.935 1.00 57.31 524 LYS A N 1
ATOM 4034 C CA . LYS A 1 524 ? 32.318 10.932 39.432 1.00 57.31 524 LYS A CA 1
ATOM 4035 C C . LYS A 1 524 ? 33.707 11.298 39.968 1.00 57.31 524 LYS A C 1
ATOM 4037 O O . LYS A 1 524 ? 34.564 10.425 40.086 1.00 57.31 524 LYS A O 1
ATOM 4042 N N . LEU A 1 525 ? 33.959 12.572 40.266 1.00 57.66 525 LEU A N 1
ATOM 4043 C CA . LEU A 1 525 ? 35.220 13.026 40.862 1.00 57.66 525 LEU A CA 1
ATOM 4044 C C . LEU A 1 525 ? 35.283 12.707 42.361 1.00 57.66 525 LEU A C 1
ATOM 4046 O O . LEU A 1 525 ? 36.314 12.216 42.823 1.00 57.66 525 LEU A O 1
ATOM 4050 N N . LYS A 1 526 ? 34.164 12.869 43.082 1.00 57.22 526 LYS A N 1
ATOM 4051 C CA . LYS A 1 526 ? 34.023 12.463 44.491 1.00 57.22 526 LYS A CA 1
ATOM 4052 C C . LYS A 1 526 ? 34.202 10.953 44.678 1.00 57.22 526 LYS A C 1
ATOM 4054 O O . LYS A 1 526 ? 34.954 10.537 45.548 1.00 57.22 526 LYS A O 1
ATOM 4059 N N . THR A 1 527 ? 33.605 10.129 43.812 1.00 56.75 527 THR A N 1
ATOM 4060 C CA . THR A 1 527 ? 33.769 8.655 43.844 1.00 56.75 527 THR A CA 1
ATOM 4061 C C . THR A 1 527 ? 35.181 8.176 43.491 1.00 56.75 527 THR A C 1
ATOM 4063 O O . THR A 1 527 ? 35.535 7.043 43.800 1.00 56.75 527 THR A O 1
ATOM 4066 N N . ARG A 1 528 ? 36.015 9.028 42.881 1.00 54.94 528 ARG A N 1
ATOM 4067 C CA . ARG A 1 528 ? 37.433 8.750 42.594 1.00 54.94 528 ARG A CA 1
ATOM 4068 C C . ARG A 1 528 ? 38.398 9.338 43.639 1.00 54.94 528 ARG A C 1
ATOM 4070 O O . ARG A 1 528 ? 39.595 9.374 43.367 1.00 54.94 528 ARG A O 1
ATOM 4077 N N . ASN A 1 529 ? 37.907 9.801 44.797 1.00 49.38 529 ASN A N 1
ATOM 4078 C CA . ASN A 1 529 ? 38.696 10.410 45.883 1.00 49.38 529 ASN A CA 1
ATOM 4079 C C . ASN A 1 529 ? 39.622 11.567 45.437 1.00 49.38 529 ASN A C 1
ATOM 4081 O O . ASN A 1 529 ? 40.695 11.769 46.002 1.00 49.38 529 ASN A O 1
ATOM 4085 N N . LYS A 1 530 ? 39.223 12.350 44.424 1.00 54.41 530 LYS A N 1
ATOM 4086 C CA . LYS A 1 530 ? 39.916 13.599 44.058 1.00 54.41 530 LYS A CA 1
ATOM 4087 C C . LYS A 1 530 ? 39.254 14.793 44.748 1.00 54.41 530 LYS A C 1
ATOM 4089 O O . LYS A 1 530 ? 38.027 14.842 44.826 1.00 54.41 530 LYS A O 1
ATOM 4094 N N . SER A 1 531 ? 40.050 15.762 45.211 1.00 52.91 531 SER A N 1
ATOM 4095 C CA . SER A 1 531 ? 39.531 17.029 45.740 1.00 52.91 531 SER A CA 1
ATOM 4096 C C . SER A 1 531 ? 38.689 17.723 44.670 1.00 52.91 531 SER A C 1
ATOM 4098 O O . SER A 1 531 ? 39.146 17.919 43.542 1.00 52.91 531 SER A O 1
ATOM 4100 N N . VAL A 1 532 ? 37.445 18.053 45.009 1.00 58.88 532 VAL A N 1
ATOM 4101 C CA . VAL A 1 532 ? 36.557 18.819 44.131 1.00 58.88 532 VAL A CA 1
ATOM 4102 C C . VAL A 1 532 ? 37.014 20.272 44.157 1.00 58.88 532 VAL A C 1
ATOM 4104 O O . VAL A 1 532 ? 37.247 20.820 45.230 1.00 58.88 532 VAL A O 1
ATOM 4107 N N . ASP A 1 533 ? 37.173 20.866 42.979 1.00 60.38 533 ASP A N 1
ATOM 4108 C CA . ASP A 1 533 ? 37.586 22.259 42.836 1.00 60.38 533 ASP A CA 1
ATOM 4109 C C . ASP A 1 533 ? 36.482 23.201 43.350 1.00 60.38 533 ASP A C 1
ATOM 4111 O O . ASP A 1 533 ? 35.316 23.042 42.972 1.00 60.38 533 ASP A O 1
ATOM 4115 N N . ASN A 1 534 ? 36.827 24.165 44.212 1.00 56.22 534 ASN A N 1
ATOM 4116 C CA . ASN A 1 534 ? 35.853 25.065 44.848 1.00 56.22 534 ASN A CA 1
ATOM 4117 C C . ASN A 1 534 ? 35.095 25.915 43.814 1.00 56.22 534 ASN A C 1
ATOM 4119 O O . ASN A 1 534 ? 33.913 26.218 44.007 1.00 56.22 534 ASN A O 1
ATOM 4123 N N . ASP A 1 535 ? 35.745 26.243 42.697 1.00 55.44 535 ASP A N 1
ATOM 4124 C CA . ASP A 1 535 ? 35.167 27.018 41.594 1.00 55.44 535 ASP A CA 1
ATOM 4125 C C . ASP A 1 535 ? 33.986 26.279 40.930 1.00 55.44 535 ASP A C 1
ATOM 4127 O O . ASP A 1 535 ? 32.926 26.853 40.688 1.00 55.44 535 ASP A O 1
ATOM 4131 N N . LEU A 1 536 ? 34.094 24.956 40.763 1.00 56.09 536 LEU A N 1
ATOM 4132 C CA . LEU A 1 536 ? 33.043 24.103 40.188 1.00 56.09 536 LEU A CA 1
ATOM 4133 C C . LEU A 1 536 ? 31.797 24.007 41.080 1.00 56.09 536 LEU A C 1
ATOM 4135 O O . LEU A 1 536 ? 30.673 23.999 40.578 1.00 56.09 536 LEU A O 1
ATOM 4139 N N . THR A 1 537 ? 31.973 23.940 42.400 1.00 56.94 537 THR A N 1
ATOM 4140 C CA . THR A 1 537 ? 30.857 23.980 43.364 1.00 56.94 537 THR A CA 1
ATOM 4141 C C . THR A 1 537 ? 30.169 25.340 43.398 1.00 56.94 537 THR A C 1
ATOM 4143 O O . THR A 1 537 ? 28.944 25.396 43.499 1.00 56.94 537 THR A O 1
ATOM 4146 N N . THR A 1 538 ? 30.934 26.422 43.251 1.00 57.91 538 THR A N 1
ATOM 4147 C CA . THR A 1 538 ? 30.398 27.791 43.214 1.00 57.91 538 THR A CA 1
ATOM 4148 C C . THR A 1 538 ? 29.579 28.013 41.939 1.00 57.91 538 THR A C 1
ATOM 4150 O O . THR A 1 538 ? 28.437 28.455 42.012 1.00 57.91 538 THR A O 1
ATOM 4153 N N . GLN A 1 539 ? 30.079 27.555 40.785 1.00 54.88 539 GLN A N 1
ATOM 4154 C CA . GLN A 1 539 ? 29.355 27.604 39.506 1.00 54.88 539 GLN A CA 1
ATOM 4155 C C . GLN A 1 539 ? 28.030 26.824 39.526 1.00 54.88 539 GLN A C 1
ATOM 4157 O O . GLN A 1 539 ? 27.052 27.265 38.924 1.00 54.88 539 GLN A O 1
ATOM 4162 N N . ILE A 1 540 ? 27.972 25.677 40.216 1.00 55.22 540 ILE A N 1
ATOM 4163 C CA . ILE A 1 540 ? 26.720 24.919 40.386 1.00 55.22 540 ILE A CA 1
ATOM 4164 C C . ILE A 1 540 ? 25.722 25.717 41.232 1.00 55.22 540 ILE A C 1
ATOM 4166 O O . ILE A 1 540 ? 24.574 25.862 40.817 1.00 55.22 540 ILE A O 1
ATOM 4170 N N . SER A 1 541 ? 26.163 26.269 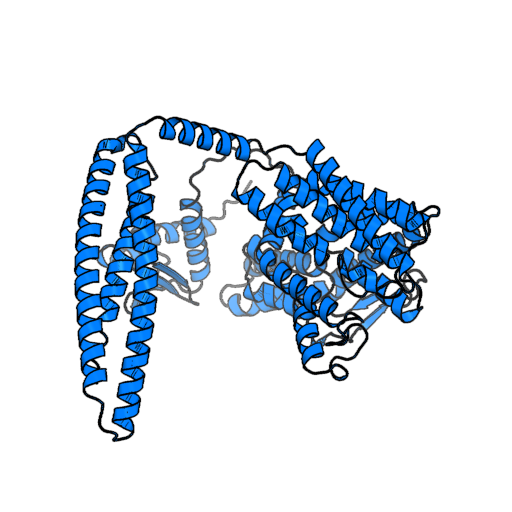42.367 1.00 51.69 541 SER A N 1
ATOM 4171 C CA . SER A 1 541 ? 25.318 27.073 43.261 1.00 51.69 541 SER A CA 1
ATOM 4172 C C . SER A 1 541 ? 24.771 28.328 42.569 1.00 51.69 541 SER A C 1
ATOM 4174 O O . SER A 1 541 ? 23.594 28.664 42.712 1.00 51.69 541 SER A O 1
ATOM 4176 N N . ASP A 1 542 ? 25.599 29.016 41.784 1.00 58.88 542 ASP A N 1
ATOM 4177 C CA . ASP A 1 542 ? 25.183 30.218 41.059 1.00 58.88 542 ASP A CA 1
ATOM 4178 C C . ASP A 1 542 ? 24.172 29.892 39.953 1.00 58.88 542 ASP A C 1
ATOM 4180 O O . ASP A 1 542 ? 23.161 30.586 39.809 1.00 58.88 542 ASP A O 1
ATOM 4184 N N . LEU A 1 543 ? 24.381 28.797 39.213 1.00 52.84 543 LEU A N 1
ATOM 4185 C CA . LEU A 1 543 ? 23.425 28.330 38.206 1.00 52.84 543 LEU A CA 1
ATOM 4186 C C . LEU A 1 543 ? 22.096 27.886 38.831 1.00 52.84 543 LEU A C 1
ATOM 4188 O O . LEU A 1 543 ? 21.039 28.214 38.292 1.00 52.84 543 LEU A O 1
ATOM 4192 N N . GLU A 1 544 ? 22.118 27.200 39.976 1.00 49.62 544 GLU A N 1
ATOM 4193 C CA . GLU A 1 544 ? 20.903 26.825 40.716 1.00 49.62 544 GLU A CA 1
ATOM 4194 C C . GLU A 1 544 ? 20.097 28.053 41.141 1.00 49.62 544 GLU A C 1
ATOM 4196 O O . GLU A 1 544 ? 18.874 28.093 40.962 1.00 49.62 544 GLU A O 1
ATOM 4201 N N . LYS A 1 545 ? 20.776 29.088 41.641 1.00 54.72 545 LYS A N 1
ATOM 4202 C CA . LYS A 1 545 ? 20.133 30.339 42.049 1.00 54.72 545 LYS A CA 1
ATOM 4203 C C . LYS A 1 545 ? 19.509 31.071 40.859 1.00 54.72 545 LYS A C 1
ATOM 4205 O O . LYS A 1 545 ? 18.343 31.459 40.925 1.00 54.72 545 LYS A O 1
ATOM 4210 N N . ILE A 1 546 ? 20.238 31.187 39.746 1.00 53.12 546 ILE A N 1
ATOM 4211 C CA . ILE A 1 546 ? 19.754 31.835 38.515 1.00 53.12 546 ILE A CA 1
ATOM 4212 C C . ILE A 1 546 ? 18.524 31.112 37.950 1.00 53.12 546 ILE A C 1
ATOM 4214 O O . ILE A 1 546 ? 17.552 31.764 37.560 1.00 53.12 546 ILE A O 1
ATOM 4218 N N . ILE A 1 547 ? 18.541 29.777 37.914 1.00 48.53 547 ILE A N 1
ATOM 4219 C CA . ILE A 1 547 ? 17.414 28.969 37.426 1.00 48.53 547 ILE A CA 1
ATOM 4220 C C . ILE A 1 547 ? 16.195 29.150 38.342 1.00 48.53 547 ILE A C 1
ATOM 4222 O O . ILE A 1 547 ? 15.082 29.363 37.856 1.00 48.53 547 ILE A O 1
ATOM 4226 N N . THR A 1 548 ? 16.402 29.145 39.660 1.00 47.62 548 THR A N 1
ATOM 4227 C CA . THR A 1 548 ? 15.320 29.270 40.649 1.00 47.62 548 THR A CA 1
ATOM 4228 C C . THR A 1 548 ? 14.631 30.637 40.589 1.00 47.62 548 THR A C 1
ATOM 4230 O O . THR A 1 548 ? 13.398 30.710 40.565 1.00 47.62 548 THR A O 1
ATOM 4233 N N . ASP A 1 549 ? 15.400 31.723 40.484 1.00 50.19 549 ASP A N 1
ATOM 4234 C CA . ASP A 1 549 ? 14.857 33.085 40.391 1.00 50.19 549 ASP A CA 1
ATOM 4235 C C . ASP A 1 549 ? 14.110 33.325 39.067 1.00 50.19 549 ASP A C 1
ATOM 4237 O O . ASP A 1 549 ? 13.032 33.939 39.054 1.00 50.19 549 ASP A O 1
ATOM 4241 N N . LYS A 1 550 ? 14.616 32.779 37.951 1.00 47.28 550 LYS A N 1
ATOM 4242 C CA . LYS A 1 550 ? 13.932 32.842 36.649 1.00 47.28 550 LYS A CA 1
ATOM 4243 C C . LYS A 1 550 ? 12.601 32.091 36.674 1.00 47.28 550 LYS A C 1
ATOM 4245 O O . LYS A 1 550 ? 11.582 32.660 36.288 1.00 47.28 550 LYS A O 1
ATOM 4250 N N . ILE A 1 551 ? 12.567 30.865 37.200 1.00 46.59 551 ILE A N 1
ATOM 4251 C CA . ILE A 1 551 ? 11.333 30.060 37.303 1.00 46.59 551 ILE A CA 1
ATOM 4252 C C . ILE A 1 551 ? 10.274 30.769 38.154 1.00 46.59 551 ILE A C 1
ATOM 4254 O O . ILE A 1 551 ? 9.103 30.830 37.772 1.00 46.59 551 ILE A O 1
ATOM 4258 N N . LYS A 1 552 ? 10.672 31.353 39.289 1.00 46.88 552 LYS A N 1
ATOM 4259 C CA . LYS A 1 552 ? 9.755 32.093 40.168 1.00 46.88 552 LYS A CA 1
ATOM 4260 C C . LYS A 1 552 ? 9.146 33.309 39.466 1.00 46.88 552 LYS A C 1
ATOM 4262 O O . LYS A 1 552 ? 7.958 33.588 39.631 1.00 46.88 552 LYS A O 1
ATOM 4267 N N . THR A 1 553 ? 9.946 34.000 38.659 1.00 46.28 553 THR A N 1
ATOM 4268 C CA . THR A 1 553 ? 9.504 35.152 37.864 1.00 46.28 553 THR A CA 1
ATOM 4269 C C . THR A 1 553 ? 8.521 34.729 36.769 1.00 46.28 553 THR A C 1
ATOM 4271 O O . THR A 1 553 ? 7.444 35.320 36.662 1.00 46.28 553 THR A O 1
ATOM 4274 N N . TYR A 1 554 ? 8.822 33.657 36.029 1.00 46.75 554 TYR A N 1
ATOM 4275 C CA . TYR A 1 554 ? 7.949 33.143 34.968 1.00 46.75 554 TYR A CA 1
ATOM 4276 C C . TYR A 1 554 ? 6.613 32.617 35.492 1.00 46.75 554 TYR A C 1
ATOM 4278 O O . TYR A 1 554 ? 5.570 32.935 34.924 1.00 46.75 554 TYR A O 1
ATOM 4286 N N . ASN A 1 555 ? 6.609 31.882 36.608 1.00 43.66 555 ASN A N 1
ATOM 4287 C CA . ASN A 1 555 ? 5.371 31.387 37.216 1.00 43.66 555 ASN A CA 1
ATOM 4288 C C . ASN A 1 555 ? 4.434 32.535 37.613 1.00 43.66 555 ASN A C 1
ATOM 4290 O O . ASN A 1 555 ? 3.233 32.468 37.351 1.00 43.66 555 ASN A O 1
ATOM 4294 N N . LYS A 1 556 ? 4.986 33.625 38.162 1.00 45.34 556 LYS A N 1
ATOM 4295 C CA . LYS A 1 556 ? 4.210 34.815 38.529 1.00 45.34 556 LYS A CA 1
ATOM 4296 C C . LYS A 1 556 ? 3.617 35.519 37.302 1.00 45.34 556 LYS A C 1
ATOM 4298 O O . LYS A 1 556 ? 2.483 35.983 37.350 1.00 45.34 556 LYS A O 1
ATOM 4303 N N . GLN A 1 557 ? 4.355 35.587 36.193 1.00 43.47 557 GLN A N 1
ATOM 4304 C CA . GLN A 1 557 ? 3.870 36.184 34.941 1.00 43.47 557 GLN A CA 1
ATOM 4305 C C . GLN A 1 557 ? 2.797 35.321 34.259 1.00 43.47 557 GLN A C 1
ATOM 4307 O O . GLN A 1 557 ? 1.772 35.844 33.820 1.00 43.47 557 GLN A O 1
ATOM 4312 N N . LEU A 1 558 ? 2.982 33.999 34.234 1.00 45.22 558 LEU A N 1
ATOM 4313 C CA . LEU A 1 558 ? 2.009 33.034 33.712 1.00 45.22 558 LEU A CA 1
ATOM 4314 C C . LEU A 1 558 ? 0.690 33.061 34.485 1.00 45.22 558 LEU A C 1
ATOM 4316 O O . LEU A 1 558 ? -0.376 32.980 33.876 1.00 45.22 558 LEU A O 1
ATOM 4320 N N . GLU A 1 559 ? 0.742 33.211 35.806 1.00 44.12 559 GLU A N 1
ATOM 4321 C CA . GLU A 1 559 ? -0.448 33.312 36.653 1.00 44.12 559 GLU A CA 1
ATOM 4322 C C . GLU A 1 559 ? -1.257 34.585 36.349 1.00 44.12 559 GLU A C 1
ATOM 4324 O O . GLU A 1 559 ? -2.479 34.527 36.201 1.00 44.12 559 GLU A O 1
ATOM 4329 N N . VAL A 1 560 ? -0.580 35.719 36.142 1.00 44.84 560 VAL A N 1
ATOM 4330 C CA . VAL A 1 560 ? -1.218 36.987 35.742 1.00 44.84 560 VAL A CA 1
ATOM 4331 C C . VAL A 1 560 ? -1.870 36.877 34.359 1.00 44.84 560 VAL A C 1
ATOM 4333 O O . VAL A 1 560 ? -3.013 37.301 34.182 1.00 44.84 560 VAL A O 1
ATOM 4336 N N . ILE A 1 561 ? -1.179 36.278 33.384 1.00 44.38 561 ILE A N 1
ATOM 4337 C CA . ILE A 1 561 ? -1.704 36.071 32.023 1.00 44.38 561 ILE A CA 1
ATOM 4338 C C . ILE A 1 561 ? -2.909 35.121 32.047 1.00 44.38 561 ILE A C 1
ATOM 4340 O O . ILE A 1 561 ? -3.925 35.391 31.407 1.00 44.38 561 ILE A O 1
ATOM 4344 N N . THR A 1 562 ? -2.824 34.045 32.829 1.00 44.09 562 THR A N 1
ATOM 4345 C CA . THR A 1 562 ? -3.899 33.057 32.983 1.00 44.09 562 THR A CA 1
ATOM 4346 C C . THR A 1 562 ? -5.153 33.693 33.572 1.00 44.09 562 THR A C 1
ATOM 4348 O O . THR A 1 562 ? -6.232 33.508 33.013 1.00 44.09 562 THR A O 1
ATOM 4351 N N . ASN A 1 563 ? -5.008 34.482 34.641 1.00 44.91 563 ASN A N 1
ATOM 4352 C CA . ASN A 1 563 ? -6.126 35.160 35.299 1.00 44.91 563 ASN A CA 1
ATOM 4353 C C . ASN A 1 563 ? -6.780 36.228 34.414 1.00 44.91 563 ASN A C 1
ATOM 4355 O O . ASN A 1 563 ? -7.989 36.427 34.470 1.00 44.91 563 ASN A O 1
ATOM 4359 N N . TYR A 1 564 ? -6.008 36.912 33.572 1.00 43.91 564 TYR A N 1
ATOM 4360 C CA . TYR A 1 564 ? -6.569 37.878 32.629 1.00 43.91 564 TYR A CA 1
ATOM 4361 C C . TYR A 1 564 ? -7.376 37.189 31.515 1.00 43.91 564 TYR A C 1
ATOM 4363 O O . TYR A 1 564 ? -8.475 37.624 31.178 1.00 43.91 564 TYR A O 1
ATOM 4371 N N . ILE A 1 565 ? -6.857 36.085 30.966 1.00 45.31 565 ILE A N 1
ATOM 4372 C CA . ILE A 1 565 ? -7.515 35.324 29.893 1.00 45.31 565 ILE A CA 1
ATOM 4373 C C . ILE A 1 565 ? -8.797 34.650 30.394 1.00 45.31 565 ILE A C 1
ATOM 4375 O O . ILE A 1 565 ? -9.800 34.655 29.683 1.00 45.31 565 ILE A O 1
ATOM 4379 N N . SER A 1 566 ? -8.799 34.100 31.609 1.00 45.44 566 SER A N 1
ATOM 4380 C CA . SER A 1 566 ? -10.000 33.492 32.192 1.00 45.44 566 SER A CA 1
ATOM 4381 C C . SER A 1 566 ? -11.123 34.513 32.400 1.00 45.44 566 SER A C 1
ATOM 4383 O O . SER A 1 566 ? -12.266 34.222 32.049 1.00 45.44 566 SER A O 1
ATOM 4385 N N . VAL A 1 567 ? -10.797 35.725 32.862 1.00 46.00 567 VAL A N 1
ATOM 4386 C CA . VAL A 1 567 ? -11.763 36.829 33.029 1.00 46.00 567 VAL A CA 1
ATOM 4387 C C . VAL A 1 567 ? -12.335 37.307 31.686 1.00 46.00 567 VAL A C 1
ATOM 4389 O O . VAL A 1 567 ? -13.531 37.588 31.588 1.00 46.00 567 VAL A O 1
ATOM 4392 N N . GLU A 1 568 ? -11.520 37.374 30.631 1.00 45.41 568 GLU A N 1
ATOM 4393 C CA . GLU A 1 568 ? -11.987 37.794 29.300 1.00 45.41 568 GLU A CA 1
ATOM 4394 C C . GLU A 1 568 ? -12.843 36.697 28.622 1.00 45.41 568 GLU A C 1
ATOM 4396 O O . GLU A 1 568 ? -13.828 37.005 27.954 1.00 45.41 568 GLU A O 1
ATOM 4401 N N . ILE A 1 569 ? -12.541 35.411 28.864 1.00 45.72 569 ILE A N 1
ATOM 4402 C CA . ILE A 1 569 ? -13.350 34.260 28.409 1.00 45.72 569 ILE A CA 1
ATOM 4403 C C . ILE A 1 569 ? -14.715 34.204 29.114 1.00 45.72 569 ILE A C 1
ATOM 4405 O O . ILE A 1 569 ? -15.705 33.801 28.498 1.00 45.72 569 ILE A O 1
ATOM 4409 N N . GLU A 1 570 ? -14.799 34.594 30.389 1.00 44.28 570 GLU A N 1
ATOM 4410 C CA . GLU A 1 570 ? -16.075 34.654 31.117 1.00 44.28 570 GLU A CA 1
ATOM 4411 C C . GLU A 1 570 ? -17.006 35.758 30.601 1.00 44.28 570 GLU A C 1
ATOM 4413 O O . GLU A 1 570 ? -18.222 35.547 30.543 1.00 44.28 570 GLU A O 1
ATOM 4418 N N . LYS A 1 571 ? -16.458 36.896 30.153 1.00 45.03 571 LYS A N 1
ATOM 4419 C CA . LYS A 1 571 ? -17.247 38.019 29.615 1.00 45.03 571 LYS A CA 1
ATOM 4420 C C . LYS A 1 571 ? -17.930 37.724 28.274 1.00 45.03 571 LYS A C 1
ATOM 4422 O O . LYS A 1 571 ? -19.014 38.249 28.047 1.00 45.03 571 LYS A O 1
ATOM 4427 N N . ASP A 1 572 ? -17.364 36.856 27.434 1.00 45.41 572 ASP A N 1
ATOM 4428 C CA . ASP A 1 572 ? -17.892 36.513 26.095 1.00 45.41 572 ASP A CA 1
ATOM 4429 C C . ASP A 1 572 ? -18.619 35.147 26.044 1.00 45.41 572 ASP A C 1
ATOM 4431 O O . ASP A 1 572 ? -18.718 34.495 24.995 1.00 45.41 572 ASP A O 1
ATOM 4435 N N . SER A 1 573 ? -19.152 34.693 27.184 1.00 37.81 573 SER A N 1
ATOM 4436 C CA . SER A 1 573 ? -19.713 33.344 27.375 1.00 37.81 573 SER A CA 1
ATOM 4437 C C . SER A 1 573 ? -20.894 32.959 26.464 1.00 37.81 573 SER A C 1
ATOM 4439 O O . SER A 1 573 ? -21.138 31.765 26.283 1.00 37.81 573 SER A O 1
ATOM 4441 N N . GLU A 1 574 ? -21.565 33.909 25.805 1.00 42.38 574 GLU A N 1
ATOM 4442 C CA . GLU A 1 574 ? -22.600 33.613 24.796 1.00 42.38 574 GLU A CA 1
ATOM 4443 C C . GLU A 1 574 ? -22.040 33.308 23.394 1.00 42.38 574 GLU A C 1
ATOM 4445 O O . GLU A 1 574 ? -22.696 32.636 22.595 1.00 42.38 574 GLU A O 1
ATOM 4450 N N . VAL A 1 575 ? -20.816 33.743 23.066 1.00 42.88 575 VAL A N 1
ATOM 4451 C CA . VAL A 1 575 ? -20.261 33.644 21.699 1.00 42.88 575 VAL A CA 1
ATOM 4452 C C . VAL A 1 575 ? -19.328 32.433 21.523 1.00 42.88 575 VAL A C 1
ATOM 4454 O O . VAL A 1 575 ? -19.111 31.978 20.394 1.00 42.88 575 VAL A O 1
ATOM 4457 N N . ILE A 1 576 ? -18.809 31.858 22.616 1.00 39.53 576 ILE A N 1
ATOM 4458 C CA . ILE A 1 576 ? -17.796 30.779 22.607 1.00 39.53 576 ILE A CA 1
ATOM 4459 C C . ILE A 1 576 ? -18.344 29.458 23.187 1.00 39.53 576 ILE A C 1
ATOM 4461 O O . ILE A 1 576 ? -17.687 28.763 23.967 1.00 39.53 576 ILE A O 1
ATOM 4465 N N . GLY A 1 577 ? -19.549 29.055 22.769 1.00 48.12 577 GLY A N 1
ATOM 4466 C CA . GLY A 1 577 ? -20.050 27.693 23.020 1.00 48.12 577 GLY A CA 1
ATOM 4467 C C . GLY A 1 577 ? -19.069 26.597 22.549 1.00 48.12 577 GLY A C 1
ATOM 4468 O O . GLY A 1 577 ? -18.184 26.868 21.742 1.00 48.12 577 GLY A O 1
ATOM 4469 N N . ASN A 1 578 ? -19.212 25.359 23.043 1.00 39.97 578 ASN A N 1
ATOM 4470 C CA . ASN A 1 578 ? -18.495 24.095 22.723 1.00 39.97 578 ASN A CA 1
ATOM 4471 C C . ASN A 1 578 ? -16.948 24.089 22.579 1.00 39.97 578 ASN A C 1
ATOM 4473 O O . ASN A 1 578 ? -16.363 23.013 22.470 1.00 39.97 578 ASN A O 1
ATOM 4477 N N . LYS A 1 579 ? -16.255 25.233 22.598 1.00 42.53 579 LYS A N 1
ATOM 4478 C CA . LYS A 1 579 ? -14.785 25.354 22.598 1.00 42.53 579 LYS A CA 1
ATOM 4479 C C . LYS A 1 579 ? -14.223 25.917 23.902 1.00 42.53 579 LYS A C 1
ATOM 4481 O O . LYS A 1 579 ? -13.014 25.811 24.095 1.00 42.53 579 LYS A O 1
ATOM 4486 N N . LYS A 1 580 ? -15.075 26.434 24.798 1.00 41.78 580 LYS A N 1
ATOM 4487 C CA . LYS A 1 580 ? -14.713 26.799 26.177 1.00 41.78 580 LYS A CA 1
ATOM 4488 C C . LYS A 1 580 ? -13.981 25.647 26.868 1.00 41.78 580 LYS A C 1
ATOM 4490 O O . LYS A 1 580 ? -12.843 25.818 27.286 1.00 41.78 580 LYS A O 1
ATOM 4495 N N . ASP A 1 581 ? -14.560 24.449 26.827 1.00 43.03 581 ASP A N 1
ATOM 4496 C CA . ASP A 1 581 ? -13.986 23.262 27.468 1.00 43.03 581 ASP A CA 1
ATOM 4497 C C . ASP A 1 581 ? -12.666 22.815 26.831 1.00 43.03 581 ASP A C 1
ATOM 4499 O O . ASP A 1 581 ? -11.786 22.321 27.525 1.00 43.03 581 ASP A O 1
ATOM 4503 N N . TYR A 1 582 ? -12.486 23.009 25.519 1.00 42.94 582 TYR A N 1
ATOM 4504 C CA . TYR A 1 582 ? -11.243 22.654 24.827 1.00 42.94 582 TYR A CA 1
ATOM 4505 C C . TYR A 1 582 ? -10.096 23.602 25.193 1.00 42.94 582 TYR A C 1
ATOM 4507 O O . TYR A 1 582 ? -9.000 23.147 25.504 1.00 42.94 582 TYR A O 1
ATOM 4515 N N . ILE A 1 583 ? -10.354 24.913 25.194 1.00 42.41 583 ILE A N 1
ATOM 4516 C CA . ILE A 1 583 ? -9.348 25.933 25.527 1.00 42.41 583 ILE A CA 1
ATOM 4517 C C . ILE A 1 583 ? -9.015 25.873 27.020 1.00 42.41 583 ILE A C 1
ATOM 4519 O O . ILE A 1 583 ? -7.846 25.894 27.394 1.00 42.41 583 ILE A O 1
ATOM 4523 N N . GLN A 1 584 ? -10.029 25.703 27.869 1.00 42.97 584 GLN A N 1
ATOM 4524 C CA . GLN A 1 584 ? -9.847 25.521 29.304 1.00 42.97 584 GLN A CA 1
ATOM 4525 C C . GLN A 1 584 ? -9.067 24.232 29.602 1.00 42.97 584 GLN A C 1
ATOM 4527 O O . GLN A 1 584 ? -8.179 24.242 30.452 1.00 42.97 584 GLN A O 1
ATOM 4532 N N . LYS A 1 585 ? -9.304 23.144 28.855 1.00 45.78 585 LYS A N 1
ATOM 4533 C CA . LYS A 1 585 ? -8.540 21.891 28.963 1.00 45.78 585 LYS A CA 1
ATOM 4534 C C . LYS A 1 585 ? -7.093 22.030 28.486 1.00 45.78 585 LYS A C 1
ATOM 4536 O O . LYS A 1 585 ? -6.203 21.561 29.182 1.00 45.78 585 LYS A O 1
ATOM 4541 N N . GLU A 1 586 ? -6.837 22.697 27.364 1.00 44.56 586 GLU A N 1
ATOM 4542 C CA . GLU A 1 586 ? -5.474 22.972 26.876 1.00 44.56 586 GLU A CA 1
ATOM 4543 C C . GLU A 1 586 ? -4.688 23.865 27.852 1.00 44.56 586 GLU A C 1
ATOM 4545 O O . GLU A 1 586 ? -3.535 23.567 28.158 1.00 44.56 586 GLU A O 1
ATOM 4550 N N . MET A 1 587 ? -5.315 24.900 28.424 1.00 40.53 587 MET A N 1
ATOM 4551 C CA . MET A 1 587 ? -4.682 25.760 29.435 1.00 40.53 587 MET A CA 1
ATOM 4552 C C . MET A 1 587 ? -4.430 25.022 30.751 1.00 40.53 587 MET A C 1
ATOM 4554 O O . MET A 1 587 ? -3.350 25.139 31.324 1.00 40.53 587 MET A O 1
ATOM 4558 N N . THR A 1 588 ? -5.387 24.215 31.217 1.00 42.28 588 THR A N 1
ATOM 4559 C CA . THR A 1 588 ? -5.209 23.398 32.429 1.00 42.28 588 THR A CA 1
ATOM 4560 C C . THR A 1 588 ? -4.109 22.357 32.218 1.00 42.28 588 THR A C 1
ATOM 4562 O O . THR A 1 588 ? -3.277 22.154 33.099 1.00 42.28 588 THR A O 1
ATOM 4565 N N . ASN A 1 589 ? -4.028 21.763 31.023 1.00 43.22 589 ASN A N 1
ATOM 4566 C CA . ASN A 1 589 ? -2.949 20.854 30.643 1.00 43.22 589 ASN A CA 1
ATOM 4567 C C . ASN A 1 589 ? -1.593 21.569 30.604 1.00 43.22 589 ASN A C 1
ATOM 4569 O O . ASN A 1 589 ? -0.632 21.053 31.165 1.00 43.22 589 ASN A O 1
ATOM 4573 N N . ALA A 1 590 ? -1.510 22.774 30.038 1.00 41.06 590 ALA A N 1
ATOM 4574 C CA . ALA A 1 590 ? -0.282 23.566 30.031 1.00 41.06 590 ALA A CA 1
ATOM 4575 C C . ALA A 1 590 ? 0.181 23.917 31.459 1.00 41.06 590 ALA A C 1
ATOM 4577 O O . ALA A 1 590 ? 1.333 23.663 31.808 1.00 41.06 590 ALA A O 1
ATOM 4578 N N . ILE A 1 591 ? -0.724 24.393 32.320 1.00 39.28 591 ILE A N 1
ATOM 4579 C CA . ILE A 1 591 ? -0.433 24.737 33.724 1.00 39.28 591 ILE A CA 1
ATOM 4580 C C . ILE A 1 591 ? -0.062 23.492 34.542 1.00 39.28 591 ILE A C 1
ATOM 4582 O O . ILE A 1 591 ? 0.870 23.536 35.342 1.00 39.28 591 ILE A O 1
ATOM 4586 N N . SER A 1 592 ? -0.750 22.368 34.331 1.00 40.91 592 SER A N 1
ATOM 4587 C CA . SER A 1 592 ? -0.435 21.101 35.002 1.00 40.91 592 SER A CA 1
ATOM 4588 C C . SER A 1 592 ? 0.893 20.510 34.531 1.00 40.91 592 SER A C 1
ATOM 4590 O O . SER A 1 592 ? 1.634 19.992 35.355 1.00 40.91 592 SER A O 1
ATOM 4592 N N . SER A 1 593 ? 1.252 20.659 33.250 1.00 41.03 593 SER A N 1
ATOM 4593 C CA . SER A 1 593 ? 2.559 20.241 32.729 1.00 41.03 593 SER A CA 1
ATOM 4594 C C . SER A 1 593 ? 3.696 21.073 33.327 1.00 41.03 593 SER A C 1
ATOM 4596 O O . SER A 1 593 ? 4.730 20.525 33.693 1.00 41.03 593 SER A O 1
ATOM 4598 N N . LEU A 1 594 ? 3.469 22.375 33.534 1.00 35.94 594 LEU A N 1
ATOM 4599 C CA . LEU A 1 594 ? 4.417 23.277 34.193 1.00 35.94 594 LEU A CA 1
ATOM 4600 C C . LEU A 1 594 ? 4.552 22.974 35.695 1.00 35.94 594 LEU A C 1
ATOM 4602 O O . LEU A 1 594 ? 5.664 22.956 36.214 1.00 35.94 594 LEU A O 1
ATOM 4606 N N . LYS A 1 595 ? 3.447 22.669 36.390 1.00 38.12 595 LYS A N 1
ATOM 4607 C CA . LYS A 1 595 ? 3.456 22.269 37.811 1.00 38.12 595 LYS A CA 1
ATOM 4608 C C . LYS A 1 595 ? 4.038 20.872 38.048 1.00 38.12 595 LYS A C 1
ATOM 4610 O O . LYS A 1 595 ? 4.773 20.702 39.012 1.00 38.12 595 LYS A O 1
ATOM 4615 N N . ASN A 1 596 ? 3.760 19.897 37.181 1.00 39.00 596 ASN A N 1
ATOM 4616 C CA . ASN A 1 596 ? 4.311 18.542 37.295 1.00 39.00 596 ASN A CA 1
ATOM 4617 C C . ASN A 1 596 ? 5.806 18.509 36.986 1.00 39.00 596 ASN A C 1
ATOM 4619 O O . ASN A 1 596 ? 6.550 17.838 37.698 1.00 39.00 596 ASN A O 1
ATOM 4623 N N . ASN A 1 597 ? 6.258 19.265 35.980 1.00 38.44 597 ASN A N 1
ATOM 4624 C CA . ASN A 1 597 ? 7.689 19.447 35.747 1.00 38.44 597 ASN A CA 1
ATOM 4625 C C . ASN A 1 597 ? 8.355 20.154 36.938 1.00 38.44 597 ASN A C 1
ATOM 4627 O O . ASN A 1 597 ? 9.503 19.886 37.222 1.00 38.44 597 ASN A O 1
ATOM 4631 N N . TYR A 1 598 ? 7.655 20.997 37.700 1.00 35.72 598 TYR A N 1
ATOM 4632 C CA . TYR A 1 598 ? 8.193 21.567 38.940 1.00 35.72 598 TYR A CA 1
ATOM 4633 C C . TYR A 1 598 ? 8.234 20.565 40.116 1.00 35.72 598 TYR A C 1
ATOM 4635 O O . TYR A 1 598 ? 9.236 20.501 40.825 1.00 35.72 598 TYR A O 1
ATOM 4643 N N . SER A 1 599 ? 7.187 19.753 40.324 1.00 35.09 599 SER A N 1
ATOM 4644 C CA . SER A 1 599 ? 7.108 18.816 41.462 1.00 35.09 599 SER A CA 1
ATOM 4645 C C . SER A 1 599 ? 8.045 17.614 41.319 1.00 35.09 599 SER A C 1
ATOM 4647 O O . SER A 1 599 ? 8.742 17.260 42.265 1.00 35.09 599 SER A O 1
ATOM 4649 N N . THR A 1 600 ? 8.160 17.050 40.112 1.00 38.50 600 THR A N 1
ATOM 4650 C CA . THR A 1 600 ? 9.148 15.990 39.825 1.00 38.50 600 THR A CA 1
ATOM 4651 C C . THR A 1 600 ? 10.605 16.463 39.903 1.00 38.50 600 THR A C 1
ATOM 4653 O O . THR A 1 600 ? 11.501 15.628 39.996 1.00 38.50 600 THR A O 1
ATOM 4656 N N . PHE A 1 601 ? 10.863 17.776 39.896 1.00 39.03 601 PHE A N 1
ATOM 4657 C CA . PHE A 1 601 ? 12.214 18.349 39.877 1.00 39.03 601 PHE A CA 1
ATOM 4658 C C . PHE A 1 601 ? 12.834 18.599 41.267 1.00 39.03 601 PHE A C 1
ATOM 4660 O O . PHE A 1 601 ? 14.053 18.725 41.339 1.00 39.03 601 PHE A O 1
ATOM 4667 N N . PHE A 1 602 ? 12.053 18.627 42.358 1.00 35.44 602 PHE A N 1
ATOM 4668 C CA . PHE A 1 602 ? 12.570 18.757 43.740 1.00 35.44 602 PHE A CA 1
ATOM 4669 C C . PHE A 1 602 ? 12.326 17.522 44.625 1.00 35.44 602 PHE A C 1
ATOM 4671 O O . PHE A 1 602 ? 12.962 17.384 45.666 1.00 35.44 602 PHE A O 1
ATOM 4678 N N . GLU A 1 603 ? 11.475 16.577 44.213 1.00 33.00 603 GLU A N 1
ATOM 4679 C CA . GLU A 1 603 ? 11.263 15.319 44.955 1.00 33.00 603 GLU A CA 1
ATOM 4680 C C . GLU A 1 603 ? 12.374 14.269 44.735 1.00 33.00 603 GLU A C 1
ATOM 4682 O O . GLU A 1 603 ? 12.394 13.238 45.402 1.00 33.00 603 GLU A O 1
ATOM 4687 N N . ALA A 1 604 ? 13.355 14.538 43.865 1.00 33.12 604 ALA A N 1
ATOM 4688 C CA . ALA A 1 604 ? 14.531 13.680 43.668 1.00 33.12 604 ALA A CA 1
ATOM 4689 C C . ALA A 1 604 ? 15.659 13.912 44.702 1.00 33.12 604 ALA A C 1
ATOM 4691 O O . ALA A 1 604 ? 16.783 13.456 44.498 1.00 33.12 604 ALA A O 1
ATOM 4692 N N . GLU A 1 605 ? 15.365 14.604 45.806 1.00 34.53 605 GLU A N 1
ATOM 4693 C CA . GLU A 1 605 ? 16.272 14.833 46.938 1.00 34.53 605 GLU A CA 1
ATOM 4694 C C . GLU A 1 605 ? 15.772 14.181 48.241 1.00 34.53 605 GLU A C 1
ATOM 4696 O O . GLU A 1 605 ? 16.036 14.679 49.325 1.00 34.53 605 GLU A O 1
ATOM 4701 N N . VAL A 1 606 ? 15.058 13.049 48.180 1.00 31.09 606 VAL A N 1
ATOM 4702 C CA . VAL A 1 606 ? 14.804 12.215 49.376 1.00 31.09 606 VAL A CA 1
ATOM 4703 C C . VAL A 1 606 ? 14.736 10.723 49.024 1.00 31.09 606 VAL A C 1
ATOM 4705 O O . VAL A 1 606 ? 13.749 10.062 49.313 1.00 31.09 606 VAL A O 1
ATOM 4708 N N . VAL A 1 607 ? 15.777 10.154 48.414 1.00 27.33 607 VAL A N 1
ATOM 4709 C CA . VAL A 1 607 ? 16.123 8.735 48.627 1.00 27.33 607 VAL A CA 1
ATOM 4710 C C . VAL A 1 607 ? 17.647 8.613 48.552 1.00 27.33 607 VAL A C 1
ATOM 4712 O O . VAL A 1 607 ? 18.250 9.015 47.561 1.00 27.33 607 VAL A O 1
ATOM 4715 N N . VAL A 1 608 ? 18.220 8.128 49.654 1.00 32.31 608 VAL A N 1
ATOM 4716 C CA . VAL A 1 608 ? 19.646 7.867 49.930 1.00 32.31 608 VAL A CA 1
ATOM 4717 C C . VAL A 1 608 ? 20.334 7.045 48.844 1.00 32.31 608 VAL A C 1
ATOM 4719 O O . VAL A 1 608 ? 19.698 6.086 48.351 1.00 32.31 608 VAL A O 1
#

Solvent-accessible surface area (backbone atoms only — not comparable to full-atom values): 31412 Å² total; per-residue (Å²): 138,81,81,76,60,71,70,63,53,54,31,41,51,51,25,50,51,48,41,63,35,41,46,37,83,87,22,42,83,45,79,51,68,61,81,36,29,38,38,31,36,45,74,49,70,86,50,40,41,60,80,60,51,47,67,38,94,64,36,78,38,72,48,77,58,90,59,29,45,33,40,28,45,32,85,56,26,66,57,30,50,53,32,38,51,51,55,62,54,53,72,72,55,88,64,95,68,78,84,70,83,73,54,67,70,57,55,52,49,52,48,52,48,61,27,47,57,83,45,41,68,56,52,51,50,21,36,52,39,39,38,51,46,35,54,36,37,30,90,91,63,57,77,33,58,76,57,80,97,48,63,67,87,79,45,56,75,66,28,35,52,44,41,49,54,22,47,51,52,60,44,43,42,25,35,54,34,6,30,30,39,13,51,73,71,70,36,62,51,69,63,30,35,51,55,23,48,59,44,47,27,75,87,28,64,98,42,68,50,77,77,38,77,41,51,96,76,71,75,42,68,44,51,45,53,47,45,34,55,39,35,53,59,25,40,52,47,21,52,50,32,41,54,41,38,52,54,46,57,72,74,45,56,70,92,50,32,83,66,48,32,57,52,53,24,50,50,52,40,50,50,43,37,53,75,47,49,42,52,54,50,52,50,52,47,48,52,51,36,54,53,50,55,59,37,55,68,38,69,79,6,53,15,27,16,54,47,10,33,44,45,63,64,31,53,78,58,32,54,45,49,48,36,50,51,54,54,49,51,47,23,68,75,67,68,44,59,34,46,64,63,48,18,55,36,28,28,13,19,0,41,17,13,11,20,40,16,47,25,70,68,43,82,53,68,68,63,19,50,52,19,53,66,35,20,57,50,10,34,46,32,29,42,42,62,60,36,36,69,75,47,18,52,82,65,44,51,27,39,51,25,6,24,53,23,7,11,57,39,13,20,53,39,35,53,71,64,48,48,31,55,46,97,38,50,37,24,60,44,34,39,71,10,31,86,46,71,68,58,18,50,50,49,52,52,43,21,53,50,11,16,53,45,0,18,52,45,10,54,72,64,63,72,80,51,72,66,59,48,52,50,48,53,50,49,52,53,48,50,58,60,49,73,71,41,82,68,44,59,65,47,50,56,50,48,50,50,52,54,48,52,54,53,50,49,53,53,50,52,53,54,47,54,50,50,53,53,51,52,52,49,51,54,57,37,54,77,66,77,44,87,79,59,68,66,62,58,49,54,50,54,53,50,52,51,54,53,52,56,51,52,56,52,49,54,56,52,50,51,52,54,50,55,52,51,54,55,56,54,60,75,48,58,88,80,48,65,96,47,52,67,54,56,53,47,53,51,50,50,52,54,47,52,55,49,47,59,52,53,66,67,63,65,79,79,77,77,136

Sequence (608 aa):
MIKKNKNSDKFLLTANEILNHIGGKNNFSELYNCVTRIRFKIIDKEKVKLEVVKKIPLVKGVVWNGDELQIIIGADVEKVKTALDKIIQNSNSGSTTQLIKTPIYRKLLNFVIAVVVPCLPLMFYTGLSSGISALLSSPGIGLTQSGWGKPLGELDLFSAFLFLNERVGFMLLGVFFGFNTVKYFNGDLILGLLVSLTLSSGLLMGQSWVLIENIFGTGQELAIKGYDGSILIFIFASIAFVYMHRWVKTWMPSVISSMFTPIVSVGVILAGSFFLMGPIISLIELMIATAVLQLLDIPWGIGAFLIALLFQPLVLTGSHMALSSIVLSSMITLEQPSVYYVCVQISAFAQAGAVLGCGIMAKEKSFKANALSTFPITGIFGITEPALYAVNLPKLKPFLAGCVASGSMGLVAGAMGLKMKSYTGNGIFGFLGFEKLTDGAIFLVLGAIALILATVFTCLVYSERKDEYKTYKYFTKRINKLAGEKKLNNLVEKLELVEEYKNENKKLEIEFLKLQSLKNKVTKLKTRNKSVDNDLTTQISDLEKIITDKIKTYNKQLEVITNYISVEIEKDSEVIGNKKDYIQKEMTNAISSLKNNYSTFFEAEVVV